Protein AF-A0A1F9R7R6-F1 (afdb_monomer_lite)

Foldseek 3Di:
DDDDDDDDDDDDDDDPPDPPPDQLLQLAEAEDAQADPLLSLVLCVQLPRQEYEDAQVCLVVLAPDLSNANHEYAHEPLLQHLLLVVVAPPSVPVPRLQKDFQVDDDDPSNQVVLVQFFFALDPDGPPVRGFFAADDFQGMTGTHTQLLAVVSLVSSLVSSLVSLVSSDHNNHYYAAYEYEQDFLQDRTWDADVVVSGIDTDGSCVRRVDQGGDWDQYPVRHTRGPDPHSSVSSLVSVLVSVVVNCVVVVNHFYEYEFLACDDDPDRRHDQVSLVPPPCLVSVDGQAYEHQHLALCQQVVCSSFFDADPVRHTPGTSPDALLRYAYQHLEAAAPLSLLVRLLSNQLRNHAQYHDYFLCQHNDLDRGDSHLLPRFPVSSVSRSASVLCSLLVFDNHCQAWDWDPDSVWIKIWGAHPVRHTAWIDTQAKTWHQRNPPRKIKMWGQHQVDKDKDGQQKDFPFKAWAHSSRDGDPDGCPVQWDWDDDPRIIIIGGDNPDDFDADPSRRHGSTTMMITDMDGNQQDAKAWDFDQEDEAEAQDKDKDATDIPRDFQFKAKPFDAPQWHADGRGRIIIGGHHDFDWTFIWIWTGDPRGIHIDTHTYGYAYLLCQVPPNALAVVSLVVLVCQQVVVDPHRHPFQPPPGSHVVQSVLSVCVNVVHDNHHYD

Sequence (661 aa):
MILTAFPILSPTSGIAFAQTAQDENWKNYYSLVHDTKENNVRYAKQMGYDYINVYSWYSSYYKSTPTTAGMKFYMLGPHLYYQVFETLENYKNLNGAFMIDKSRIYTSTQAAWYSAYMVNISANKFPDNLATGWWNGSNKFEVLWDFQQQAVIDYVVEKIIKTAGTFAGNNFNFAGYQFDVPDLAGCFYKWDSTKGGQTKTTLKAMTGSDSGIDHIGLNGTKTKDFAAYPDGLAAFFKQLMRETKKIYPNAKWIIDPARIYSTTGYDEWVNGISQRQDKADLIPDLVMEEGASTNFVDEPKNFDYYDSSGVKIGPTGITKNMVGSNQRSKIDENINRLIAAKAGVNGAWYNWFLNLALGNMSSTFTDSVANVYPRLKLIKCIPNWDNLNAIAVDSSHRAWNKSTTDPVYDSYDANGYQQSHIDKDVMYSRHWKTGKLFAVFTSTSGVIQLKPGEALASIRSANEYFEENLIDASGDVSTAAAGDHLEIKLKSTFDIAIDTANSQIKGVGYILTISKTGNLAPVITSALSSTGTAATALSYQITAANSPTSFSAAGLPAGLSVSTTTGLISGTPTAAATSNVALSASNTSGTGVSTLTLSVYSACDLNRDASTNVVDVQLQVNAALGAAACASDLNRDGLCNVIDVQRDVNASLGGQCLLGP

pLDDT: mean 87.84, std 13.89, range [24.97, 98.75]

Secondary structure (DSSP, 8-state):
------PPPPP------------GGGGSEEPPPSS-HHHHHHHHHHTT--EEEE-GGGHHHHHH-GGGTT-EEEEESGGG-GGGGTTSTTGGGSSSTTEEETTS---HHHHHHHHHHB-B-SSSPTTTTB-EEEESSTTEEEE-B-TTSHHHHHHHHHHHHHHHHHH-BTTBEEEEEEEES--TT---EEEETTTTEEEE--HHHHHSSSSPPP-B-TTSSBS-SSSSHHHHHHHHHHHHHHHHHHH-TT-EEEEE-SBSS-SS-S-BSHHHHTT-TTGGGG--SEEEE-SSSSHHHH-GGGTEEE-TTS-EEEE-S--GGGEEE---S---HHHHHHHHHHHHHHT-EE-B-SS---TT-S-SS-S-GGGS-HHHHHHHHHHHHHHHTT--SSTTTEEE---SSS--EEEE-TTS-EEEEE-SSEEEEE-TTT-PEEEEESSTT--EEPPTTEEEEEEEEE-TTS-EEEEE-TTTEEEEEETTEEEEEE-TT----EETTTTEE--EEEEEEEEEPPPPPPEE-S-SEEEEETTS-EEEE--EES--SEEEEESPPTTEEE-TTT-EEEE---S-EEEEEEEEEEETTEEEEEEEEEEEEPTT-SS-SS--SHHHHHHHHHHHTTSS-----SS-SSS--HHHHHHHHHHHTT-------

Structure (mmCIF, N/CA/C/O backbone):
data_AF-A0A1F9R7R6-F1
#
_entry.id   AF-A0A1F9R7R6-F1
#
loop_
_atom_site.group_PDB
_atom_site.id
_atom_site.type_symbol
_atom_site.label_atom_id
_atom_site.label_alt_id
_atom_site.label_comp_id
_atom_site.label_asym_id
_atom_site.label_entity_id
_atom_site.label_seq_id
_atom_site.pdbx_PDB_ins_code
_atom_site.Cartn_x
_atom_site.Cartn_y
_atom_site.Cartn_z
_atom_site.occupancy
_atom_site.B_iso_or_equiv
_atom_site.auth_seq_id
_atom_site.auth_comp_id
_atom_site.auth_asym_id
_atom_site.auth_atom_id
_atom_site.pdbx_PDB_model_num
ATOM 1 N N . MET A 1 1 ? -48.560 1.966 2.778 1.00 31.81 1 MET A N 1
ATOM 2 C CA . MET A 1 1 ? -49.125 2.489 1.519 1.00 31.81 1 MET A CA 1
ATOM 3 C C . MET A 1 1 ? -48.233 1.983 0.392 1.00 31.81 1 MET A C 1
ATOM 5 O O . MET A 1 1 ? -47.089 2.390 0.322 1.00 31.81 1 MET A O 1
ATOM 9 N N . ILE A 1 2 ? -48.731 0.963 -0.314 1.00 28.52 2 ILE A N 1
ATOM 10 C CA . ILE A 1 2 ? -48.331 0.381 -1.613 1.00 28.52 2 ILE A CA 1
ATOM 11 C C . ILE A 1 2 ? -46.844 0.498 -2.027 1.00 28.52 2 ILE A C 1
ATOM 13 O O . ILE A 1 2 ? -46.404 1.525 -2.536 1.00 28.52 2 ILE A O 1
ATOM 17 N N . LEU A 1 3 ? -46.118 -0.626 -1.899 1.00 30.33 3 LEU A N 1
ATOM 18 C CA . LEU A 1 3 ? -44.928 -0.937 -2.702 1.00 30.33 3 LEU A CA 1
ATOM 19 C C . LEU A 1 3 ? -45.316 -0.978 -4.189 1.00 30.33 3 LEU A C 1
ATOM 21 O O . LEU A 1 3 ? -46.263 -1.674 -4.551 1.00 30.33 3 LEU A O 1
ATOM 25 N N . THR A 1 4 ? -44.549 -0.311 -5.051 1.00 28.17 4 THR A N 1
ATOM 26 C CA . THR A 1 4 ? -44.576 -0.552 -6.501 1.00 28.17 4 THR A CA 1
ATOM 27 C C . THR A 1 4 ? -43.223 -1.094 -6.951 1.00 28.17 4 THR A C 1
ATOM 29 O O . THR A 1 4 ? -42.169 -0.556 -6.621 1.00 28.17 4 THR A O 1
ATOM 32 N N . ALA A 1 5 ? -43.286 -2.231 -7.641 1.00 27.94 5 ALA A N 1
ATOM 33 C CA . ALA A 1 5 ? -42.168 -2.974 -8.196 1.00 27.94 5 ALA A CA 1
ATOM 34 C C . ALA A 1 5 ? -41.670 -2.330 -9.501 1.00 27.94 5 ALA A C 1
ATOM 36 O O . ALA A 1 5 ? -42.477 -1.906 -10.327 1.00 27.94 5 ALA A O 1
ATOM 37 N N . PHE A 1 6 ? -40.351 -2.324 -9.708 1.00 26.84 6 PHE A N 1
ATOM 38 C CA . PHE A 1 6 ? -39.712 -2.084 -11.007 1.00 26.84 6 PHE A CA 1
ATOM 39 C C . PHE A 1 6 ? -39.140 -3.408 -11.556 1.00 26.84 6 PHE A C 1
ATOM 41 O O . PHE A 1 6 ? -38.856 -4.312 -10.765 1.00 26.84 6 PHE A O 1
ATOM 48 N N . PRO A 1 7 ? -39.021 -3.579 -12.887 1.00 27.08 7 PRO A N 1
ATOM 49 C CA . PRO A 1 7 ? -38.912 -4.893 -13.505 1.00 27.08 7 PRO A CA 1
ATOM 50 C C . PRO A 1 7 ? -37.508 -5.494 -13.406 1.00 27.08 7 PRO A C 1
ATOM 52 O O . PRO A 1 7 ? -36.495 -4.816 -13.562 1.00 27.08 7 PRO A O 1
ATOM 55 N N . ILE A 1 8 ? -37.491 -6.808 -13.196 1.00 27.70 8 ILE A N 1
ATOM 56 C CA . ILE A 1 8 ? -36.324 -7.689 -13.223 1.00 27.70 8 ILE A CA 1
ATOM 57 C C . ILE A 1 8 ? -35.907 -7.891 -14.686 1.00 27.70 8 ILE A C 1
ATOM 59 O O . ILE A 1 8 ? -36.697 -8.390 -15.485 1.00 27.70 8 ILE A O 1
ATOM 63 N N . LEU A 1 9 ? -34.664 -7.549 -15.029 1.00 25.27 9 LEU A N 1
ATOM 64 C CA . LEU A 1 9 ? -34.008 -8.027 -16.248 1.00 25.27 9 LEU A CA 1
ATOM 65 C C . LEU A 1 9 ? -33.125 -9.229 -15.887 1.00 25.27 9 LEU A C 1
ATOM 67 O O . LEU A 1 9 ? -32.282 -9.147 -14.996 1.00 25.27 9 LEU A O 1
ATOM 71 N N . SER A 1 10 ? -33.354 -10.357 -16.560 1.00 26.52 10 SER A N 1
ATOM 72 C CA . SER A 1 10 ? -32.591 -11.600 -16.406 1.00 26.52 10 SER A CA 1
ATOM 73 C C . SER A 1 10 ? -31.180 -11.491 -17.005 1.00 26.52 10 SER A C 1
ATOM 75 O O . SER A 1 10 ? -31.037 -10.877 -18.064 1.00 26.52 10 SER A O 1
ATOM 77 N N . PRO A 1 11 ? -30.156 -12.149 -16.431 1.00 28.75 11 PRO A N 1
ATOM 78 C CA . PRO A 1 11 ? -28.814 -12.168 -16.999 1.00 28.75 11 PRO A CA 1
ATOM 79 C C . PRO A 1 11 ? -28.712 -13.219 -18.116 1.00 28.75 11 PRO A C 1
ATOM 81 O O . PRO A 1 11 ? -28.852 -14.417 -17.873 1.00 28.75 11 PRO A O 1
ATOM 84 N N . THR A 1 12 ? -28.444 -12.788 -19.347 1.00 26.95 12 THR A N 1
ATOM 85 C CA . THR A 1 12 ? -28.019 -13.682 -20.433 1.00 26.95 12 THR A CA 1
ATOM 86 C C . THR A 1 12 ? -26.510 -13.915 -20.374 1.00 26.95 12 THR A C 1
ATOM 88 O O . THR A 1 12 ? -25.723 -12.991 -20.550 1.00 26.95 12 THR A O 1
ATOM 91 N N . SER A 1 13 ? -26.153 -15.171 -20.113 1.00 28.47 13 SER A N 1
ATOM 92 C CA . SER A 1 13 ? -25.043 -15.959 -20.665 1.00 28.47 13 SER A CA 1
ATOM 93 C C . SER A 1 13 ? -23.735 -15.258 -21.071 1.00 28.47 13 SER A C 1
ATOM 95 O O . SER A 1 13 ? -23.635 -14.664 -22.138 1.00 28.47 13 SER A O 1
ATOM 97 N N . GLY A 1 14 ? -22.687 -15.529 -20.287 1.00 36.56 14 GLY A N 1
ATOM 98 C CA . GLY A 1 14 ? -21.423 -16.072 -20.799 1.00 36.56 14 GLY A CA 1
ATOM 99 C C . GLY A 1 14 ? -20.613 -15.211 -21.766 1.00 36.56 14 GLY A C 1
ATOM 100 O O . GLY A 1 14 ? -20.506 -15.542 -22.942 1.00 36.56 14 GLY A O 1
ATOM 101 N N . ILE A 1 15 ? -19.923 -14.206 -21.232 1.00 27.17 15 ILE A N 1
ATOM 102 C CA . ILE A 1 15 ? -18.663 -13.722 -21.802 1.00 27.17 15 ILE A CA 1
ATOM 103 C C . ILE A 1 15 ? -17.654 -13.753 -20.658 1.00 27.17 15 ILE A C 1
ATOM 105 O O . ILE A 1 15 ? -17.882 -13.150 -19.610 1.00 27.17 15 ILE A O 1
ATOM 109 N N . ALA A 1 16 ? -16.575 -14.517 -20.826 1.00 26.48 16 ALA A N 1
ATOM 110 C CA . ALA A 1 16 ? -15.457 -14.516 -19.899 1.00 26.48 16 ALA A CA 1
ATOM 111 C C . ALA A 1 16 ? -14.844 -13.110 -19.901 1.00 26.48 16 ALA A C 1
ATOM 113 O O . ALA A 1 16 ? -14.095 -12.746 -20.807 1.00 26.48 16 ALA A O 1
ATOM 114 N N . PHE A 1 17 ? -15.202 -12.302 -18.906 1.00 24.97 17 PHE A N 1
ATOM 115 C CA . PHE A 1 17 ? -14.473 -11.083 -18.612 1.00 24.97 17 PHE A CA 1
ATOM 116 C C . PHE A 1 17 ? -13.084 -11.508 -18.145 1.00 24.97 17 PHE A C 1
ATOM 118 O O . PHE A 1 17 ? -12.933 -12.099 -17.075 1.00 24.97 17 PHE A O 1
ATOM 125 N N . ALA A 1 18 ? -12.070 -11.219 -18.961 1.00 26.91 18 ALA A N 1
ATOM 126 C CA . ALA A 1 18 ? -10.722 -11.055 -18.448 1.00 26.91 18 ALA A CA 1
ATOM 127 C C . ALA A 1 18 ? -10.829 -10.140 -17.224 1.00 26.91 18 ALA A C 1
ATOM 129 O O . ALA A 1 18 ? -11.469 -9.090 -17.302 1.00 26.91 18 ALA A O 1
ATOM 130 N N . GLN A 1 19 ? -10.285 -10.586 -16.095 1.00 28.94 19 GLN A N 1
ATOM 131 C CA . GLN A 1 19 ? -10.233 -9.842 -14.846 1.00 28.94 19 GLN A CA 1
ATOM 132 C C . GLN A 1 19 ? -9.504 -8.521 -15.121 1.00 28.94 19 GLN A C 1
ATOM 134 O O . GLN A 1 19 ? -8.282 -8.445 -15.052 1.00 28.94 19 GLN A O 1
ATOM 139 N N . THR A 1 20 ? -10.244 -7.483 -15.514 1.00 30.19 20 THR A N 1
ATOM 140 C CA . THR A 1 20 ? -9.748 -6.111 -15.520 1.00 30.19 20 THR A CA 1
ATOM 141 C C . THR A 1 20 ? -9.272 -5.871 -14.103 1.00 30.19 20 THR A C 1
ATOM 143 O O . THR A 1 20 ? -10.081 -6.036 -13.187 1.00 30.19 20 THR A O 1
ATOM 146 N N . ALA A 1 21 ? -7.976 -5.595 -13.927 1.00 37.41 21 ALA A N 1
ATOM 147 C CA . ALA A 1 21 ? -7.375 -5.318 -12.631 1.00 37.41 21 ALA A CA 1
ATOM 148 C C . ALA A 1 21 ? -8.348 -4.458 -11.817 1.00 37.41 21 ALA A C 1
ATOM 150 O O . ALA A 1 21 ? -8.702 -3.351 -12.228 1.00 37.41 21 ALA A O 1
ATOM 151 N N . GLN A 1 22 ? -8.885 -5.031 -10.739 1.00 48.16 22 GLN A N 1
ATOM 152 C CA . GLN A 1 22 ? -9.738 -4.298 -9.819 1.00 48.16 22 GLN A CA 1
ATOM 153 C C . GLN A 1 22 ? -8.916 -3.082 -9.373 1.00 48.16 22 GLN A C 1
ATOM 155 O O . GLN A 1 22 ? -7.719 -3.219 -9.143 1.00 48.16 22 GLN A O 1
ATOM 160 N N . ASP A 1 23 ? -9.500 -1.886 -9.359 1.00 68.75 23 ASP A N 1
ATOM 161 C CA . ASP A 1 23 ? -8.778 -0.668 -8.983 1.00 68.75 23 ASP A CA 1
ATOM 162 C C . ASP A 1 23 ? -8.309 -0.787 -7.521 1.00 68.75 23 ASP A C 1
ATOM 164 O O . ASP A 1 23 ? -9.074 -0.509 -6.606 1.00 68.75 23 ASP A O 1
ATOM 168 N N . GLU A 1 24 ? -7.087 -1.279 -7.285 1.00 88.31 24 GLU A N 1
ATOM 169 C CA . GLU A 1 24 ? -6.516 -1.547 -5.954 1.00 88.31 24 GLU A CA 1
ATOM 170 C C . GLU A 1 24 ? -6.077 -0.258 -5.229 1.00 88.31 24 GLU A C 1
ATOM 172 O O . GLU A 1 24 ? -5.613 -0.310 -4.089 1.00 88.31 24 GLU A O 1
ATOM 177 N N . ASN A 1 25 ? -6.249 0.920 -5.848 1.00 92.12 25 ASN A N 1
ATOM 178 C CA . ASN A 1 25 ? -5.853 2.215 -5.280 1.00 92.12 25 ASN A CA 1
ATOM 179 C C . ASN A 1 25 ? -6.497 2.540 -3.928 1.00 92.12 25 ASN A C 1
ATOM 181 O O . ASN A 1 25 ? -5.947 3.342 -3.178 1.00 92.12 25 ASN A O 1
ATOM 185 N N . TRP A 1 26 ? -7.614 1.895 -3.583 1.00 95.56 26 TRP A N 1
ATOM 186 C CA . TRP A 1 26 ? -8.304 2.070 -2.307 1.00 95.56 26 TRP A CA 1
ATOM 187 C C . TRP A 1 26 ? -7.469 1.598 -1.112 1.00 95.56 26 TRP A C 1
ATOM 189 O O . TRP A 1 26 ? -7.682 2.078 0.002 1.00 95.56 26 TRP A O 1
ATOM 199 N N . LYS A 1 27 ? -6.490 0.714 -1.343 1.00 96.25 27 LYS A N 1
ATOM 200 C CA . LYS A 1 27 ? -5.525 0.258 -0.335 1.00 96.25 27 LYS A CA 1
ATOM 201 C C . LYS A 1 27 ? -4.361 1.232 -0.132 1.00 96.25 27 LYS A C 1
ATOM 203 O O . LYS A 1 27 ? -3.685 1.150 0.888 1.00 96.25 27 LYS A O 1
ATOM 208 N N . ASN A 1 28 ? -4.146 2.164 -1.066 1.00 95.50 28 ASN A N 1
ATOM 209 C CA . ASN A 1 28 ? -3.198 3.270 -0.938 1.00 95.50 28 ASN A CA 1
ATOM 210 C C . ASN A 1 28 ? -3.925 4.501 -0.393 1.00 95.50 28 ASN A C 1
ATOM 212 O O . ASN A 1 28 ? -4.461 5.320 -1.149 1.00 95.50 28 ASN A O 1
ATOM 216 N N . TYR A 1 29 ? -3.947 4.630 0.929 1.00 94.06 29 TYR A N 1
ATOM 217 C CA . TYR A 1 29 ? -4.653 5.705 1.612 1.00 94.06 29 TYR A CA 1
ATOM 218 C C . TYR A 1 29 ? -3.727 6.494 2.533 1.00 94.06 29 TYR A C 1
ATOM 220 O O . TYR A 1 29 ? -2.705 6.014 3.021 1.00 94.06 29 TYR A O 1
ATOM 228 N N . TYR A 1 30 ? -4.125 7.732 2.793 1.00 91.94 30 TYR A N 1
ATOM 229 C CA . TYR A 1 30 ? -3.426 8.622 3.700 1.00 91.94 30 TYR A CA 1
ATOM 230 C C . TYR A 1 30 ? -4.336 8.995 4.869 1.00 91.94 30 TYR A C 1
ATOM 232 O O . TYR A 1 30 ? -5.321 9.721 4.711 1.00 91.94 30 TYR A O 1
ATOM 240 N N . SER A 1 31 ? -4.031 8.504 6.068 1.00 84.06 31 SER A N 1
ATOM 241 C CA . SER A 1 31 ? -4.728 8.991 7.253 1.00 84.06 31 SER A CA 1
ATOM 242 C C . SER A 1 31 ? -4.230 10.379 7.624 1.00 84.06 31 SER A C 1
ATOM 244 O O . SER A 1 31 ? -3.029 10.633 7.636 1.00 84.06 31 SER A O 1
ATOM 246 N N . LEU A 1 32 ? -5.163 11.258 7.987 1.00 68.50 32 LEU A N 1
ATOM 247 C CA . LEU A 1 32 ? -4.852 12.600 8.461 1.00 68.50 32 LEU A CA 1
ATOM 248 C C . LEU A 1 32 ? -3.959 12.521 9.687 1.00 68.50 32 LEU A C 1
ATOM 250 O O . LEU A 1 32 ? -4.326 11.920 10.703 1.00 68.50 32 LEU A O 1
ATOM 254 N N . VAL A 1 33 ? -2.824 13.182 9.570 1.00 65.50 33 VAL A N 1
ATOM 255 C CA . VAL A 1 33 ? -1.870 13.325 10.651 1.00 65.50 33 VAL A CA 1
ATOM 256 C C . VAL A 1 33 ? -2.083 14.655 11.347 1.00 65.50 33 VAL A C 1
ATOM 258 O O . VAL A 1 33 ? -2.792 15.513 10.810 1.00 65.50 33 VAL A O 1
ATOM 261 N N . HIS A 1 34 ? -1.517 14.827 12.543 1.00 67.81 34 HIS A N 1
ATOM 262 C CA . HIS A 1 34 ? -1.477 16.136 13.189 1.00 67.81 34 HIS A CA 1
ATOM 263 C C . HIS A 1 34 ? -0.851 17.123 12.198 1.00 67.81 34 HIS A C 1
ATOM 265 O O . HIS A 1 34 ? 0.329 17.025 11.907 1.00 67.81 34 HIS A O 1
ATOM 271 N N . ASP A 1 35 ? -1.701 17.930 11.569 1.00 75.88 35 ASP A N 1
ATOM 272 C CA . ASP A 1 35 ? -1.454 19.022 10.630 1.00 75.88 35 ASP A CA 1
ATOM 273 C C . ASP A 1 35 ? -2.830 19.649 10.341 1.00 75.88 35 ASP A C 1
ATOM 275 O O . ASP A 1 35 ? -3.884 19.114 10.714 1.00 75.88 35 ASP A O 1
ATOM 279 N N . THR A 1 36 ? -2.864 20.765 9.627 1.00 83.25 36 THR A N 1
ATOM 280 C CA . THR A 1 36 ? -4.118 21.292 9.100 1.00 83.25 36 THR A CA 1
ATOM 281 C C . THR A 1 36 ? -4.736 20.304 8.104 1.00 83.25 36 THR A C 1
ATOM 283 O O . THR A 1 36 ? -4.057 19.584 7.364 1.00 83.25 36 THR A O 1
ATOM 286 N N . LYS A 1 37 ? -6.067 20.255 8.074 1.00 83.19 37 LYS A N 1
ATOM 287 C CA . LYS A 1 37 ? -6.846 19.470 7.103 1.00 83.19 37 LYS A CA 1
ATOM 288 C C . LYS A 1 37 ? -6.491 19.832 5.650 1.00 83.19 37 LYS A C 1
ATOM 290 O O . LYS A 1 37 ? -6.457 18.947 4.802 1.00 83.19 37 LYS A O 1
ATOM 295 N N . GLU A 1 38 ? -6.150 21.094 5.385 1.00 86.56 38 GLU A N 1
ATOM 296 C CA . GLU A 1 38 ? -5.670 21.580 4.089 1.00 86.56 38 GLU A CA 1
ATOM 297 C C . GLU A 1 38 ? -4.314 20.976 3.700 1.00 86.56 38 GLU A C 1
ATOM 299 O O . GLU A 1 38 ? -4.182 20.425 2.606 1.00 86.56 38 GLU A O 1
ATOM 304 N N . ASN A 1 39 ? -3.326 21.031 4.595 1.00 87.69 39 ASN A N 1
ATOM 305 C CA . ASN A 1 39 ? -1.982 20.505 4.344 1.00 87.69 39 ASN A CA 1
ATOM 306 C C . ASN A 1 39 ? -1.973 18.986 4.174 1.00 87.69 39 ASN A C 1
ATOM 308 O O . ASN A 1 39 ? -1.274 18.457 3.312 1.00 87.69 39 ASN A O 1
ATOM 312 N N . ASN A 1 40 ? -2.796 18.285 4.951 1.00 86.75 40 ASN A N 1
ATOM 313 C CA . ASN A 1 40 ? -2.983 16.849 4.803 1.00 86.75 40 ASN A CA 1
ATOM 314 C C . ASN A 1 40 ? -3.485 16.477 3.397 1.00 86.75 40 ASN A C 1
ATOM 316 O O . ASN A 1 40 ? -2.912 15.609 2.745 1.00 86.75 40 ASN A O 1
ATOM 320 N N . VAL A 1 41 ? -4.533 17.153 2.910 1.00 89.00 41 VAL A N 1
ATOM 321 C CA . VAL A 1 41 ? -5.084 16.924 1.561 1.00 89.00 41 VAL A CA 1
ATOM 322 C C . VAL A 1 41 ? -4.066 17.287 0.478 1.00 89.00 41 VAL A C 1
ATOM 324 O O . VAL A 1 41 ? -3.931 16.564 -0.509 1.00 89.00 41 VAL A O 1
ATOM 327 N N . ARG A 1 42 ? -3.326 18.383 0.677 1.00 90.06 42 ARG A N 1
ATOM 328 C CA . ARG A 1 42 ? -2.246 18.833 -0.209 1.00 90.06 42 ARG A CA 1
ATOM 329 C C . ARG A 1 42 ? -1.168 17.757 -0.370 1.00 90.06 42 ARG A C 1
ATOM 331 O O . ARG A 1 42 ? -0.915 17.321 -1.490 1.00 90.06 42 ARG A O 1
ATOM 338 N N . TYR A 1 43 ? -0.603 17.275 0.738 1.00 92.00 43 TYR A N 1
ATOM 339 C CA . TYR A 1 43 ? 0.405 16.212 0.731 1.00 92.00 43 TYR A CA 1
ATOM 340 C C . TYR A 1 43 ? -0.134 14.902 0.143 1.00 92.00 43 TYR A C 1
ATOM 342 O O . TYR A 1 43 ? 0.517 14.290 -0.704 1.00 92.00 43 TYR A O 1
ATOM 350 N N . ALA A 1 44 ? -1.346 14.495 0.539 1.00 92.88 44 ALA A N 1
ATOM 351 C CA . ALA A 1 44 ? -1.980 13.279 0.039 1.00 92.88 44 ALA A CA 1
ATOM 352 C C . ALA A 1 44 ? -2.068 13.283 -1.496 1.00 92.88 44 ALA A C 1
ATOM 354 O O . ALA A 1 44 ? -1.628 12.337 -2.149 1.00 92.88 44 ALA A O 1
ATOM 355 N N . LYS A 1 45 ? -2.556 14.378 -2.091 1.00 91.44 45 LYS A N 1
ATOM 356 C CA . LYS A 1 45 ? -2.637 14.514 -3.551 1.00 91.44 45 LYS A CA 1
ATOM 357 C C . LYS A 1 45 ? -1.268 14.478 -4.217 1.00 91.44 45 LYS A C 1
ATOM 359 O O . LYS A 1 45 ? -1.116 13.788 -5.224 1.00 91.44 45 LYS A O 1
ATOM 364 N N . GLN A 1 46 ? -0.292 15.184 -3.648 1.00 93.31 46 GLN A N 1
ATOM 365 C CA . GLN A 1 46 ? 1.064 15.246 -4.189 1.00 93.31 46 GLN A CA 1
ATOM 366 C C . GLN A 1 46 ? 1.723 13.864 -4.266 1.00 93.31 46 GLN A C 1
ATOM 368 O O . GLN A 1 46 ? 2.376 13.547 -5.256 1.00 93.31 46 GLN A O 1
ATOM 373 N N . MET A 1 47 ? 1.519 13.033 -3.245 1.00 94.88 47 MET A N 1
ATOM 374 C CA . MET A 1 47 ? 2.087 11.683 -3.174 1.00 94.88 47 MET A CA 1
ATOM 375 C C . MET A 1 47 ? 1.199 10.608 -3.827 1.00 94.88 47 MET A C 1
ATOM 377 O O . MET A 1 47 ? 1.476 9.411 -3.718 1.00 94.88 47 MET A O 1
ATOM 381 N N . GLY A 1 48 ? 0.123 11.023 -4.503 1.00 93.88 48 GLY A N 1
ATOM 382 C CA . GLY A 1 48 ? -0.717 10.140 -5.303 1.00 93.88 48 GLY A CA 1
ATOM 383 C C . GLY A 1 48 ? -1.767 9.359 -4.517 1.00 93.88 48 GLY A C 1
ATOM 384 O O . GLY A 1 48 ? -2.245 8.349 -5.022 1.00 93.88 48 GLY A O 1
ATOM 385 N N . TYR A 1 49 ? -2.150 9.795 -3.320 1.00 94.56 49 TYR A N 1
ATOM 386 C CA . TYR A 1 49 ? -3.255 9.201 -2.567 1.00 94.56 49 TYR A CA 1
ATOM 387 C C . TYR A 1 49 ? -4.602 9.739 -3.064 1.00 94.56 49 TYR A C 1
ATOM 389 O O . TYR A 1 49 ? -4.837 10.948 -3.073 1.00 94.56 49 TYR A O 1
ATOM 397 N N . ASP A 1 50 ? -5.505 8.835 -3.449 1.00 92.88 50 ASP A N 1
ATOM 398 C CA . ASP A 1 50 ? -6.906 9.169 -3.758 1.00 92.88 50 ASP A CA 1
ATOM 399 C C . ASP A 1 50 ? -7.834 9.005 -2.558 1.00 92.88 50 ASP A C 1
ATOM 401 O O . ASP A 1 50 ? -8.941 9.541 -2.560 1.00 92.88 50 ASP A O 1
ATOM 405 N N . TYR A 1 51 ? -7.388 8.276 -1.536 1.00 94.31 51 TYR A N 1
ATOM 406 C CA . TYR A 1 51 ? -8.178 7.917 -0.367 1.00 94.31 51 TYR A CA 1
ATOM 407 C C . TYR A 1 51 ? -7.555 8.537 0.872 1.00 94.31 51 TYR A C 1
ATOM 409 O O . TYR A 1 51 ? -6.341 8.455 1.072 1.00 94.31 51 TYR A O 1
ATOM 417 N N . ILE A 1 52 ? -8.389 9.145 1.710 1.00 92.69 52 ILE A N 1
ATOM 418 C CA . ILE A 1 52 ? -7.967 9.696 2.997 1.00 92.69 52 ILE A CA 1
ATOM 419 C C . ILE A 1 52 ? -8.881 9.249 4.125 1.00 92.69 52 ILE A C 1
ATOM 421 O O . ILE A 1 52 ? -10.065 8.994 3.912 1.00 92.69 52 ILE A O 1
ATOM 425 N N . ASN A 1 53 ? -8.365 9.240 5.347 1.00 90.56 53 ASN A N 1
ATOM 426 C CA . ASN A 1 53 ? -9.248 9.158 6.507 1.00 90.56 53 ASN A CA 1
ATOM 427 C C . ASN A 1 53 ? -9.851 10.528 6.799 1.00 90.56 53 ASN A C 1
ATOM 429 O O . ASN A 1 53 ? -9.258 11.557 6.490 1.00 90.56 53 ASN A O 1
ATOM 433 N N . VAL A 1 54 ? -11.028 10.554 7.412 1.00 87.38 54 VAL A N 1
ATOM 434 C CA . VAL A 1 54 ? -11.646 11.783 7.925 1.00 87.38 54 VAL A CA 1
ATOM 435 C C . VAL A 1 54 ? -11.975 11.646 9.403 1.00 87.38 54 VAL A C 1
ATOM 437 O O . VAL A 1 54 ? -12.029 10.541 9.940 1.00 87.38 54 VAL A O 1
ATOM 440 N N . TYR A 1 55 ? -12.229 12.789 10.041 1.00 78.69 55 TYR A N 1
ATOM 441 C CA . TYR A 1 55 ? -12.777 12.867 11.392 1.00 78.69 55 TYR A CA 1
ATOM 442 C C . TYR A 1 55 ? -14.064 13.689 11.433 1.00 78.69 55 TYR A C 1
ATOM 444 O O . TYR A 1 55 ? -14.259 14.617 10.642 1.00 78.69 55 TYR A O 1
ATOM 452 N N . SER A 1 56 ? -14.898 13.402 12.434 1.00 76.44 56 SER A N 1
ATOM 453 C CA . SER A 1 56 ? -16.184 14.062 12.697 1.00 76.44 56 SER A CA 1
ATOM 454 C C . SER A 1 56 ? -16.126 15.597 12.689 1.00 76.44 56 SER A C 1
ATOM 456 O O . SER A 1 56 ? -16.995 16.251 12.100 1.00 76.44 56 SER A O 1
ATOM 458 N N . TRP A 1 57 ? -15.098 16.171 13.319 1.00 73.12 57 TRP A N 1
ATOM 459 C CA . TRP A 1 57 ? -14.945 17.607 13.595 1.00 73.12 57 TRP A CA 1
ATOM 460 C C . TRP A 1 57 ? -14.767 18.471 12.340 1.00 73.12 57 TRP A C 1
ATOM 462 O O . TRP A 1 57 ? -15.051 19.665 12.374 1.00 73.12 57 TRP A O 1
ATOM 472 N N . TYR A 1 58 ? -14.326 17.879 11.226 1.00 73.06 58 TYR A N 1
ATOM 473 C CA . TYR A 1 58 ? -13.990 18.598 9.990 1.00 73.06 58 TYR A CA 1
ATOM 474 C C . TYR A 1 58 ? -14.967 18.326 8.836 1.00 73.06 58 TYR A C 1
ATOM 476 O O . TYR A 1 58 ? -14.694 18.689 7.694 1.00 73.06 58 TYR A O 1
ATOM 484 N N . SER A 1 59 ? -16.126 17.724 9.119 1.00 75.06 59 SER A N 1
ATOM 485 C CA . SER A 1 59 ? -17.158 17.402 8.116 1.00 75.06 59 SER A CA 1
ATOM 486 C C . SER A 1 59 ? -17.544 18.581 7.210 1.00 75.06 59 SER A C 1
ATOM 488 O O . SER A 1 59 ? -17.636 18.416 5.994 1.00 75.06 59 SER A O 1
ATOM 490 N N . SER A 1 60 ? -17.703 19.788 7.764 1.00 78.25 60 SER A N 1
ATOM 491 C CA . SER A 1 60 ? -18.032 20.995 6.989 1.00 78.25 60 SER A CA 1
ATOM 492 C C . SER A 1 60 ? -16.935 21.397 6.001 1.00 78.25 60 SER A C 1
ATOM 494 O O . SER A 1 60 ? -17.240 21.823 4.886 1.00 78.25 60 SER A O 1
ATOM 496 N N . TYR A 1 61 ? -15.667 21.233 6.382 1.00 81.69 61 TYR A N 1
ATOM 497 C CA . TYR A 1 61 ? -14.529 21.525 5.518 1.00 81.69 61 TYR A CA 1
ATOM 498 C C . TYR A 1 61 ? -14.502 20.590 4.309 1.00 81.69 61 TYR A C 1
ATOM 500 O O . TYR A 1 61 ? -14.516 21.066 3.176 1.00 81.69 61 TYR A O 1
ATOM 508 N N . TYR A 1 62 ? -14.532 19.273 4.538 1.00 80.31 62 TYR A N 1
ATOM 509 C CA . TYR A 1 62 ? -14.412 18.293 3.453 1.00 80.31 62 TYR A CA 1
ATOM 510 C C . TYR A 1 62 ? -15.533 18.401 2.422 1.00 80.31 62 TYR A C 1
ATOM 512 O O . TYR A 1 62 ? -15.295 18.209 1.232 1.00 80.31 62 TYR A O 1
ATOM 520 N N . LYS A 1 63 ? -16.739 18.752 2.882 1.00 76.62 63 LYS A N 1
ATOM 521 C CA . LYS A 1 63 ? -17.909 18.934 2.025 1.00 76.62 63 LYS A CA 1
ATOM 522 C C . LYS A 1 63 ? -17.805 20.162 1.117 1.00 76.62 63 LYS A C 1
ATOM 524 O O . LYS A 1 63 ? -18.373 20.160 0.030 1.00 76.62 63 LYS A O 1
ATOM 529 N N . SER A 1 64 ? -17.157 21.228 1.588 1.00 74.38 64 SER A N 1
ATOM 530 C CA . SER A 1 64 ? -17.200 22.551 0.950 1.00 74.38 64 SER A CA 1
ATOM 531 C C . SER A 1 64 ? -15.920 22.930 0.208 1.00 74.38 64 SER A C 1
ATOM 533 O O . SER A 1 64 ? -15.966 23.795 -0.665 1.00 74.38 64 SER A O 1
ATOM 535 N N . THR A 1 65 ? -14.792 22.274 0.491 1.00 77.38 65 THR A N 1
ATOM 536 C CA . THR A 1 65 ? -13.507 22.613 -0.129 1.00 77.38 65 THR A CA 1
ATOM 537 C C . THR A 1 65 ? -13.338 21.997 -1.528 1.00 77.38 65 THR A C 1
ATOM 539 O O . THR A 1 65 ? -13.591 20.806 -1.709 1.00 77.38 65 THR A O 1
ATOM 542 N N . PRO A 1 66 ? -12.862 22.750 -2.538 1.00 82.31 66 PRO A N 1
ATOM 543 C CA . PRO A 1 66 ? -12.457 22.182 -3.827 1.00 82.31 66 PRO A CA 1
ATOM 544 C C . PRO A 1 66 ? -11.208 21.293 -3.734 1.00 82.31 66 PRO A C 1
ATOM 546 O O . PRO A 1 66 ? -10.967 20.462 -4.607 1.00 82.31 66 PRO A O 1
ATOM 549 N N . THR A 1 67 ? -10.393 21.444 -2.683 1.00 83.25 67 THR A N 1
ATOM 550 C CA . THR A 1 67 ? -9.137 20.690 -2.541 1.00 83.25 67 THR A CA 1
ATOM 551 C C . THR A 1 67 ? -9.355 19.191 -2.370 1.00 83.25 67 THR A C 1
ATOM 553 O O . THR A 1 67 ? -8.467 18.433 -2.739 1.00 83.25 67 THR A O 1
ATOM 556 N N . THR A 1 68 ? -10.520 18.735 -1.907 1.00 86.62 68 THR A N 1
ATOM 557 C CA . THR A 1 68 ? -10.879 17.308 -1.790 1.00 86.62 68 THR A CA 1
ATOM 558 C C . THR A 1 68 ? -11.551 16.754 -3.041 1.00 86.62 68 THR A C 1
ATOM 560 O O . THR A 1 68 ? -11.874 15.568 -3.087 1.00 86.62 68 THR A O 1
ATOM 563 N N . ALA A 1 69 ? -11.746 17.577 -4.076 1.00 86.50 69 ALA A N 1
ATOM 564 C CA . ALA A 1 69 ? -12.429 17.139 -5.281 1.00 86.50 69 ALA A CA 1
ATOM 565 C C . ALA A 1 69 ? -11.719 15.941 -5.922 1.00 86.50 69 ALA A C 1
ATOM 567 O O . ALA A 1 69 ? -10.489 15.947 -6.074 1.00 86.50 69 ALA A O 1
ATOM 568 N N . GLY A 1 70 ? -12.516 14.927 -6.271 1.00 86.00 70 GLY A N 1
ATOM 569 C CA . GLY A 1 70 ? -12.071 13.664 -6.859 1.00 86.00 70 GLY A CA 1
ATOM 570 C C . GLY A 1 70 ? -11.525 12.643 -5.859 1.00 86.00 70 GLY A C 1
ATOM 571 O O . GLY A 1 70 ? -11.288 11.504 -6.249 1.00 86.00 70 GLY A O 1
ATOM 572 N N . MET A 1 71 ? -11.341 13.019 -4.590 1.00 91.00 71 MET A N 1
ATOM 573 C CA . MET A 1 71 ? -10.867 12.101 -3.557 1.00 91.00 71 MET A CA 1
ATOM 574 C C . MET A 1 71 ? -12.010 11.257 -2.991 1.00 91.00 71 MET A C 1
ATOM 576 O O . MET A 1 71 ? -13.199 11.547 -3.152 1.00 91.00 71 MET A O 1
ATOM 580 N N . LYS A 1 72 ? -11.636 10.207 -2.276 1.00 93.62 72 LYS A N 1
ATOM 581 C CA . LYS A 1 72 ? -12.540 9.332 -1.545 1.00 93.62 72 LYS A CA 1
ATOM 582 C C . LYS A 1 72 ? -12.119 9.259 -0.080 1.00 93.62 72 LYS A C 1
ATOM 584 O O . LYS A 1 72 ? -10.989 9.619 0.255 1.00 93.62 72 LYS A O 1
ATOM 589 N N . PHE A 1 73 ? -13.015 8.819 0.802 1.00 93.50 73 PHE A N 1
ATOM 590 C CA . PHE A 1 73 ? -12.698 8.793 2.228 1.00 93.50 73 PHE A CA 1
ATOM 591 C C . PHE A 1 73 ? -13.202 7.606 3.022 1.00 93.50 73 PHE A C 1
ATOM 593 O O . PHE A 1 73 ? -14.313 7.118 2.812 1.00 93.50 73 PHE A O 1
ATOM 600 N N . TYR A 1 74 ? -12.404 7.237 4.018 1.00 94.88 74 TYR A N 1
ATOM 601 C CA . TYR A 1 74 ? -12.805 6.354 5.099 1.00 94.88 74 TYR A CA 1
ATOM 602 C C . TYR A 1 74 ? -13.139 7.169 6.341 1.00 94.88 74 TYR A C 1
ATOM 604 O O . TYR A 1 74 ? -12.404 8.080 6.729 1.00 94.88 74 TYR A O 1
ATOM 612 N N . MET A 1 75 ? -14.252 6.849 6.994 1.00 93.38 75 MET A N 1
ATOM 613 C CA . MET A 1 75 ? -14.503 7.379 8.332 1.00 93.38 75 MET A CA 1
ATOM 614 C C . MET A 1 75 ? -13.711 6.540 9.331 1.00 93.38 75 MET A C 1
ATOM 616 O O . MET A 1 75 ? -13.961 5.340 9.460 1.00 93.38 75 MET A O 1
ATOM 620 N N . LEU A 1 76 ? -12.765 7.170 10.023 1.00 90.44 76 LEU A N 1
ATOM 621 C CA . LEU A 1 76 ? -11.961 6.518 11.049 1.00 90.44 76 LEU A CA 1
ATOM 622 C C . LEU A 1 76 ? -12.716 6.488 12.380 1.00 90.44 76 LEU A C 1
ATOM 624 O O . LEU A 1 76 ? -13.081 7.548 12.878 1.00 90.44 76 LEU A O 1
ATOM 628 N N . GLY A 1 77 ? -12.955 5.305 12.949 1.00 90.00 77 GLY A N 1
ATOM 629 C CA . GLY A 1 77 ? -13.640 5.134 14.236 1.00 90.00 77 GLY A CA 1
ATOM 630 C C . GLY A 1 77 ? -15.022 5.805 14.293 1.00 90.00 77 GLY A C 1
ATOM 631 O O . GLY A 1 77 ? -15.295 6.567 15.222 1.00 90.00 77 GLY A O 1
ATOM 632 N N . PRO A 1 78 ? -15.921 5.569 13.315 1.00 92.00 78 PRO A N 1
ATOM 633 C CA . PRO A 1 78 ? -17.145 6.357 13.153 1.00 92.00 78 PRO A CA 1
ATOM 634 C C . PRO A 1 78 ? -18.124 6.223 14.327 1.00 92.00 78 PRO A C 1
ATOM 636 O O . PRO A 1 78 ? -18.925 7.122 14.558 1.00 92.00 78 PRO A O 1
ATOM 639 N N . HIS A 1 79 ? -18.049 5.131 15.091 1.00 91.12 79 HIS A N 1
ATOM 640 C CA . HIS A 1 79 ? -18.867 4.895 16.284 1.00 91.12 79 HIS A CA 1
ATOM 641 C C . HIS A 1 79 ? -18.594 5.899 17.420 1.00 91.12 79 HIS A C 1
ATOM 643 O O . HIS A 1 79 ? -19.435 6.064 18.299 1.00 91.12 79 HIS A O 1
ATOM 649 N N . LEU A 1 80 ? -17.462 6.609 17.382 1.00 87.75 80 LEU A N 1
ATOM 650 C CA . LEU A 1 80 ? -17.094 7.651 18.349 1.00 87.75 80 LEU A CA 1
ATOM 651 C C . LEU A 1 80 ? -17.437 9.065 17.859 1.00 87.75 80 LEU A C 1
ATOM 653 O O . LEU A 1 80 ? -17.168 10.059 18.536 1.00 87.75 80 LEU A O 1
ATOM 657 N N . TYR A 1 81 ? -18.020 9.198 16.667 1.00 87.56 81 TYR A N 1
ATOM 658 C CA . TYR A 1 81 ? -18.344 10.505 16.106 1.00 87.56 81 TYR A CA 1
ATOM 659 C C . TYR A 1 81 ? -19.471 11.153 16.892 1.00 87.56 81 TYR A C 1
ATOM 661 O O . TYR A 1 81 ? -20.482 10.517 17.169 1.00 87.56 81 TYR A O 1
ATOM 669 N N . TYR A 1 82 ? -19.355 12.449 17.184 1.00 83.38 82 TYR A N 1
ATOM 670 C CA . TYR A 1 82 ? -20.377 13.165 17.951 1.00 83.38 82 TYR A CA 1
ATOM 671 C C . TYR A 1 82 ? -21.770 13.103 17.295 1.00 83.38 82 TYR A C 1
ATOM 673 O O . TYR A 1 82 ? -22.772 13.159 18.000 1.00 83.38 82 TYR A O 1
ATOM 681 N N . GLN A 1 83 ? -21.850 12.956 15.966 1.00 85.31 83 GLN A N 1
ATOM 682 C CA . GLN A 1 83 ? -23.104 12.772 15.226 1.00 85.31 83 GLN A CA 1
ATOM 683 C C . GLN A 1 83 ? -23.837 11.475 15.613 1.00 85.31 83 GLN A C 1
ATOM 685 O O . GLN A 1 83 ? -25.060 11.410 15.529 1.00 85.31 83 GLN A O 1
ATOM 690 N N . VAL A 1 84 ? -23.115 10.456 16.088 1.00 89.81 84 VAL A N 1
ATOM 691 C CA . VAL A 1 84 ? -23.703 9.213 16.610 1.00 89.81 84 VAL A CA 1
ATOM 692 C C . VAL A 1 84 ? -24.364 9.440 17.978 1.00 89.81 84 VAL A C 1
ATOM 694 O O . VAL A 1 84 ? -25.321 8.756 18.331 1.00 89.81 84 VAL A O 1
ATOM 697 N N . PHE A 1 85 ? -23.962 10.486 18.703 1.00 87.44 85 PHE A N 1
ATOM 698 C CA . PHE A 1 85 ? -24.532 10.892 19.993 1.00 87.44 85 PHE A CA 1
ATOM 699 C C . PHE A 1 85 ? -25.614 11.988 19.857 1.00 87.44 85 PHE A C 1
ATOM 701 O O . PHE A 1 85 ? -25.993 12.595 20.855 1.00 87.44 85 PHE A O 1
ATOM 708 N N . GLU A 1 86 ? -26.121 12.277 18.645 1.00 76.06 86 GLU A N 1
ATOM 709 C CA . GLU A 1 86 ? -26.937 13.478 18.357 1.00 76.06 86 GLU A CA 1
ATOM 710 C C . GLU A 1 86 ? -28.241 13.609 19.167 1.00 76.06 86 GLU A C 1
ATOM 712 O O . GLU A 1 86 ? -28.758 14.716 19.309 1.00 76.06 86 GLU A O 1
ATOM 717 N N . THR A 1 87 ? -28.774 12.513 19.721 1.00 72.44 87 THR A N 1
ATOM 718 C CA . THR A 1 87 ? -29.983 12.538 20.565 1.00 72.44 87 THR A CA 1
ATOM 719 C C . THR A 1 87 ? -29.727 13.038 21.989 1.00 72.44 87 THR A C 1
ATOM 721 O O . THR A 1 87 ? -30.676 13.224 22.749 1.00 72.44 87 THR A O 1
ATOM 724 N N . LEU A 1 88 ? -28.465 13.232 22.377 1.00 72.00 88 LEU A N 1
ATOM 725 C CA . LEU A 1 88 ? -28.089 13.723 23.696 1.00 72.00 88 LEU A CA 1
ATOM 726 C C . LEU A 1 88 ? -28.252 15.251 23.763 1.00 72.00 88 LEU A C 1
ATOM 728 O O . LEU A 1 88 ? -27.674 16.003 22.974 1.00 72.00 88 LEU A O 1
ATOM 732 N N . GLU A 1 89 ? -29.047 15.724 24.722 1.00 63.22 89 GLU A N 1
ATOM 733 C CA . GLU A 1 89 ? -29.337 17.148 24.905 1.00 63.22 89 GLU A CA 1
ATOM 734 C C . GLU A 1 89 ? -28.046 17.982 25.075 1.00 63.22 89 GLU A C 1
ATOM 736 O O . GLU A 1 89 ? -27.161 17.640 25.867 1.00 63.22 89 GLU A O 1
ATOM 741 N N . ASN A 1 90 ? -27.951 19.102 24.340 1.00 58.34 90 ASN A N 1
ATOM 742 C CA . ASN A 1 90 ? -26.819 20.044 24.338 1.00 58.34 90 ASN A CA 1
ATOM 743 C C . ASN A 1 90 ? -25.451 19.450 23.929 1.00 58.34 90 ASN A C 1
ATOM 745 O O . ASN A 1 90 ? -24.406 19.893 24.417 1.00 58.34 90 ASN A O 1
ATOM 749 N N . TYR A 1 91 ? -25.434 18.509 22.972 1.00 61.53 91 TYR A N 1
ATOM 750 C CA . TYR A 1 91 ? -24.209 17.843 22.495 1.00 61.53 91 TYR A CA 1
ATOM 751 C C . TYR A 1 91 ? -23.095 18.794 22.005 1.00 61.53 91 TYR A C 1
ATOM 753 O O . TYR A 1 91 ? -21.915 18.485 22.162 1.00 61.53 91 TYR A O 1
ATOM 761 N N . LYS A 1 92 ? -23.436 19.974 21.455 1.00 53.25 92 LYS A N 1
ATOM 762 C CA . LYS A 1 92 ? -22.450 20.971 20.979 1.00 53.25 92 LYS A CA 1
ATOM 763 C C . LYS A 1 92 ? -21.521 21.483 22.091 1.00 53.25 92 LYS A C 1
ATOM 765 O O . LYS A 1 92 ? -20.428 21.947 21.792 1.00 53.25 92 LYS A O 1
ATOM 770 N N . ASN A 1 93 ? -21.925 21.338 23.355 1.00 51.12 93 ASN A N 1
ATOM 771 C CA . ASN A 1 93 ? -21.158 21.736 24.538 1.00 51.12 93 ASN A CA 1
ATOM 772 C C . ASN A 1 93 ? -20.478 20.534 25.235 1.00 51.12 93 ASN A C 1
ATOM 774 O O . ASN A 1 93 ? -20.020 20.654 26.375 1.00 51.12 93 ASN A O 1
ATOM 778 N N . LEU A 1 94 ? -20.462 19.349 24.608 1.00 54.41 94 LEU A N 1
ATOM 779 C CA . LEU A 1 94 ? -19.917 18.119 25.195 1.00 54.41 94 LEU A CA 1
ATOM 780 C C . LEU A 1 94 ? -18.471 17.798 24.802 1.00 54.41 94 LEU A C 1
ATOM 782 O O . LEU A 1 94 ? -18.034 16.738 25.214 1.00 54.41 94 LEU A O 1
ATOM 786 N N . ASN A 1 95 ? -17.749 18.653 24.053 1.00 51.81 95 ASN A N 1
ATOM 787 C CA . ASN A 1 95 ? -16.321 18.496 23.681 1.00 51.81 95 ASN A CA 1
ATOM 788 C C . ASN A 1 95 ? -15.782 17.053 23.841 1.00 51.81 95 ASN A C 1
ATOM 790 O O . ASN A 1 95 ? -15.003 16.770 24.749 1.00 51.81 95 ASN A O 1
ATOM 794 N N . GLY A 1 96 ? -16.261 16.147 22.977 1.00 63.84 96 GLY A N 1
ATOM 795 C CA . GLY A 1 96 ? -16.035 14.703 23.095 1.00 63.84 96 GLY A CA 1
ATOM 796 C C . GLY A 1 96 ? -17.133 13.982 23.880 1.00 63.84 96 GLY A C 1
ATOM 797 O O . GLY A 1 96 ? -16.876 13.488 24.962 1.00 63.84 96 GLY A O 1
ATOM 798 N N . ALA A 1 97 ? -18.344 13.858 23.321 1.00 66.19 97 ALA A N 1
ATOM 799 C CA . ALA A 1 97 ? -19.456 13.116 23.946 1.00 66.19 97 ALA A CA 1
ATOM 800 C C . ALA A 1 97 ? -19.165 11.616 24.174 1.00 66.19 97 ALA A C 1
ATOM 802 O O . ALA A 1 97 ? -19.831 10.972 24.983 1.00 66.19 97 ALA A O 1
ATOM 803 N N . PHE A 1 98 ? -18.161 11.074 23.484 1.00 83.31 98 PHE A N 1
ATOM 804 C CA . PHE A 1 98 ? -17.612 9.745 23.741 1.00 83.31 98 PHE A CA 1
ATOM 805 C C . PHE A 1 98 ? -16.680 9.709 24.966 1.00 83.31 98 PHE A C 1
ATOM 807 O O . PHE A 1 98 ? -16.285 8.629 25.374 1.00 83.31 98 PHE A O 1
ATOM 814 N N . MET A 1 99 ? -16.336 10.854 25.567 1.00 88.38 99 MET A N 1
ATOM 815 C CA . MET A 1 99 ? -15.548 10.978 26.794 1.00 88.38 99 MET A CA 1
ATOM 816 C C . MET A 1 99 ? -16.424 11.478 27.945 1.00 88.38 99 MET A C 1
ATOM 818 O O . MET A 1 99 ? -16.991 12.570 27.899 1.00 88.38 99 MET A O 1
ATOM 822 N N . ILE A 1 100 ? -16.466 10.720 29.032 1.00 91.56 100 ILE A N 1
ATOM 823 C CA . ILE A 1 100 ? -17.071 11.138 30.292 1.00 91.56 100 ILE A CA 1
ATOM 824 C C . ILE A 1 100 ? -16.025 11.836 31.143 1.00 91.56 100 ILE A C 1
ATOM 826 O O . ILE A 1 100 ? -15.026 11.235 31.516 1.00 91.56 100 ILE A O 1
ATOM 830 N N . ASP A 1 101 ? -16.282 13.094 31.493 1.00 91.00 101 ASP A N 1
ATOM 831 C CA . ASP A 1 101 ? -15.553 13.842 32.518 1.00 91.00 101 ASP A CA 1
ATOM 832 C C . ASP A 1 101 ? -16.260 13.720 33.872 1.00 91.00 101 ASP A C 1
ATOM 834 O O . ASP A 1 101 ? -17.369 14.227 34.035 1.00 91.00 101 ASP A O 1
ATOM 838 N N . LYS A 1 102 ? -15.622 13.077 34.852 1.00 90.38 102 LYS A N 1
ATOM 839 C CA . LYS A 1 102 ? -16.154 12.879 36.209 1.00 90.38 102 LYS A CA 1
ATOM 840 C C . LYS A 1 102 ? -16.291 14.177 37.009 1.00 90.38 102 LYS A C 1
ATOM 842 O O . LYS A 1 102 ? -17.014 14.196 37.999 1.00 90.38 102 LYS A O 1
ATOM 847 N N . SER A 1 103 ? -15.603 15.249 36.613 1.00 89.38 103 SER A N 1
ATOM 848 C CA . SER A 1 103 ? -15.719 16.562 37.264 1.00 89.38 103 SER A CA 1
ATOM 849 C C . SER A 1 103 ? -16.936 17.362 36.788 1.00 89.38 103 SER A C 1
ATOM 851 O O . SER A 1 103 ? -17.312 18.361 37.401 1.00 89.38 103 SER A O 1
ATOM 853 N N . ARG A 1 104 ? -17.571 16.920 35.699 1.00 87.56 104 ARG A N 1
ATOM 854 C CA . ARG A 1 104 ? -18.734 17.569 35.108 1.00 87.56 104 ARG A CA 1
ATOM 855 C C . ARG A 1 104 ? -20.028 17.103 35.774 1.00 87.56 104 ARG A C 1
ATOM 857 O O . ARG A 1 104 ? -20.225 15.921 36.036 1.00 87.56 104 ARG A O 1
ATOM 864 N N . ILE A 1 105 ? -20.962 18.036 35.950 1.00 87.69 105 ILE A N 1
ATOM 865 C CA . ILE A 1 105 ? -22.342 17.732 36.344 1.00 87.69 105 ILE A CA 1
ATOM 866 C C . ILE A 1 105 ? -23.154 17.387 35.088 1.00 87.69 105 ILE A C 1
ATOM 868 O O . ILE A 1 105 ? -23.211 18.176 34.141 1.00 87.69 105 ILE A O 1
ATOM 872 N N . TYR A 1 106 ? -23.793 16.218 35.092 1.00 87.81 106 TYR A N 1
ATOM 873 C CA . TYR A 1 106 ? -24.686 15.757 34.027 1.00 87.81 106 TYR A CA 1
ATOM 874 C C . TYR A 1 106 ? -26.139 15.857 34.482 1.00 87.81 106 TYR A C 1
ATOM 876 O O . TYR A 1 106 ? -26.444 15.654 35.659 1.00 87.81 106 TYR A O 1
ATOM 884 N N . THR A 1 107 ? -27.048 16.153 33.553 1.00 90.25 107 THR A N 1
ATOM 885 C CA . THR A 1 107 ? -28.485 16.112 33.849 1.00 90.25 107 THR A CA 1
ATOM 886 C C . THR A 1 107 ? -28.943 14.671 34.075 1.00 90.25 107 THR A C 1
ATOM 888 O O . THR A 1 107 ? -28.301 13.720 33.624 1.00 90.25 107 THR A O 1
ATOM 891 N N . SER A 1 108 ? -30.084 14.490 34.743 1.00 90.06 108 SER A N 1
ATOM 892 C CA . SER A 1 108 ? -30.705 13.167 34.892 1.00 90.06 108 SER A CA 1
ATOM 893 C C . SER A 1 108 ? -30.969 12.505 33.536 1.00 90.06 108 SER A C 1
ATOM 895 O O . SER A 1 108 ? -30.717 11.314 33.386 1.00 90.06 108 SER A O 1
ATOM 897 N N . THR A 1 109 ? -31.388 13.283 32.533 1.00 88.69 109 THR A N 1
ATOM 898 C CA . THR A 1 109 ? -31.565 12.827 31.148 1.00 88.69 109 THR A CA 1
ATOM 899 C C . THR A 1 109 ? -30.257 12.316 30.545 1.00 88.69 109 THR A C 1
ATOM 901 O O . THR A 1 109 ? -30.241 11.247 29.944 1.00 88.69 109 THR A O 1
ATOM 904 N N . GLN A 1 110 ? -29.147 13.037 30.733 1.00 88.31 110 GLN A N 1
ATOM 905 C CA . GLN A 1 110 ? -27.837 12.617 30.228 1.00 88.31 110 GLN A CA 1
ATOM 906 C C . GLN A 1 110 ? -27.352 11.334 30.910 1.00 88.31 110 GLN A C 1
ATOM 908 O O . GLN A 1 110 ? -26.952 10.393 30.229 1.00 88.31 110 GLN A O 1
ATOM 913 N N . ALA A 1 111 ? -27.429 11.272 32.241 1.00 90.81 111 ALA A N 1
ATOM 914 C CA . ALA A 1 111 ? -27.031 10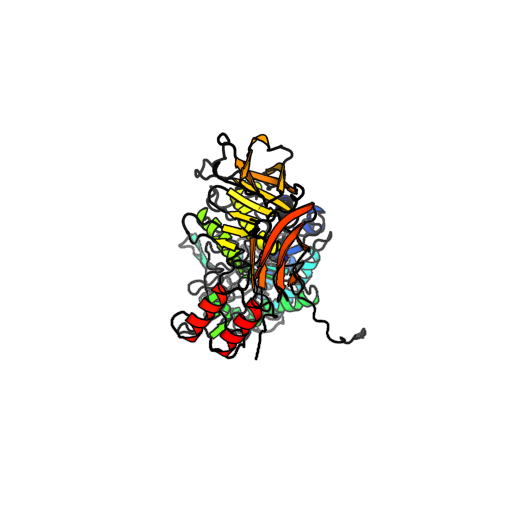.094 33.009 1.00 90.81 111 ALA A CA 1
ATOM 915 C C . ALA A 1 111 ? -27.862 8.852 32.638 1.00 90.81 111 ALA A C 1
ATOM 917 O O . ALA A 1 111 ? -27.309 7.762 32.469 1.00 90.81 111 ALA A O 1
ATOM 918 N N . ALA A 1 112 ? -29.179 9.020 32.469 1.00 90.25 112 ALA A N 1
ATOM 919 C CA . ALA A 1 112 ? -30.079 7.955 32.037 1.00 90.25 112 ALA A CA 1
ATOM 920 C C . ALA A 1 112 ? -29.769 7.491 30.609 1.00 90.25 112 ALA A C 1
ATOM 922 O O . ALA A 1 112 ? -29.749 6.291 30.354 1.00 90.25 112 ALA A O 1
ATOM 923 N N . TRP A 1 113 ? -29.472 8.424 29.699 1.00 90.94 113 TRP A N 1
ATOM 924 C CA . TRP A 1 113 ? -29.083 8.094 28.332 1.00 90.94 113 TRP A CA 1
ATOM 925 C C . TRP A 1 113 ? -27.792 7.267 28.315 1.00 90.94 113 TRP A C 1
ATOM 927 O O . TRP A 1 113 ? -27.801 6.148 27.816 1.00 90.94 113 TRP A O 1
ATOM 937 N N . TYR A 1 114 ? -26.705 7.722 28.944 1.00 91.62 114 TYR A N 1
ATOM 938 C CA . TYR A 1 114 ? -25.465 6.933 28.963 1.00 91.62 114 TYR A CA 1
ATOM 939 C C . TYR A 1 114 ? -25.665 5.552 29.591 1.00 91.62 114 TYR A C 1
ATOM 941 O O . TYR A 1 114 ? -25.191 4.563 29.045 1.00 91.62 114 TYR A O 1
ATOM 949 N N . SER A 1 115 ? -26.423 5.470 30.685 1.00 91.50 115 SER A N 1
ATOM 950 C CA . SER A 1 115 ? -26.707 4.190 31.344 1.00 91.50 115 SER A CA 1
ATOM 951 C C . SER A 1 115 ? -27.559 3.242 30.492 1.00 91.50 115 SER A C 1
ATOM 953 O O . SER A 1 115 ? -27.559 2.048 30.758 1.00 91.50 115 SER A O 1
ATOM 955 N N . ALA A 1 116 ? -28.299 3.734 29.496 1.00 91.31 116 ALA A N 1
ATOM 956 C CA . ALA A 1 116 ? -29.108 2.894 28.615 1.00 91.31 116 ALA A CA 1
ATOM 957 C C . ALA A 1 116 ? -28.344 2.418 27.365 1.00 91.31 116 ALA A C 1
ATOM 959 O O . ALA A 1 116 ? -28.620 1.329 26.864 1.00 91.31 116 ALA A O 1
ATOM 960 N N . TYR A 1 117 ? -27.396 3.222 26.868 1.00 93.62 117 TYR A N 1
ATOM 961 C CA . TYR A 1 117 ? -26.679 2.969 25.611 1.00 93.62 117 TYR A CA 1
ATOM 962 C C . TYR A 1 117 ? -25.250 2.420 25.792 1.00 93.62 117 TYR A C 1
ATOM 964 O O . TYR A 1 117 ? -24.690 1.881 24.837 1.00 93.62 117 TYR A O 1
ATOM 972 N N . MET A 1 118 ? -24.642 2.578 26.972 1.00 94.31 118 MET A N 1
ATOM 973 C CA . MET A 1 118 ? -23.260 2.164 27.258 1.00 94.31 118 MET A CA 1
ATOM 974 C C . MET A 1 118 ? -23.210 0.946 28.175 1.00 94.31 118 MET A C 1
ATOM 976 O O . MET A 1 118 ? -24.135 0.701 28.949 1.00 94.31 118 MET A O 1
ATOM 980 N N . VAL A 1 119 ? -22.104 0.201 28.111 1.00 95.31 119 VAL A N 1
ATOM 981 C CA . VAL A 1 119 ? -21.912 -1.016 28.909 1.00 95.31 119 VAL A CA 1
ATOM 982 C C . VAL A 1 119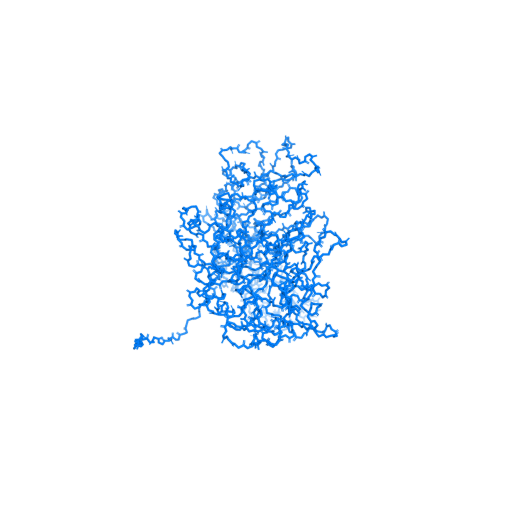 ? -21.931 -0.675 30.398 1.00 95.31 119 VAL A C 1
ATOM 984 O O . VAL A 1 119 ? -21.067 0.053 30.890 1.00 95.31 119 VAL A O 1
ATOM 987 N N . ASN A 1 120 ? -22.877 -1.257 31.134 1.00 94.94 120 ASN A N 1
ATOM 988 C CA . ASN A 1 120 ? -22.919 -1.176 32.591 1.00 94.94 120 ASN A CA 1
ATOM 989 C C . ASN A 1 120 ? -22.111 -2.308 33.237 1.00 94.94 120 ASN A C 1
ATOM 991 O O . ASN A 1 120 ? -22.213 -3.468 32.843 1.00 94.94 120 ASN A O 1
ATOM 995 N N . ILE A 1 121 ? -21.362 -1.989 34.291 1.00 95.62 121 ILE A N 1
ATOM 996 C CA . ILE A 1 121 ? -20.530 -2.934 35.052 1.00 95.62 121 ILE A CA 1
ATOM 997 C C . ILE A 1 121 ? -20.934 -3.066 36.521 1.00 95.62 121 ILE A C 1
ATOM 999 O O . ILE A 1 121 ? -20.505 -4.002 37.189 1.00 95.62 121 ILE A O 1
ATOM 1003 N N . SER A 1 122 ? -21.744 -2.148 37.051 1.00 94.00 122 SER A N 1
ATOM 1004 C CA . SER A 1 122 ? -22.185 -2.195 38.448 1.00 94.00 122 SER A CA 1
ATOM 1005 C C . SER A 1 122 ? -23.495 -1.439 38.669 1.00 94.00 122 SER A C 1
ATOM 1007 O O . SER A 1 122 ? -23.912 -0.639 37.838 1.00 94.00 122 SER A O 1
ATOM 1009 N N . ALA A 1 123 ? -24.130 -1.665 39.822 1.00 91.00 123 ALA A N 1
ATOM 1010 C CA . ALA A 1 123 ? -25.321 -0.929 40.257 1.00 91.00 123 ALA A CA 1
ATOM 1011 C C . ALA A 1 123 ? -24.999 0.451 40.875 1.00 91.00 123 ALA A C 1
ATOM 1013 O O . ALA A 1 123 ? -25.858 1.057 41.519 1.00 91.00 123 ALA A O 1
ATOM 1014 N N . ASN A 1 124 ? -23.759 0.936 40.733 1.00 93.75 124 ASN A N 1
ATOM 1015 C CA . ASN A 1 124 ? -23.357 2.249 41.231 1.00 93.75 124 ASN A CA 1
ATOM 1016 C C . ASN A 1 124 ? -24.097 3.376 40.492 1.00 93.75 124 ASN A C 1
ATOM 1018 O O . ASN A 1 124 ? -24.825 3.161 39.526 1.00 93.75 124 ASN A O 1
ATOM 1022 N N . LYS A 1 125 ? -23.933 4.615 40.956 1.00 91.62 125 LYS A N 1
ATOM 1023 C CA . LYS A 1 125 ? -24.485 5.774 40.246 1.00 91.62 125 LYS A CA 1
ATOM 1024 C C . LYS A 1 125 ? -23.593 6.145 39.069 1.00 91.62 125 LYS A C 1
ATOM 1026 O O . LYS A 1 125 ? -22.374 6.033 39.155 1.00 91.62 125 LYS A O 1
ATOM 1031 N N . PHE A 1 126 ? -24.206 6.673 38.016 1.00 93.31 126 PHE A N 1
ATOM 1032 C CA . PHE A 1 126 ? -23.477 7.306 36.926 1.00 93.31 126 PHE A CA 1
ATOM 1033 C C . PHE A 1 126 ? -22.540 8.416 37.431 1.00 93.31 126 PHE A C 1
ATOM 1035 O O . PHE A 1 126 ? -22.961 9.213 38.277 1.00 93.31 126 PHE A O 1
ATOM 1042 N N . PRO A 1 127 ? -21.295 8.494 36.913 1.00 93.81 127 PRO A N 1
ATOM 1043 C CA . PRO A 1 127 ? -20.722 7.672 35.831 1.00 93.81 127 PRO A CA 1
ATOM 1044 C C . PRO A 1 127 ? -20.020 6.368 36.266 1.00 93.81 127 PRO A C 1
ATOM 1046 O O . PRO A 1 127 ? -19.509 5.646 35.416 1.00 93.81 127 PRO A O 1
ATOM 1049 N N . ASP A 1 128 ? -19.983 6.044 37.561 1.00 93.50 128 ASP A N 1
ATOM 1050 C CA . ASP A 1 128 ? -19.225 4.904 38.110 1.00 93.50 128 ASP A CA 1
ATOM 1051 C C . ASP A 1 128 ? -19.871 3.526 37.843 1.00 93.50 128 ASP A C 1
ATOM 1053 O O . ASP A 1 128 ? -19.297 2.488 38.183 1.00 93.50 128 ASP A O 1
ATOM 1057 N N . ASN A 1 129 ? -21.068 3.490 37.251 1.00 94.62 129 ASN A N 1
ATOM 1058 C CA . ASN A 1 129 ? -21.686 2.261 36.748 1.00 94.62 129 ASN A CA 1
ATOM 1059 C C . ASN A 1 129 ? -21.154 1.816 35.390 1.00 94.62 129 ASN A C 1
ATOM 1061 O O . ASN A 1 129 ? -21.399 0.669 35.028 1.00 94.62 129 ASN A O 1
ATOM 1065 N N . LEU A 1 130 ? -20.485 2.687 34.635 1.00 95.75 130 LEU A N 1
ATOM 1066 C CA . LEU A 1 130 ? -20.104 2.404 33.255 1.00 95.75 130 LEU A CA 1
ATOM 1067 C C . LEU A 1 130 ? -18.767 1.671 33.166 1.00 95.75 130 LEU A C 1
ATOM 1069 O O . LEU A 1 130 ? -17.841 1.934 33.934 1.00 95.75 130 LEU A O 1
ATOM 1073 N N . ALA A 1 131 ? -18.652 0.787 32.178 1.00 95.88 131 ALA A N 1
ATOM 1074 C CA . ALA A 1 131 ? -17.353 0.332 31.714 1.00 95.88 131 ALA A CA 1
ATOM 1075 C C . ALA A 1 131 ? -16.565 1.517 31.148 1.00 95.88 131 ALA A C 1
ATOM 1077 O O . ALA A 1 131 ? -17.132 2.423 30.531 1.00 95.88 131 ALA A O 1
ATOM 1078 N N . THR A 1 132 ? -15.248 1.486 31.323 1.00 95.06 132 THR A N 1
ATOM 1079 C CA . THR A 1 132 ? -14.370 2.564 30.868 1.00 95.06 132 THR A CA 1
ATOM 1080 C C . THR A 1 132 ? -13.429 2.075 29.773 1.00 95.06 132 THR A C 1
ATOM 1082 O O . THR A 1 132 ? -12.818 1.013 29.900 1.00 95.06 132 THR A O 1
ATOM 1085 N N . GLY A 1 133 ? -13.321 2.852 28.699 1.00 92.56 133 GLY A N 1
ATOM 1086 C CA . GLY A 1 133 ? -12.287 2.767 27.673 1.00 92.56 133 GLY A CA 1
ATOM 1087 C C . GLY A 1 133 ? -11.088 3.650 28.026 1.00 92.56 133 GLY A C 1
ATOM 1088 O O . GLY A 1 133 ? -10.807 3.871 29.206 1.00 92.56 133 GLY A O 1
ATOM 1089 N N . TRP A 1 134 ? -10.376 4.148 27.014 1.00 89.50 134 TRP A N 1
ATOM 1090 C CA . TRP A 1 134 ? -9.147 4.929 27.184 1.00 89.50 134 TRP A CA 1
ATOM 1091 C C . TRP A 1 134 ? -9.342 6.172 28.070 1.00 89.50 134 TRP A C 1
ATOM 1093 O O . TRP A 1 134 ? -10.348 6.876 27.982 1.00 89.50 134 TRP A O 1
ATOM 1103 N N . TRP A 1 135 ? -8.364 6.462 28.930 1.00 91.75 135 TRP A N 1
ATOM 1104 C CA . TRP A 1 135 ? -8.411 7.568 29.889 1.00 91.75 135 TRP A CA 1
ATOM 1105 C C . TRP A 1 135 ? -7.550 8.760 29.460 1.00 91.75 135 TRP A C 1
ATOM 1107 O O . TRP A 1 135 ? -6.373 8.606 29.132 1.00 91.75 135 TRP A O 1
ATOM 1117 N N . ASN A 1 136 ? -8.105 9.967 29.592 1.00 88.12 136 ASN A N 1
ATOM 1118 C CA . ASN A 1 136 ? -7.385 11.235 29.486 1.00 88.12 136 ASN A CA 1
ATOM 1119 C C . ASN A 1 136 ? -7.204 11.854 30.881 1.00 88.12 136 ASN A C 1
ATOM 1121 O O . ASN A 1 136 ? -8.027 12.644 31.356 1.00 88.12 136 ASN A O 1
ATOM 1125 N N . GLY A 1 137 ? -6.128 11.455 31.558 1.00 88.88 137 GLY A N 1
ATOM 1126 C CA . GLY A 1 137 ? -5.942 11.739 32.980 1.00 88.88 137 GLY A CA 1
ATOM 1127 C C . GLY A 1 137 ? -6.923 10.958 33.862 1.00 88.88 137 GLY A C 1
ATOM 1128 O O . GLY A 1 137 ? -7.706 10.144 33.385 1.00 88.88 137 GLY A O 1
ATOM 1129 N N . SER A 1 138 ? -6.901 11.208 35.171 1.00 91.25 138 SER A N 1
ATOM 1130 C CA . SER A 1 138 ? -7.643 10.396 36.152 1.00 91.25 138 SER A CA 1
ATOM 1131 C C . SER A 1 138 ? -9.154 10.623 36.187 1.00 91.25 138 SER A C 1
ATOM 1133 O O . SER A 1 138 ? -9.853 9.928 36.917 1.00 91.25 138 SER A O 1
ATOM 1135 N N . ASN A 1 139 ? -9.656 11.624 35.461 1.00 90.50 139 ASN A N 1
ATOM 1136 C CA . ASN A 1 139 ? -11.043 12.081 35.566 1.00 90.50 139 ASN A CA 1
ATOM 1137 C C . ASN A 1 139 ? -11.824 11.967 34.258 1.00 90.50 139 ASN A C 1
ATOM 1139 O O . ASN A 1 139 ? -13.024 12.222 34.280 1.00 90.50 139 ASN A O 1
ATOM 1143 N N . LYS A 1 140 ? -11.182 11.620 33.137 1.00 92.19 140 LYS A N 1
ATOM 1144 C CA . LYS A 1 140 ? -11.857 11.514 31.841 1.00 92.19 140 LYS A CA 1
ATOM 1145 C C . LYS A 1 140 ? -11.623 10.148 31.230 1.00 92.19 140 LYS A C 1
ATOM 1147 O O . LYS A 1 140 ? -10.469 9.748 31.117 1.00 92.19 140 LYS A O 1
ATOM 1152 N N . PHE A 1 141 ? -12.680 9.477 30.797 1.00 93.38 141 PHE A N 1
ATOM 1153 C CA . PHE A 1 141 ? -12.582 8.172 30.147 1.00 93.38 141 PHE A CA 1
ATOM 1154 C C . PHE A 1 141 ? -13.539 8.050 28.968 1.00 93.38 141 PHE A C 1
ATOM 1156 O O . PHE A 1 141 ? -14.603 8.664 28.964 1.00 93.38 141 PHE A O 1
ATOM 1163 N N . GLU A 1 142 ? -13.162 7.244 27.987 1.00 91.94 142 GLU A N 1
ATOM 1164 C CA . GLU A 1 142 ? -13.992 6.906 26.838 1.00 91.94 142 GLU A CA 1
ATOM 1165 C C . GLU A 1 142 ? -15.122 5.942 27.228 1.00 91.94 142 GLU A C 1
ATOM 1167 O O . GLU A 1 142 ? -14.899 4.999 27.988 1.00 91.94 142 GLU A O 1
ATOM 1172 N N . VAL A 1 143 ? -16.338 6.156 26.725 1.00 92.25 143 VAL A N 1
ATOM 1173 C CA . VAL A 1 143 ? -17.462 5.225 26.914 1.00 92.25 143 VAL A CA 1
ATOM 1174 C C . VAL A 1 143 ? -17.472 4.141 25.851 1.00 92.25 143 VAL A C 1
ATOM 1176 O O . VAL A 1 143 ? -17.073 4.359 24.713 1.00 92.25 143 VAL A O 1
ATOM 1179 N N . LEU A 1 144 ? -17.998 2.976 26.219 1.00 94.00 144 LEU A N 1
ATOM 1180 C CA . LEU A 1 144 ? -18.112 1.829 25.328 1.00 94.00 144 LEU A CA 1
ATOM 1181 C C . LEU A 1 144 ? -19.588 1.514 25.101 1.00 94.00 144 LEU A C 1
ATOM 1183 O O . LEU A 1 144 ? -20.325 1.274 26.061 1.00 94.00 144 LEU A O 1
ATOM 1187 N N . TRP A 1 145 ? -20.008 1.523 23.834 1.00 95.00 145 TRP A N 1
ATOM 1188 C CA . TRP A 1 145 ? -21.369 1.167 23.431 1.00 95.00 145 TRP A CA 1
ATOM 1189 C C . TRP A 1 145 ? -21.724 -0.234 23.906 1.00 95.00 145 TRP A C 1
ATOM 1191 O O . TRP A 1 145 ? -20.926 -1.165 23.759 1.00 95.00 145 TRP A O 1
ATOM 1201 N N . ASP A 1 146 ? -22.939 -0.394 24.422 1.00 95.19 146 ASP A N 1
ATOM 1202 C CA . ASP A 1 146 ? -23.461 -1.697 24.805 1.00 95.19 146 ASP A CA 1
ATOM 1203 C C . ASP A 1 146 ? -23.983 -2.467 23.591 1.00 95.19 146 ASP A C 1
ATOM 1205 O O . ASP A 1 146 ? -25.185 -2.646 23.395 1.00 95.19 146 ASP A O 1
ATOM 1209 N N . PHE A 1 147 ? -23.063 -2.943 22.753 1.00 95.69 147 PHE A N 1
ATOM 1210 C CA . PHE A 1 147 ? -23.407 -3.778 21.601 1.00 95.69 147 PHE A CA 1
ATOM 1211 C C . PHE A 1 147 ? -23.976 -5.149 21.985 1.00 95.69 147 PHE A C 1
ATOM 1213 O O . PHE A 1 147 ? -24.326 -5.926 21.104 1.00 95.69 147 PHE A O 1
ATOM 1220 N N . GLN A 1 148 ? -24.135 -5.456 23.276 1.00 94.94 148 GLN A N 1
ATOM 1221 C CA . GLN A 1 148 ? -24.902 -6.623 23.708 1.00 94.94 148 GLN A CA 1
ATOM 1222 C C . GLN A 1 148 ? -26.417 -6.441 23.529 1.00 94.94 148 GLN A C 1
ATOM 1224 O O . GLN A 1 148 ? -27.154 -7.428 23.594 1.00 94.94 148 GLN A O 1
ATOM 1229 N N . GLN A 1 149 ? -26.859 -5.209 23.254 1.00 95.31 149 GLN A N 1
ATOM 1230 C CA . GLN A 1 149 ? -28.218 -4.855 22.859 1.00 95.31 149 GLN A CA 1
ATOM 1231 C C . GLN A 1 149 ? -28.312 -4.688 21.337 1.00 95.31 149 GLN A C 1
ATOM 1233 O O . GLN A 1 149 ? -27.681 -3.798 20.758 1.00 95.31 149 GLN A O 1
ATOM 1238 N N . GLN A 1 150 ? -29.193 -5.444 20.681 1.00 94.88 150 GLN A N 1
ATOM 1239 C CA . GLN A 1 150 ? -29.458 -5.289 19.247 1.00 94.88 150 GLN A CA 1
ATOM 1240 C C . GLN A 1 150 ? -30.001 -3.887 18.928 1.00 94.88 150 GLN A C 1
ATOM 1242 O O . GLN A 1 150 ? -29.610 -3.282 17.936 1.00 94.88 150 GLN A O 1
ATOM 1247 N N . ALA A 1 151 ? -30.821 -3.314 19.815 1.00 94.69 151 ALA A N 1
ATOM 1248 C CA . ALA A 1 151 ? -31.336 -1.954 19.652 1.00 94.69 151 ALA A CA 1
ATOM 1249 C C . ALA A 1 151 ? -30.228 -0.877 19.665 1.00 94.69 151 ALA A C 1
ATOM 1251 O O . ALA A 1 151 ? -30.350 0.136 18.975 1.00 94.69 151 ALA A O 1
ATOM 1252 N N . VAL A 1 152 ? -29.137 -1.088 20.418 1.00 95.88 152 VAL A N 1
ATOM 1253 C CA . VAL A 1 152 ? -27.965 -0.193 20.395 1.00 95.88 152 VAL A CA 1
ATOM 1254 C C . VAL A 1 152 ? -27.202 -0.365 19.083 1.00 95.88 152 VAL A C 1
ATOM 1256 O O . VAL A 1 152 ? -26.822 0.635 18.476 1.00 95.88 152 VAL A O 1
ATOM 1259 N N . ILE A 1 153 ? -27.024 -1.603 18.602 1.00 97.62 153 ILE A N 1
ATOM 1260 C CA . ILE A 1 153 ? -26.418 -1.868 17.286 1.00 97.62 153 ILE A CA 1
ATOM 1261 C C . ILE A 1 153 ? -27.207 -1.153 16.182 1.00 97.62 153 ILE A C 1
ATOM 1263 O O . ILE A 1 153 ? -26.612 -0.418 15.393 1.00 97.62 153 ILE A O 1
ATOM 1267 N N . ASP A 1 154 ? -28.530 -1.325 16.148 1.00 97.12 154 ASP A N 1
ATOM 1268 C CA . ASP A 1 154 ? -29.414 -0.708 15.155 1.00 97.12 154 ASP A CA 1
ATOM 1269 C C . ASP A 1 154 ? -29.269 0.819 15.162 1.00 97.12 154 ASP A C 1
ATOM 1271 O O . ASP A 1 154 ? -29.033 1.429 14.116 1.00 97.12 154 ASP A O 1
ATOM 1275 N N . TYR A 1 155 ? -29.320 1.421 16.356 1.00 95.62 155 TYR A N 1
ATOM 1276 C CA . TYR A 1 155 ? -29.143 2.857 16.549 1.00 95.62 155 TYR A CA 1
ATOM 1277 C C . TYR A 1 155 ? -27.784 3.344 16.023 1.00 95.62 155 TYR A C 1
ATOM 1279 O O . TYR A 1 155 ? -27.721 4.282 15.225 1.00 95.62 155 TYR A O 1
ATOM 1287 N N . VAL A 1 156 ? -26.683 2.714 16.443 1.00 97.06 156 VAL A N 1
ATOM 1288 C CA . VAL A 1 156 ? -25.329 3.156 16.076 1.00 97.06 156 VAL A CA 1
ATOM 1289 C C . VAL A 1 156 ? -25.089 2.986 14.574 1.00 97.06 156 VAL A C 1
ATOM 1291 O O . VAL A 1 156 ? -24.561 3.899 13.936 1.00 97.06 156 VAL A O 1
ATOM 1294 N N . VAL A 1 157 ? -25.516 1.867 13.980 1.00 98.31 157 VAL A N 1
ATOM 1295 C CA . VAL A 1 157 ? -25.376 1.607 12.537 1.00 98.31 157 VAL A CA 1
ATOM 1296 C C . VAL A 1 157 ? -26.140 2.640 11.712 1.00 98.31 157 VAL A C 1
ATOM 1298 O O . VAL A 1 157 ? -25.565 3.224 10.789 1.00 98.31 157 VAL A O 1
ATOM 1301 N N . GLU A 1 158 ? -27.395 2.930 12.066 1.00 96.31 158 GLU A N 1
ATOM 1302 C CA . GLU A 1 158 ? -28.195 3.953 11.384 1.00 96.31 158 GLU A CA 1
ATOM 1303 C C . GLU A 1 158 ? -27.485 5.315 11.412 1.00 96.31 158 GLU A C 1
ATOM 1305 O O . GLU A 1 158 ? -27.327 5.971 10.374 1.00 96.31 158 GLU A O 1
ATOM 1310 N N . LYS A 1 159 ? -26.998 5.735 12.588 1.00 94.44 159 LYS A N 1
ATOM 1311 C CA . LYS A 1 159 ? -26.313 7.024 12.740 1.00 94.44 159 LYS A CA 1
ATOM 1312 C C . LYS A 1 159 ? -25.002 7.090 11.972 1.00 94.44 159 LYS A C 1
ATOM 1314 O O . LYS A 1 159 ? -24.727 8.126 11.363 1.00 94.44 159 LYS A O 1
ATOM 1319 N N . ILE A 1 160 ? -24.201 6.025 11.966 1.00 95.69 160 ILE A N 1
ATOM 1320 C CA . ILE A 1 160 ? -22.948 5.980 11.201 1.00 95.69 160 ILE A CA 1
ATOM 1321 C C . ILE A 1 160 ? -23.235 6.148 9.704 1.00 95.69 160 ILE A C 1
ATOM 1323 O O . ILE A 1 160 ? -22.628 7.004 9.056 1.00 95.69 160 ILE A O 1
ATOM 1327 N N . ILE A 1 161 ? -24.193 5.391 9.159 1.00 95.62 161 ILE A N 1
ATOM 1328 C CA . ILE A 1 161 ? -24.563 5.445 7.736 1.00 95.62 161 ILE A CA 1
ATOM 1329 C C . ILE A 1 161 ? -25.099 6.830 7.359 1.00 95.62 161 ILE A C 1
ATOM 1331 O O . ILE A 1 161 ? -24.670 7.415 6.360 1.00 95.62 161 ILE A O 1
ATOM 1335 N N . LYS A 1 162 ? -25.989 7.398 8.182 1.00 92.19 162 LYS A N 1
ATOM 1336 C CA . LYS A 1 162 ? -26.504 8.760 7.991 1.00 92.19 162 LYS A CA 1
ATOM 1337 C C . LYS A 1 162 ? -25.372 9.789 8.013 1.00 92.19 162 LYS A C 1
ATOM 1339 O O . LYS A 1 162 ? -25.347 10.697 7.184 1.00 92.19 162 LYS A O 1
ATOM 1344 N N . THR A 1 163 ? -24.417 9.629 8.929 1.00 90.12 163 THR A N 1
ATOM 1345 C CA . THR A 1 163 ? -23.268 10.529 9.072 1.00 90.12 163 THR A CA 1
ATOM 1346 C C . THR A 1 163 ? -22.355 10.475 7.850 1.00 90.12 163 THR A C 1
ATOM 1348 O O . THR A 1 163 ? -21.928 11.534 7.397 1.00 90.12 163 THR A O 1
ATOM 1351 N N . ALA A 1 164 ? -22.116 9.303 7.255 1.00 90.44 164 ALA A N 1
ATOM 1352 C CA . ALA A 1 164 ? -21.324 9.170 6.026 1.00 90.44 164 ALA A CA 1
ATOM 1353 C C . ALA A 1 164 ? -21.840 10.082 4.897 1.00 90.44 164 ALA A C 1
ATOM 1355 O O . ALA A 1 164 ? -21.061 10.794 4.260 1.00 90.44 164 ALA A O 1
ATOM 1356 N N . GLY A 1 165 ? -23.165 10.162 4.726 1.00 85.50 165 GLY A N 1
ATOM 1357 C CA . GLY A 1 165 ? -23.800 11.036 3.733 1.00 85.50 165 GLY A CA 1
ATOM 1358 C C . GLY A 1 165 ? -23.596 12.538 3.981 1.00 85.50 165 GLY A C 1
ATOM 1359 O O . GLY A 1 165 ? -23.752 13.340 3.064 1.00 85.50 165 GLY A O 1
ATOM 1360 N N . THR A 1 166 ? -23.213 12.949 5.195 1.00 85.38 166 THR A N 1
ATOM 1361 C CA . THR A 1 166 ? -22.996 14.370 5.527 1.00 85.38 166 THR A CA 1
ATOM 1362 C C . THR A 1 166 ? -21.665 14.920 5.025 1.00 85.38 166 THR A C 1
ATOM 1364 O O . THR A 1 166 ? -21.558 16.130 4.824 1.00 85.38 166 THR A O 1
ATOM 1367 N N . PHE A 1 167 ? -20.679 14.050 4.799 1.00 82.75 167 PHE A N 1
ATOM 1368 C CA . PHE A 1 167 ? -19.362 14.415 4.272 1.00 82.75 167 PHE A CA 1
ATOM 1369 C C . PHE A 1 167 ? -19.355 14.508 2.743 1.00 82.75 167 PHE A C 1
ATOM 1371 O O . PHE A 1 167 ? -18.512 15.204 2.180 1.00 82.75 167 PHE A O 1
ATOM 1378 N N . ALA A 1 168 ? -20.292 13.828 2.077 1.00 75.69 168 ALA A N 1
ATOM 1379 C CA . ALA A 1 168 ? -20.365 13.790 0.625 1.00 75.69 168 ALA A CA 1
ATOM 1380 C C . ALA A 1 168 ? -20.689 15.181 0.037 1.00 75.69 168 ALA A C 1
ATOM 1382 O O . ALA A 1 168 ? -21.678 15.827 0.401 1.00 75.69 168 ALA A O 1
ATOM 1383 N N . GLY A 1 169 ? -19.838 15.645 -0.879 1.00 72.69 169 GLY A N 1
ATOM 1384 C CA . GLY A 1 169 ? -19.918 16.940 -1.569 1.00 72.69 169 GLY A CA 1
ATOM 1385 C C . GLY A 1 169 ? -18.698 17.148 -2.473 1.00 72.69 169 GLY A C 1
ATOM 1386 O O . GLY A 1 169 ? -17.693 16.483 -2.275 1.00 72.69 169 GLY A O 1
ATOM 1387 N N . ASN A 1 170 ? -18.757 18.011 -3.495 1.00 68.50 170 ASN A N 1
ATOM 1388 C CA . ASN A 1 170 ? -17.614 18.310 -4.388 1.00 68.50 170 ASN A CA 1
ATOM 1389 C C . ASN A 1 170 ? -16.924 17.085 -5.039 1.00 68.50 170 ASN A C 1
ATOM 1391 O O . ASN A 1 170 ? -15.717 17.107 -5.263 1.00 68.50 170 ASN A O 1
ATOM 1395 N N . ASN A 1 171 ? -17.659 16.009 -5.353 1.00 81.62 171 ASN A N 1
ATOM 1396 C CA . ASN A 1 171 ? -17.081 14.734 -5.820 1.00 81.62 171 ASN A CA 1
ATOM 1397 C C . ASN A 1 171 ? -16.102 14.087 -4.806 1.00 81.62 171 ASN A C 1
ATOM 1399 O O . ASN A 1 171 ? -15.189 13.362 -5.197 1.00 81.62 171 ASN A O 1
ATOM 1403 N N . PHE A 1 172 ? -16.278 14.377 -3.513 1.00 88.38 172 PHE A N 1
ATOM 1404 C CA . PHE A 1 172 ? -15.633 13.699 -2.393 1.00 88.38 172 PHE A CA 1
ATOM 1405 C C . PHE A 1 172 ? -16.535 12.562 -1.913 1.00 88.38 172 PHE A C 1
ATOM 1407 O O . PHE A 1 172 ? -17.597 12.801 -1.329 1.00 88.38 172 PHE A O 1
ATOM 1414 N N . ASN A 1 173 ? -16.149 11.324 -2.218 1.00 90.12 173 ASN A N 1
ATOM 1415 C CA . ASN A 1 173 ? -17.052 10.177 -2.123 1.00 90.12 173 ASN A CA 1
ATOM 1416 C C . ASN A 1 173 ? -16.696 9.241 -0.966 1.00 90.12 173 ASN A C 1
ATOM 1418 O O . ASN A 1 173 ? -15.530 8.954 -0.702 1.00 90.12 173 ASN A O 1
ATOM 1422 N N . PHE A 1 174 ? -17.721 8.722 -0.298 1.00 94.38 174 PHE A N 1
ATOM 1423 C CA . PHE A 1 174 ? -17.551 7.753 0.777 1.00 94.38 174 PHE A CA 1
ATOM 1424 C C . PHE A 1 174 ? -16.977 6.431 0.238 1.00 94.38 174 PHE A C 1
ATOM 1426 O O . PHE A 1 174 ? -17.501 5.873 -0.728 1.00 94.38 174 PHE A O 1
ATOM 1433 N N . ALA A 1 175 ? -15.908 5.936 0.865 1.00 95.75 175 ALA A N 1
ATOM 1434 C CA . ALA A 1 175 ? -15.223 4.695 0.504 1.00 95.75 175 ALA A CA 1
ATOM 1435 C C . ALA A 1 175 ? -15.373 3.582 1.539 1.00 95.75 175 ALA A C 1
ATOM 1437 O O . ALA A 1 175 ? -15.092 2.435 1.208 1.00 95.75 175 ALA A O 1
ATOM 1438 N N . GLY A 1 176 ? -15.807 3.877 2.766 1.00 97.00 176 GLY A N 1
ATOM 1439 C CA . GLY A 1 176 ? -15.948 2.862 3.805 1.00 97.00 176 GLY A CA 1
ATOM 1440 C C . GLY A 1 176 ? -15.515 3.326 5.189 1.00 97.00 176 GLY A C 1
ATOM 1441 O O . GLY A 1 176 ? -15.543 4.516 5.514 1.00 97.00 176 GLY A O 1
ATOM 1442 N N . TYR A 1 177 ? -15.097 2.368 6.004 1.00 96.56 177 TYR A N 1
ATOM 1443 C CA . TYR A 1 177 ? -14.735 2.591 7.396 1.00 96.56 177 TYR A CA 1
ATOM 1444 C C . TYR A 1 177 ? -13.353 2.044 7.695 1.00 96.56 177 TYR A C 1
ATOM 1446 O O . TYR A 1 177 ? -12.953 1.012 7.156 1.00 96.56 177 TYR A O 1
ATOM 1454 N N . GLN A 1 178 ? -12.680 2.718 8.618 1.00 94.38 178 GLN A N 1
ATOM 1455 C CA . GLN A 1 178 ? -11.441 2.253 9.209 1.00 94.38 178 GLN A CA 1
ATOM 1456 C C . GLN A 1 178 ? -11.582 2.240 10.732 1.00 94.38 178 GLN A C 1
ATOM 1458 O O . GLN A 1 178 ? -12.178 3.161 11.297 1.00 94.38 178 GLN A O 1
ATOM 1463 N N . PHE A 1 179 ? -11.088 1.201 11.400 1.00 91.69 179 PHE A N 1
ATOM 1464 C CA . PHE A 1 179 ? -11.168 1.063 12.855 1.00 91.69 179 PHE A CA 1
ATOM 1465 C C . PHE A 1 179 ? -9.772 0.907 13.454 1.00 91.69 179 PHE A C 1
ATOM 1467 O O . PHE A 1 179 ? -9.089 -0.075 13.178 1.00 91.69 179 PHE A O 1
ATOM 1474 N N . ASP A 1 180 ? -9.405 1.881 14.289 1.00 86.44 180 ASP A N 1
ATOM 1475 C CA . ASP A 1 180 ? -8.216 1.862 15.140 1.00 86.44 180 ASP A CA 1
ATOM 1476 C C . ASP A 1 180 ? -8.399 0.810 16.247 1.00 86.44 180 ASP A C 1
ATOM 1478 O O . ASP A 1 180 ? -9.376 0.896 16.996 1.00 86.44 180 ASP A O 1
ATOM 1482 N N . VAL A 1 181 ? -7.498 -0.173 16.323 1.00 79.75 181 VAL A N 1
ATOM 1483 C CA . VAL A 1 181 ? -7.424 -1.198 17.377 1.00 79.75 181 VAL A CA 1
ATOM 1484 C C . VAL A 1 181 ? -8.778 -1.884 17.633 1.00 79.75 181 VAL A C 1
ATOM 1486 O O . VAL A 1 181 ? -9.356 -1.779 18.720 1.00 79.75 181 VAL A O 1
ATOM 1489 N N . PRO A 1 182 ? -9.359 -2.591 16.643 1.00 83.06 182 PRO A N 1
ATOM 1490 C CA . PRO A 1 182 ? -10.596 -3.312 16.882 1.00 83.06 182 PRO A CA 1
ATOM 1491 C C . PRO A 1 182 ? -10.292 -4.596 17.656 1.00 83.06 182 PRO A C 1
ATOM 1493 O O . PRO A 1 182 ? -9.808 -5.579 17.106 1.00 83.06 182 PRO A O 1
ATOM 1496 N N . ASP A 1 183 ? -10.610 -4.579 18.945 1.00 86.75 183 ASP A N 1
ATOM 1497 C CA . ASP A 1 183 ? -10.527 -5.726 19.847 1.00 86.75 183 ASP A CA 1
ATOM 1498 C C . ASP A 1 183 ? -11.936 -6.292 20.058 1.00 86.75 183 ASP A C 1
ATOM 1500 O O . ASP A 1 183 ? -12.798 -5.619 20.630 1.00 86.75 183 ASP A O 1
ATOM 1504 N N . LEU A 1 184 ? -12.193 -7.529 19.616 1.00 89.31 184 LEU A N 1
ATOM 1505 C CA . LEU A 1 184 ? -13.499 -8.163 19.838 1.00 89.31 184 LEU A CA 1
ATOM 1506 C C . LEU A 1 184 ? -13.797 -8.385 21.325 1.00 89.31 184 LEU A C 1
ATOM 1508 O O . LEU A 1 184 ? -14.961 -8.372 21.712 1.00 89.31 184 LEU A O 1
ATOM 1512 N N . ALA A 1 185 ? -12.779 -8.538 22.175 1.00 88.31 185 ALA A N 1
ATOM 1513 C CA . ALA A 1 185 ? -12.959 -8.578 23.625 1.00 88.31 185 ALA A CA 1
ATOM 1514 C C . ALA A 1 185 ? -13.263 -7.198 24.231 1.00 88.31 185 ALA A C 1
ATOM 1516 O O . ALA A 1 185 ? -13.610 -7.126 25.410 1.00 88.31 185 ALA A O 1
ATOM 1517 N N . GLY A 1 186 ? -13.182 -6.135 23.426 1.00 88.25 186 GLY A N 1
ATOM 1518 C CA . GLY A 1 186 ? -13.426 -4.745 23.776 1.00 88.25 186 GLY A CA 1
ATOM 1519 C C . GLY A 1 186 ? -12.198 -4.032 24.343 1.00 88.25 186 GLY A C 1
ATOM 1520 O O . GLY A 1 186 ? -11.435 -4.565 25.150 1.00 88.25 186 GLY A O 1
ATOM 1521 N N . CYS A 1 187 ? -12.038 -2.763 23.967 1.00 87.50 187 CYS A N 1
ATOM 1522 C CA . CYS A 1 187 ? -10.941 -1.900 24.410 1.00 87.50 187 CYS A CA 1
ATOM 1523 C C . CYS A 1 187 ? -11.186 -1.322 25.814 1.00 87.50 187 CYS A C 1
ATOM 1525 O O . CYS A 1 187 ? -11.304 -0.111 25.998 1.00 87.50 187 CYS A O 1
ATOM 1527 N N . PHE A 1 188 ? -11.268 -2.192 26.822 1.00 92.56 188 PHE A N 1
ATOM 1528 C CA . PHE A 1 188 ? -11.510 -1.804 28.212 1.00 92.56 188 PHE A CA 1
ATOM 1529 C C . PHE A 1 188 ? -10.219 -1.379 28.926 1.00 92.56 188 PHE A C 1
ATOM 1531 O O . PHE A 1 188 ? -9.206 -2.081 28.911 1.00 92.56 188 PHE A O 1
ATOM 1538 N N . TYR A 1 189 ? -10.271 -0.264 29.650 1.00 93.38 189 TYR A N 1
ATOM 1539 C CA . TYR A 1 189 ? -9.187 0.218 30.509 1.00 93.38 189 TYR A CA 1
ATOM 1540 C C . TYR A 1 189 ? -9.724 0.561 31.890 1.00 93.38 189 TYR A C 1
ATOM 1542 O O . TYR A 1 189 ? -10.910 0.790 32.074 1.00 93.38 189 TYR A O 1
ATOM 1550 N N . LYS A 1 190 ? -8.840 0.621 32.879 1.00 93.31 190 LYS A N 1
ATOM 1551 C CA . LYS A 1 190 ? -9.125 1.190 34.198 1.00 93.31 190 LYS A CA 1
ATOM 1552 C C . LYS A 1 190 ? -8.036 2.178 34.579 1.00 93.31 190 LYS A C 1
ATOM 1554 O O . LYS A 1 190 ? -6.877 1.991 34.201 1.00 93.31 190 LYS A O 1
ATOM 1559 N N . TRP A 1 191 ? -8.384 3.186 35.371 1.00 93.88 191 TRP A N 1
ATOM 1560 C CA . TRP A 1 191 ? -7.378 4.031 36.002 1.00 93.88 191 TRP A CA 1
ATOM 1561 C C . TRP A 1 191 ? -6.642 3.249 37.097 1.00 93.88 191 TRP A C 1
ATOM 1563 O O . TRP A 1 191 ? -7.264 2.661 37.981 1.00 93.88 191 TRP A O 1
ATOM 1573 N N . ASP A 1 192 ? -5.314 3.241 37.034 1.00 92.25 192 ASP A N 1
ATOM 1574 C CA . ASP A 1 192 ? -4.426 2.647 38.026 1.00 92.25 192 ASP A CA 1
ATOM 1575 C C . ASP A 1 192 ? -3.657 3.767 38.738 1.00 92.25 192 ASP A C 1
ATOM 1577 O O . ASP A 1 192 ? -2.644 4.287 38.260 1.00 92.25 192 ASP A O 1
ATOM 1581 N N . SER A 1 193 ? -4.151 4.143 39.919 1.00 90.06 193 SER A N 1
ATOM 1582 C CA . SER A 1 193 ? -3.545 5.197 40.734 1.00 90.06 193 SER A CA 1
ATOM 1583 C C . SER A 1 193 ? -2.130 4.856 41.198 1.00 90.06 193 SER A C 1
ATOM 1585 O O . SER A 1 193 ? -1.355 5.771 41.457 1.00 90.06 193 SER A O 1
ATOM 1587 N N . THR A 1 194 ? -1.768 3.571 41.280 1.00 92.94 194 THR A N 1
ATOM 1588 C CA . THR A 1 194 ? -0.420 3.149 41.696 1.00 92.94 194 THR A CA 1
ATOM 1589 C C . THR A 1 194 ? 0.622 3.429 40.619 1.00 92.94 194 THR A C 1
ATOM 1591 O O . THR A 1 194 ? 1.777 3.704 40.932 1.00 92.94 194 THR A O 1
ATOM 1594 N N . LYS A 1 195 ? 0.199 3.425 39.350 1.00 90.06 195 LYS A N 1
ATOM 1595 C CA . LYS A 1 195 ? 1.036 3.756 38.190 1.00 90.06 195 LYS A CA 1
ATOM 1596 C C . LYS A 1 195 ? 0.890 5.206 37.734 1.00 90.06 195 LYS A C 1
ATOM 1598 O O . LYS A 1 195 ? 1.592 5.621 36.819 1.00 90.06 195 LYS A O 1
ATOM 1603 N N . GLY A 1 196 ? -0.043 5.959 38.322 1.00 90.44 196 GLY A N 1
ATOM 1604 C CA . GLY A 1 196 ? -0.390 7.304 37.863 1.00 90.44 196 GLY A CA 1
ATOM 1605 C C . GLY A 1 196 ? -0.931 7.332 36.428 1.00 90.44 196 GLY A C 1
ATOM 1606 O O . GLY A 1 196 ? -0.746 8.325 35.730 1.00 90.44 196 GLY A O 1
ATOM 1607 N N . GLY A 1 197 ? -1.565 6.249 35.969 1.00 91.69 197 GLY A N 1
ATOM 1608 C CA . GLY A 1 197 ? -1.986 6.097 34.577 1.00 91.69 197 GLY A CA 1
ATOM 1609 C C . GLY A 1 197 ? -3.006 4.982 34.384 1.00 91.69 197 GLY A C 1
ATOM 1610 O O . GLY A 1 197 ? -3.393 4.296 35.322 1.00 91.69 197 GLY A O 1
ATOM 1611 N N . GLN A 1 198 ? -3.459 4.782 33.153 1.00 92.75 198 GLN A N 1
ATOM 1612 C CA . GLN A 1 198 ? -4.404 3.712 32.828 1.00 92.75 198 GLN A CA 1
ATOM 1613 C C . GLN A 1 198 ? -3.725 2.350 32.633 1.00 92.75 198 GLN A C 1
ATOM 1615 O O . GLN A 1 198 ? -2.561 2.266 32.247 1.00 92.75 198 GLN A O 1
ATOM 1620 N N . THR A 1 199 ? -4.472 1.270 32.852 1.00 91.75 199 THR A N 1
ATOM 1621 C CA . THR A 1 199 ? -4.073 -0.113 32.544 1.00 91.75 199 THR A CA 1
ATOM 1622 C C . THR A 1 199 ? -5.204 -0.805 31.779 1.00 91.75 199 THR A C 1
ATOM 1624 O O . THR A 1 199 ? -6.364 -0.695 32.181 1.00 91.75 199 THR A O 1
ATOM 1627 N N . LYS A 1 200 ? -4.880 -1.521 30.691 1.00 88.50 200 LYS A N 1
ATOM 1628 C CA . LYS A 1 200 ? -5.861 -2.329 29.940 1.00 88.50 200 LYS A CA 1
ATOM 1629 C C . LYS A 1 200 ? -6.438 -3.421 30.854 1.00 88.50 200 LYS A C 1
ATOM 1631 O O . LYS A 1 200 ? -5.726 -3.979 31.689 1.00 88.50 200 LYS A O 1
ATOM 1636 N N . THR A 1 201 ? -7.728 -3.700 30.738 1.00 91.69 201 THR A N 1
ATOM 1637 C CA . THR A 1 201 ? -8.465 -4.679 31.553 1.00 91.69 201 THR A CA 1
ATOM 1638 C C . THR A 1 201 ? -9.495 -5.391 30.675 1.00 91.69 201 THR A C 1
ATOM 1640 O O . THR A 1 201 ? -9.527 -5.177 29.470 1.00 91.69 201 THR A O 1
ATOM 1643 N N . THR A 1 202 ? -10.325 -6.252 31.255 1.00 92.44 202 THR A N 1
ATOM 1644 C CA . THR A 1 202 ? -11.422 -6.920 30.546 1.00 92.44 202 THR A CA 1
ATOM 1645 C C . THR A 1 202 ? -12.741 -6.707 31.269 1.00 92.44 202 THR A C 1
ATOM 1647 O O . THR A 1 202 ? -12.765 -6.436 32.475 1.00 92.44 202 THR A O 1
ATOM 1650 N N . LEU A 1 203 ? -13.844 -6.890 30.547 1.00 93.31 203 LEU A N 1
ATOM 1651 C CA . LEU A 1 203 ? -15.178 -6.869 31.137 1.00 93.31 203 LEU A CA 1
ATOM 1652 C C . LEU A 1 203 ? -15.335 -7.962 32.203 1.00 93.31 203 LEU A C 1
ATOM 1654 O O . LEU A 1 203 ? -15.842 -7.693 33.287 1.00 93.31 203 LEU A O 1
ATOM 1658 N N . LYS A 1 204 ? -14.746 -9.141 31.976 1.00 94.25 204 LYS A N 1
ATOM 1659 C CA . LYS A 1 204 ? -14.673 -10.231 32.960 1.00 94.25 204 LYS A CA 1
ATOM 1660 C C . LYS A 1 204 ? -13.983 -9.848 34.256 1.00 94.25 204 LYS A C 1
ATOM 1662 O O . LYS A 1 204 ? -14.437 -10.253 35.321 1.00 94.25 204 LYS A O 1
ATOM 1667 N N . ALA A 1 205 ? -12.923 -9.050 34.191 1.00 93.69 205 ALA A N 1
ATOM 1668 C CA . ALA A 1 205 ? -12.280 -8.534 35.393 1.00 93.69 205 ALA A CA 1
ATOM 1669 C C . ALA A 1 205 ? -13.157 -7.508 36.137 1.00 93.69 205 ALA A C 1
ATOM 1671 O O . ALA A 1 205 ? -12.998 -7.350 37.345 1.00 93.69 205 ALA A O 1
ATOM 1672 N N . MET A 1 206 ? -14.067 -6.818 35.438 1.00 93.69 206 MET A N 1
ATOM 1673 C CA . MET A 1 206 ? -14.977 -5.826 36.023 1.00 93.69 206 MET A CA 1
ATOM 1674 C C . MET A 1 206 ? -16.267 -6.445 36.587 1.00 93.69 206 MET A C 1
ATOM 1676 O O . MET A 1 206 ? -16.723 -6.021 37.644 1.00 93.69 206 MET A O 1
ATOM 1680 N N . THR A 1 207 ? -16.857 -7.432 35.905 1.00 94.50 207 THR A N 1
ATOM 1681 C CA . THR A 1 207 ? -18.199 -7.969 36.216 1.00 94.50 207 THR A CA 1
ATOM 1682 C C . THR A 1 207 ? -18.203 -9.443 36.623 1.00 94.50 207 THR A C 1
ATOM 1684 O O . THR A 1 207 ? -19.235 -9.965 37.037 1.00 94.50 207 THR A O 1
ATOM 1687 N N . GLY A 1 208 ? -17.074 -10.145 36.483 1.00 94.31 208 GLY A N 1
ATOM 1688 C CA . GLY A 1 208 ? -16.985 -11.599 36.643 1.00 94.31 208 GLY A CA 1
ATOM 1689 C C . GLY A 1 208 ? -17.401 -12.401 35.402 1.00 94.31 208 GLY A C 1
ATOM 1690 O O . GLY A 1 208 ? -17.285 -13.625 35.409 1.00 94.31 208 GLY A O 1
ATOM 1691 N N . SER A 1 209 ? -17.846 -11.744 34.325 1.00 93.31 209 SER A N 1
ATOM 1692 C CA . SER A 1 209 ? -18.257 -12.385 33.066 1.00 93.31 209 SER A CA 1
ATOM 1693 C C . SER A 1 209 ? -17.827 -11.565 31.847 1.00 93.31 209 SER A C 1
ATOM 1695 O O . SER A 1 209 ? -17.608 -10.365 31.962 1.00 93.31 209 SER A O 1
ATOM 1697 N N . ASP A 1 210 ? -17.759 -12.160 30.656 1.00 93.12 210 ASP A N 1
ATOM 1698 C CA . ASP A 1 210 ? -17.468 -11.432 29.404 1.00 93.12 210 ASP A CA 1
ATOM 1699 C C . ASP A 1 210 ? -18.665 -10.579 28.919 1.00 93.12 210 ASP A C 1
ATOM 1701 O O . ASP A 1 210 ? -18.887 -10.397 27.727 1.00 93.12 210 ASP A O 1
ATOM 1705 N N . SER A 1 211 ? -19.468 -10.074 29.858 1.00 94.62 211 SER A N 1
ATOM 1706 C CA . SER A 1 211 ? -20.716 -9.348 29.658 1.00 94.62 211 SER A CA 1
ATOM 1707 C C . SER A 1 211 ? -20.849 -8.223 30.684 1.00 94.62 211 SER A C 1
ATOM 1709 O O . SER A 1 211 ? -20.425 -8.354 31.837 1.00 94.62 211 SER A O 1
ATOM 1711 N N . GLY A 1 212 ? -21.533 -7.150 30.292 1.00 93.81 212 GLY A N 1
ATOM 1712 C CA . GLY A 1 212 ? -22.062 -6.153 31.209 1.00 93.81 212 GLY A CA 1
ATOM 1713 C C . GLY A 1 212 ? -23.081 -6.760 32.177 1.00 93.81 212 GLY A C 1
ATOM 1714 O O . GLY A 1 212 ? -23.581 -7.883 31.988 1.00 93.81 212 GLY A O 1
ATOM 1715 N N . ILE A 1 213 ? -23.392 -6.020 33.235 1.00 91.56 213 ILE A N 1
ATOM 1716 C CA . ILE A 1 213 ? -24.475 -6.383 34.147 1.00 91.56 213 ILE A CA 1
ATOM 1717 C C . ILE A 1 213 ? -25.834 -6.161 33.479 1.00 91.56 213 ILE A C 1
ATOM 1719 O O . ILE A 1 213 ? -25.969 -5.401 32.526 1.00 91.56 213 ILE A O 1
ATOM 1723 N N . ASP A 1 214 ? -26.856 -6.834 33.991 1.00 88.12 214 ASP A N 1
ATOM 1724 C CA . ASP A 1 214 ? -28.215 -6.659 33.494 1.00 88.12 214 ASP A CA 1
ATOM 1725 C C . ASP A 1 214 ? -28.753 -5.262 33.828 1.00 88.12 214 ASP A C 1
ATOM 1727 O O . ASP A 1 214 ? -28.662 -4.817 34.973 1.00 88.12 214 ASP A O 1
ATOM 1731 N N . HIS A 1 215 ? -29.383 -4.604 32.856 1.00 84.94 215 HIS A N 1
ATOM 1732 C CA . HIS A 1 215 ? -30.177 -3.398 33.084 1.00 84.94 215 HIS A CA 1
ATOM 1733 C C . HIS A 1 215 ? -31.384 -3.348 32.137 1.00 84.94 215 HIS A C 1
ATOM 1735 O O . HIS A 1 215 ? -31.615 -4.271 31.351 1.00 84.94 215 HIS A O 1
ATOM 1741 N N . ILE A 1 216 ? -32.191 -2.291 32.254 1.00 82.81 216 ILE A N 1
ATOM 1742 C CA . ILE A 1 216 ? -33.258 -2.005 31.292 1.00 82.81 216 ILE A CA 1
ATOM 1743 C C . ILE A 1 216 ? -32.622 -1.390 30.046 1.00 82.81 216 ILE A C 1
ATOM 1745 O O . ILE A 1 216 ? -31.877 -0.412 30.143 1.00 82.81 216 ILE A O 1
ATOM 1749 N N . GLY A 1 217 ? -32.897 -2.000 28.901 1.00 77.88 217 GLY A N 1
ATOM 1750 C CA . GLY A 1 217 ? -32.363 -1.635 27.598 1.00 77.88 217 GLY A CA 1
ATOM 1751 C C . GLY A 1 217 ? -33.305 -0.728 26.835 1.00 77.88 217 GLY A C 1
ATOM 1752 O O . GLY A 1 217 ? -34.412 -0.421 27.284 1.00 77.88 217 GLY A O 1
ATOM 1753 N N . LEU A 1 218 ? -32.881 -0.308 25.646 1.00 85.06 218 LEU A N 1
ATOM 1754 C CA . LEU A 1 218 ? -33.616 0.678 24.843 1.00 85.06 218 LEU A CA 1
ATOM 1755 C C . LEU A 1 218 ? -35.003 0.218 24.392 1.00 85.06 218 LEU A C 1
ATOM 1757 O O . LEU A 1 218 ? -35.887 1.043 24.176 1.00 85.06 218 LEU A O 1
ATOM 1761 N N . ASN A 1 219 ? -35.213 -1.091 24.282 1.00 81.44 219 ASN A N 1
ATOM 1762 C CA . ASN A 1 219 ? -36.511 -1.681 23.959 1.00 81.44 219 ASN A CA 1
ATOM 1763 C C . ASN A 1 219 ? -37.442 -1.813 25.186 1.00 81.44 219 ASN A C 1
ATOM 1765 O O . ASN A 1 219 ? -38.522 -2.390 25.074 1.00 81.44 219 ASN A O 1
ATOM 1769 N N . GLY A 1 220 ? -37.030 -1.317 26.360 1.00 79.62 220 GLY A N 1
ATOM 1770 C CA . GLY A 1 220 ? -37.785 -1.416 27.611 1.00 79.62 220 GLY A CA 1
ATOM 1771 C C . GLY A 1 220 ? -37.721 -2.790 28.286 1.00 79.62 220 GLY A C 1
ATOM 1772 O O . GLY A 1 220 ? -38.423 -3.015 29.270 1.00 79.62 220 GLY A O 1
ATOM 1773 N N . THR A 1 221 ? -36.891 -3.709 27.785 1.00 76.38 221 THR A N 1
ATOM 1774 C CA . THR A 1 221 ? -36.685 -5.053 28.346 1.00 76.38 221 THR A CA 1
ATOM 1775 C C . THR A 1 221 ? -35.240 -5.235 28.820 1.00 76.38 221 THR A C 1
ATOM 1777 O O . THR A 1 221 ? -34.486 -4.272 28.917 1.00 76.38 221 THR A O 1
ATOM 1780 N N . LYS A 1 222 ? -34.849 -6.457 29.185 1.00 75.94 222 LYS A N 1
ATOM 1781 C CA . LYS A 1 222 ? -33.489 -6.768 29.638 1.00 75.94 222 LYS A CA 1
ATOM 1782 C C . LYS A 1 222 ? -32.486 -6.645 28.478 1.00 75.94 222 LYS A C 1
ATOM 1784 O O . LYS A 1 222 ? -32.776 -7.093 27.380 1.00 75.94 222 LYS A O 1
ATOM 1789 N N . THR A 1 223 ? -31.297 -6.106 28.737 1.00 73.00 223 THR A N 1
ATOM 1790 C CA . THR A 1 223 ? -30.309 -5.661 27.723 1.00 73.00 223 THR A CA 1
ATOM 1791 C C . THR A 1 223 ? -29.537 -6.736 26.963 1.00 73.00 223 THR A C 1
ATOM 1793 O O . THR A 1 223 ? -28.675 -6.412 26.156 1.00 73.00 223 THR A O 1
ATOM 1796 N N . LYS A 1 224 ? -29.786 -8.020 27.219 1.00 79.94 224 LYS A N 1
ATOM 1797 C CA . LYS A 1 224 ? -28.907 -9.094 26.739 1.00 79.94 224 LYS A CA 1
ATOM 1798 C C . LYS A 1 224 ? -29.511 -9.845 25.564 1.00 79.94 224 LYS A C 1
ATOM 1800 O O . LYS A 1 224 ? -30.026 -10.945 25.745 1.00 79.94 224 LYS A O 1
ATOM 1805 N N . ASP A 1 225 ? -29.393 -9.261 24.375 1.00 91.38 225 ASP A N 1
ATOM 1806 C CA . ASP A 1 225 ? -29.621 -9.978 23.114 1.00 91.38 225 ASP A CA 1
ATOM 1807 C C . ASP A 1 225 ? -28.414 -10.873 22.775 1.00 91.38 225 ASP A C 1
ATOM 1809 O O . ASP A 1 225 ? -28.568 -11.954 22.207 1.00 91.38 225 ASP A O 1
ATOM 1813 N N . PHE A 1 226 ? -27.213 -10.462 23.205 1.00 93.62 226 PHE A N 1
ATOM 1814 C CA . PHE A 1 226 ? -25.978 -11.239 23.102 1.00 93.62 226 PHE A CA 1
ATOM 1815 C C . PHE A 1 226 ? -25.435 -11.612 24.487 1.00 93.62 226 PHE A C 1
ATOM 1817 O O . PHE A 1 226 ? -25.307 -10.772 25.383 1.00 93.62 226 PHE A O 1
ATOM 1824 N N . ALA A 1 227 ? -25.083 -12.891 24.656 1.00 92.31 227 ALA A N 1
ATOM 1825 C CA . ALA A 1 227 ? -24.625 -13.439 25.933 1.00 92.31 227 ALA A CA 1
ATOM 1826 C C . ALA A 1 227 ? -23.265 -12.878 26.384 1.00 92.31 227 ALA A C 1
ATOM 1828 O O . ALA A 1 227 ? -23.011 -12.797 27.587 1.00 92.31 227 ALA A O 1
ATOM 1829 N N . ALA A 1 228 ? -22.413 -12.484 25.435 1.00 93.94 228 ALA A N 1
ATOM 1830 C CA . ALA A 1 228 ? -21.104 -11.901 25.683 1.00 93.94 228 ALA A CA 1
ATOM 1831 C C . ALA A 1 228 ? -20.867 -10.679 24.780 1.00 93.94 228 ALA A C 1
ATOM 1833 O O . ALA A 1 228 ? -21.373 -10.604 23.657 1.00 93.94 228 ALA A O 1
ATOM 1834 N N . TYR A 1 229 ? -20.064 -9.732 25.262 1.00 94.56 229 TYR A N 1
ATOM 1835 C CA . TYR A 1 229 ? -19.678 -8.523 24.533 1.00 94.56 229 TYR A CA 1
ATOM 1836 C C . TYR A 1 229 ? -19.051 -8.801 23.153 1.00 94.56 229 TYR A C 1
ATOM 1838 O O . TYR A 1 229 ? -19.466 -8.150 22.190 1.00 94.56 229 TYR A O 1
ATOM 1846 N N . PRO A 1 230 ? -18.147 -9.795 22.991 1.00 94.06 230 PRO A N 1
ATOM 1847 C CA . PRO A 1 230 ? -17.563 -10.100 21.684 1.00 94.06 230 PRO A CA 1
ATOM 1848 C C . PRO A 1 230 ? -18.578 -10.513 20.622 1.00 94.06 230 PRO A C 1
ATOM 1850 O O . PRO A 1 230 ? -18.395 -10.204 19.446 1.00 94.06 230 PRO A O 1
ATOM 1853 N N . ASP A 1 231 ? -19.662 -11.183 21.019 1.00 95.69 231 ASP A N 1
ATOM 1854 C CA . ASP A 1 231 ? -20.719 -11.583 20.090 1.00 95.69 231 ASP A CA 1
ATOM 1855 C C . ASP A 1 231 ? -21.518 -10.376 19.598 1.00 95.69 231 ASP A C 1
ATOM 1857 O O . ASP A 1 231 ? -21.805 -10.274 18.404 1.00 95.69 231 ASP A O 1
ATOM 1861 N N . GLY A 1 232 ? -21.808 -9.436 20.500 1.00 96.12 232 GLY A N 1
ATOM 1862 C CA . GLY A 1 232 ? -22.454 -8.171 20.165 1.00 96.12 232 GLY A CA 1
ATOM 1863 C C . GLY A 1 232 ? -21.594 -7.292 19.255 1.00 96.12 232 GLY A C 1
ATOM 1864 O O . GLY A 1 232 ? -22.064 -6.792 18.233 1.00 96.12 232 GLY A O 1
ATOM 1865 N N . LEU A 1 233 ? -20.301 -7.154 19.560 1.00 95.44 233 LEU A N 1
ATOM 1866 C CA . LEU A 1 233 ? -19.377 -6.367 18.739 1.00 95.44 233 LEU A CA 1
ATOM 1867 C C . LEU A 1 233 ? -19.149 -7.000 17.350 1.00 95.44 233 LEU A C 1
ATOM 1869 O O . LEU A 1 233 ? -19.121 -6.291 16.341 1.00 95.44 233 LEU A O 1
ATOM 1873 N N . ALA A 1 234 ? -19.081 -8.332 17.258 1.00 96.94 234 ALA A N 1
ATOM 1874 C CA . ALA A 1 234 ? -19.073 -9.037 15.975 1.00 96.94 234 ALA A CA 1
ATOM 1875 C C . ALA A 1 234 ? -20.371 -8.802 15.178 1.00 96.94 234 ALA A C 1
ATOM 1877 O O . ALA A 1 234 ? -20.327 -8.571 13.966 1.00 96.94 234 ALA A O 1
ATOM 1878 N N . ALA A 1 235 ? -21.533 -8.827 15.840 1.00 98.00 235 ALA A N 1
ATOM 1879 C CA . ALA A 1 235 ? -22.810 -8.508 15.208 1.00 98.00 235 ALA A CA 1
ATOM 1880 C C . ALA A 1 235 ? -22.851 -7.060 14.692 1.00 98.00 235 ALA A C 1
ATOM 1882 O O . ALA A 1 235 ? -23.303 -6.840 13.565 1.00 98.00 235 ALA A O 1
ATOM 1883 N N . PHE A 1 236 ? -22.301 -6.104 15.448 1.00 98.12 236 PHE A N 1
ATOM 1884 C CA . PHE A 1 236 ? -22.156 -4.711 15.029 1.00 98.12 236 PHE A CA 1
ATOM 1885 C C . PHE A 1 236 ? -21.355 -4.576 13.729 1.00 98.12 236 PHE A C 1
ATOM 1887 O O . PHE A 1 236 ? -21.865 -3.986 12.776 1.00 98.12 236 PHE A O 1
ATOM 1894 N N . PHE A 1 237 ? -20.151 -5.154 13.638 1.00 97.69 237 PHE A N 1
ATOM 1895 C CA . PHE A 1 237 ? -19.332 -5.057 12.421 1.00 97.69 237 PHE A CA 1
ATOM 1896 C C . PHE A 1 237 ? -20.036 -5.657 11.199 1.00 97.69 237 PHE A C 1
ATOM 1898 O O . PHE A 1 237 ? -20.117 -5.016 10.145 1.00 97.69 237 PHE A O 1
ATOM 1905 N N . LYS A 1 238 ? -20.617 -6.855 11.350 1.00 98.12 238 LYS A N 1
ATOM 1906 C CA . LYS A 1 238 ? -21.355 -7.524 10.268 1.00 98.12 238 LYS A CA 1
ATOM 1907 C C . LYS A 1 238 ? -22.561 -6.707 9.815 1.00 98.12 238 LYS A C 1
ATOM 1909 O O . LYS A 1 238 ? -22.803 -6.574 8.616 1.00 98.12 238 LYS A O 1
ATOM 1914 N N . GLN A 1 239 ? -23.329 -6.161 10.757 1.00 98.75 239 GLN A N 1
ATOM 1915 C CA . GLN A 1 239 ? -24.496 -5.348 10.441 1.00 98.75 239 GLN A CA 1
ATOM 1916 C C . GLN A 1 239 ? -24.109 -4.024 9.794 1.00 98.75 239 GLN A C 1
ATOM 1918 O O . GLN A 1 239 ? -24.695 -3.679 8.771 1.00 98.75 239 GLN A O 1
ATOM 1923 N N . LEU A 1 240 ? -23.104 -3.327 10.328 1.00 98.50 240 LEU A N 1
ATOM 1924 C CA . LEU A 1 240 ? -22.600 -2.090 9.748 1.00 98.50 240 LEU A CA 1
ATOM 1925 C C . LEU A 1 240 ? -22.234 -2.304 8.279 1.00 98.50 240 LEU A C 1
ATOM 1927 O O . LEU A 1 240 ? -22.777 -1.633 7.408 1.00 98.50 240 LEU A O 1
ATOM 1931 N N . MET A 1 241 ? -21.387 -3.291 7.979 1.00 98.06 241 MET A N 1
ATOM 1932 C CA . MET A 1 241 ? -20.952 -3.524 6.602 1.00 98.06 241 MET A CA 1
ATOM 1933 C C . MET A 1 241 ? -22.083 -3.996 5.687 1.00 98.06 241 MET A C 1
ATOM 1935 O O . MET A 1 241 ? -22.162 -3.545 4.542 1.00 98.06 241 MET A O 1
ATOM 1939 N N . ARG A 1 242 ? -22.984 -4.859 6.173 1.00 98.19 242 ARG A N 1
ATOM 1940 C CA . ARG A 1 242 ? -24.148 -5.321 5.402 1.00 98.19 242 ARG A CA 1
ATOM 1941 C C . ARG A 1 242 ? -25.073 -4.167 5.026 1.00 98.19 242 ARG A C 1
ATOM 1943 O O . ARG A 1 242 ? -25.459 -4.060 3.865 1.00 98.19 242 ARG A O 1
ATOM 1950 N N . GLU A 1 243 ? -25.441 -3.322 5.984 1.00 98.38 243 GLU A N 1
ATOM 1951 C CA . GLU A 1 243 ? -26.365 -2.209 5.749 1.00 98.38 243 GLU A CA 1
ATOM 1952 C C . GLU A 1 243 ? -25.705 -1.097 4.925 1.00 98.38 243 GLU A C 1
ATOM 1954 O O . GLU A 1 243 ? -26.317 -0.581 3.990 1.00 98.38 243 GLU A O 1
ATOM 1959 N N . THR A 1 244 ? -24.426 -0.799 5.168 1.00 97.94 244 THR A N 1
ATOM 1960 C CA . THR A 1 244 ? -23.669 0.164 4.359 1.00 97.94 244 THR A CA 1
ATOM 1961 C C . THR A 1 244 ? -23.589 -0.266 2.901 1.00 97.94 244 THR A C 1
ATOM 1963 O O . THR A 1 244 ? -23.834 0.559 2.024 1.00 97.94 244 THR A O 1
ATOM 1966 N N . LYS A 1 245 ? -23.318 -1.547 2.610 1.00 97.25 245 LYS A N 1
ATOM 1967 C CA . LYS A 1 245 ? -23.208 -2.050 1.229 1.00 97.25 245 LYS A CA 1
ATOM 1968 C C . LYS A 1 245 ? -24.526 -2.005 0.444 1.00 97.25 245 LYS A C 1
ATOM 1970 O O . LYS A 1 245 ? -24.480 -1.994 -0.783 1.00 97.25 245 LYS A O 1
ATOM 1975 N N . LYS A 1 246 ? -25.688 -1.892 1.104 1.00 97.56 246 LYS A N 1
ATOM 1976 C CA . LYS A 1 246 ? -26.973 -1.640 0.416 1.00 97.56 246 LYS A CA 1
ATOM 1977 C C . LYS A 1 246 ? -27.037 -0.247 -0.222 1.00 97.56 246 LYS A C 1
ATOM 1979 O O . LYS A 1 246 ? -27.751 -0.068 -1.201 1.00 97.56 246 LYS A O 1
ATOM 1984 N N . ILE A 1 247 ? -26.310 0.725 0.334 1.00 95.62 247 ILE A N 1
ATOM 1985 C CA . ILE A 1 247 ? -26.304 2.130 -0.113 1.00 95.62 247 ILE A CA 1
ATOM 1986 C C . ILE A 1 247 ? -25.011 2.454 -0.872 1.00 95.62 247 ILE A C 1
ATOM 1988 O O . ILE A 1 247 ? -25.035 3.153 -1.882 1.00 95.62 247 ILE A O 1
ATOM 1992 N N . TYR A 1 248 ? -23.886 1.909 -0.410 1.00 94.88 248 TYR A N 1
ATOM 1993 C CA . TYR A 1 248 ? -22.547 2.102 -0.954 1.00 94.88 248 TYR A CA 1
ATOM 1994 C C . TYR A 1 248 ? -21.925 0.734 -1.286 1.00 94.88 248 TYR A C 1
ATOM 1996 O O . TYR A 1 248 ? -21.139 0.210 -0.493 1.00 94.88 248 TYR A O 1
ATOM 2004 N N . PRO A 1 249 ? -22.244 0.130 -2.448 1.00 94.81 249 PRO A N 1
ATOM 2005 C CA . PRO A 1 249 ? -21.839 -1.244 -2.775 1.00 94.81 249 PRO A CA 1
ATOM 2006 C C . PRO A 1 249 ? -20.326 -1.498 -2.740 1.00 94.81 249 PRO A C 1
ATOM 2008 O O . PRO A 1 249 ? -19.889 -2.613 -2.472 1.00 94.81 249 PRO A O 1
ATOM 2011 N N . ASN A 1 250 ? -19.529 -0.450 -2.968 1.00 93.88 250 ASN A N 1
ATOM 2012 C CA . ASN A 1 250 ? -18.067 -0.514 -2.997 1.00 93.88 250 ASN A CA 1
ATOM 2013 C C . ASN A 1 250 ? -17.404 -0.174 -1.650 1.00 93.88 250 ASN A C 1
ATOM 2015 O O . ASN A 1 250 ? -16.179 -0.073 -1.602 1.00 93.88 250 ASN A O 1
ATOM 2019 N N . ALA A 1 251 ? -18.182 0.034 -0.581 1.00 96.62 251 ALA A N 1
ATOM 2020 C CA . ALA A 1 251 ? -17.644 0.394 0.725 1.00 96.62 251 ALA A CA 1
ATOM 2021 C C . ALA A 1 251 ? -16.717 -0.698 1.282 1.00 96.62 251 ALA A C 1
ATOM 2023 O O . ALA A 1 251 ? -17.071 -1.883 1.287 1.00 96.62 251 ALA A O 1
ATOM 2024 N N . LYS A 1 252 ? -15.552 -0.272 1.772 1.00 97.44 252 LYS A N 1
ATOM 2025 C CA . LYS A 1 252 ? -14.492 -1.116 2.326 1.00 97.44 252 LYS A CA 1
ATOM 2026 C C . LYS A 1 252 ? -14.476 -1.091 3.845 1.00 97.44 252 LYS A C 1
ATOM 2028 O O . LYS A 1 252 ? -14.820 -0.088 4.471 1.00 97.44 252 LYS A O 1
ATOM 2033 N N . TRP A 1 253 ? -14.053 -2.204 4.421 1.00 97.25 253 TRP A N 1
ATOM 2034 C CA . TRP A 1 253 ? -13.780 -2.350 5.839 1.00 97.25 253 TRP A CA 1
ATOM 2035 C C . TRP A 1 253 ? -12.283 -2.523 6.061 1.00 97.25 253 TRP A C 1
ATOM 2037 O O . TRP A 1 253 ? -11.701 -3.531 5.662 1.00 97.25 253 TRP A O 1
ATOM 2047 N N . ILE A 1 254 ? -11.673 -1.529 6.698 1.00 96.94 254 ILE A N 1
ATOM 2048 C CA . ILE A 1 254 ? -10.262 -1.534 7.072 1.00 96.94 254 ILE A CA 1
ATOM 2049 C C . ILE A 1 254 ? -10.166 -1.628 8.593 1.00 96.94 254 ILE A C 1
ATOM 2051 O O . ILE A 1 254 ? -10.958 -1.009 9.313 1.00 96.94 254 ILE A O 1
ATOM 2055 N N . ILE A 1 255 ? -9.204 -2.401 9.080 1.00 94.06 255 ILE A N 1
ATOM 2056 C CA . ILE A 1 255 ? -8.865 -2.448 10.500 1.00 94.06 255 ILE A CA 1
ATOM 2057 C C . ILE A 1 255 ? -7.371 -2.276 10.719 1.00 94.06 255 ILE A C 1
ATOM 2059 O O . ILE A 1 255 ? -6.558 -2.688 9.888 1.00 94.06 255 ILE A O 1
ATOM 2063 N N . ASP A 1 256 ? -7.028 -1.739 11.882 1.00 90.75 256 ASP A N 1
ATOM 2064 C CA . ASP A 1 256 ? -5.657 -1.443 12.263 1.00 90.75 256 ASP A CA 1
ATOM 2065 C C . ASP A 1 256 ? -5.397 -2.015 13.658 1.00 90.75 256 ASP A C 1
ATOM 2067 O O . ASP A 1 256 ? -5.555 -1.302 14.639 1.00 90.75 256 ASP A O 1
ATOM 2071 N N . PRO A 1 257 ? -5.113 -3.320 13.799 1.00 90.19 257 PRO A N 1
ATOM 2072 C CA . PRO A 1 257 ? -4.720 -3.875 15.087 1.00 90.19 257 PRO A CA 1
ATOM 2073 C C . PRO A 1 257 ? -3.235 -3.592 15.372 1.00 90.19 257 PRO A C 1
ATOM 2075 O O . PRO A 1 257 ? -2.411 -3.464 14.453 1.00 90.19 257 PRO A O 1
ATOM 2078 N N . ALA A 1 258 ? -2.834 -3.614 16.647 1.00 86.38 258 ALA A N 1
ATOM 2079 C CA . ALA A 1 258 ? -1.411 -3.539 16.992 1.00 86.38 258 ALA A CA 1
ATOM 2080 C C . ALA A 1 258 ? -0.611 -4.701 16.390 1.00 86.38 258 ALA A C 1
ATOM 2082 O O . ALA A 1 258 ? 0.548 -4.515 16.001 1.00 86.38 258 ALA A O 1
ATOM 2083 N N . ARG A 1 259 ? -1.223 -5.891 16.315 1.00 88.69 259 ARG A N 1
ATOM 2084 C CA . ARG A 1 259 ? -0.706 -7.094 15.648 1.00 88.69 259 ARG A CA 1
ATOM 2085 C C . ARG A 1 259 ? -1.818 -7.783 14.876 1.00 88.69 259 ARG A C 1
ATOM 2087 O O . ARG A 1 259 ? -2.908 -7.936 15.400 1.00 88.69 259 ARG A O 1
ATOM 2094 N N . ILE A 1 260 ? -1.553 -8.283 13.672 1.00 93.56 260 ILE A N 1
ATOM 2095 C CA . ILE A 1 260 ? -2.582 -9.049 12.937 1.00 93.56 260 ILE A CA 1
ATOM 2096 C C . ILE A 1 260 ? -2.940 -10.342 13.691 1.00 93.56 260 ILE A C 1
ATOM 2098 O O . ILE A 1 260 ? -4.118 -10.671 13.851 1.00 93.56 260 ILE A O 1
ATOM 2102 N N . TYR A 1 261 ? -1.917 -11.021 14.211 1.00 92.94 261 TYR A N 1
ATOM 2103 C CA . TYR A 1 261 ? -2.024 -12.191 15.075 1.00 92.94 261 TYR A CA 1
ATOM 2104 C C . TYR A 1 261 ? -1.160 -12.007 16.331 1.00 92.94 261 TYR A C 1
ATOM 2106 O O . TYR A 1 261 ? -0.005 -11.580 16.253 1.00 92.94 261 TYR A O 1
ATOM 2114 N N . SER A 1 262 ? -1.689 -12.385 17.497 1.00 89.25 262 SER A N 1
ATOM 2115 C CA . SER A 1 262 ? -0.930 -12.482 18.749 1.00 89.25 262 SER A CA 1
ATOM 2116 C C . SER A 1 262 ? -1.609 -13.439 19.731 1.00 89.25 262 SER A C 1
ATOM 2118 O O . SER A 1 262 ? -2.818 -13.631 19.683 1.00 89.25 262 SER A O 1
ATOM 2120 N N . THR A 1 263 ? -0.835 -14.028 20.649 1.00 85.25 263 THR A N 1
ATOM 2121 C CA . THR A 1 263 ? -1.359 -14.806 21.793 1.00 85.25 263 THR A CA 1
ATOM 2122 C C . THR A 1 263 ? -1.068 -14.154 23.143 1.00 85.25 263 THR A C 1
ATOM 2124 O O . THR A 1 263 ? -1.536 -14.629 24.174 1.00 85.25 263 THR A O 1
ATOM 2127 N N . THR A 1 264 ? -0.238 -13.109 23.169 1.00 71.75 264 THR A N 1
ATOM 2128 C CA . THR A 1 264 ? 0.291 -12.497 24.401 1.00 71.75 264 THR A CA 1
ATOM 2129 C C . THR A 1 264 ? -0.285 -11.106 24.667 1.00 71.75 264 THR A C 1
ATOM 2131 O O . THR A 1 264 ? 0.176 -10.411 25.570 1.00 71.75 264 THR A O 1
ATOM 2134 N N . GLY A 1 265 ? -1.275 -10.678 23.884 1.00 63.66 265 GLY A N 1
ATOM 2135 C CA . GLY A 1 265 ? -1.932 -9.382 24.007 1.00 63.66 265 GLY A CA 1
ATOM 2136 C C . GLY A 1 265 ? -3.336 -9.413 23.413 1.00 63.66 265 GLY A C 1
ATOM 2137 O O . GLY A 1 265 ? -3.662 -10.311 22.648 1.00 63.66 265 GLY A O 1
ATOM 2138 N N . TYR A 1 266 ? -4.152 -8.433 23.795 1.00 64.50 266 TYR A N 1
ATOM 2139 C CA . TYR A 1 266 ? -5.571 -8.342 23.423 1.00 64.50 266 TYR A CA 1
ATOM 2140 C C . TYR A 1 266 ? -5.812 -7.508 22.152 1.00 64.50 266 TYR A C 1
ATOM 2142 O O . TYR A 1 266 ? -6.935 -7.348 21.720 1.00 64.50 266 TYR A O 1
ATOM 2150 N N . ASP A 1 267 ? -4.770 -6.906 21.585 1.00 77.81 267 ASP A N 1
ATOM 2151 C CA . ASP A 1 267 ? -4.871 -6.011 20.427 1.00 77.81 267 ASP A CA 1
ATOM 2152 C C . ASP A 1 267 ? -4.436 -6.744 19.151 1.00 77.81 267 ASP A C 1
ATOM 2154 O O . ASP A 1 267 ? -3.329 -6.567 18.631 1.00 77.81 267 ASP A O 1
ATOM 2158 N N . GLU A 1 268 ? -5.283 -7.694 18.760 1.00 89.12 268 GLU A N 1
ATOM 2159 C CA . GLU A 1 268 ? -5.112 -8.557 17.597 1.00 89.12 268 GLU A CA 1
ATOM 2160 C C . GLU A 1 268 ? -6.463 -8.972 17.005 1.00 89.12 268 GLU A C 1
ATOM 2162 O O . GLU A 1 268 ? -7.493 -8.841 17.666 1.00 89.12 268 GLU A O 1
ATOM 2167 N N . TRP A 1 269 ? -6.468 -9.463 15.761 1.00 91.94 269 TRP A N 1
ATOM 2168 C CA . TRP A 1 269 ? -7.711 -9.820 15.070 1.00 91.94 269 TRP A CA 1
ATOM 2169 C C . TRP A 1 269 ? -7.874 -11.322 14.812 1.00 91.94 269 TRP A C 1
ATOM 2171 O O . TRP A 1 269 ? -8.928 -11.899 15.090 1.00 91.94 269 TRP A O 1
ATOM 2181 N N . VAL A 1 270 ? -6.853 -11.971 14.243 1.00 93.06 270 VAL A N 1
ATOM 2182 C CA . VAL A 1 270 ? -6.988 -13.322 13.673 1.00 93.06 270 VAL A CA 1
ATOM 2183 C C . VAL A 1 270 ? -7.233 -14.392 14.733 1.00 93.06 270 VAL A C 1
ATOM 2185 O O . VAL A 1 270 ? -8.074 -15.276 14.539 1.00 93.06 270 VAL A O 1
ATOM 2188 N N . ASN A 1 271 ? -6.513 -14.337 15.850 1.00 90.81 271 ASN A N 1
ATOM 2189 C CA . ASN A 1 271 ? -6.697 -15.281 16.942 1.00 90.81 271 ASN A CA 1
ATOM 2190 C C . ASN A 1 271 ? -8.044 -15.031 17.648 1.00 90.81 271 ASN A C 1
ATOM 2192 O O . ASN A 1 271 ? -8.760 -16.002 17.918 1.00 90.81 271 ASN A O 1
ATOM 2196 N N . GLY A 1 272 ? -8.459 -13.770 17.793 1.00 88.44 272 GLY A N 1
ATOM 2197 C CA . GLY A 1 272 ? -9.727 -13.351 18.393 1.00 88.44 272 GLY A CA 1
ATOM 2198 C C . GLY A 1 272 ? -10.967 -13.888 17.673 1.00 88.44 272 GLY A C 1
ATOM 2199 O O . GLY A 1 272 ? -11.959 -14.227 18.321 1.00 88.44 272 GLY A O 1
ATOM 2200 N N . ILE A 1 273 ? -10.911 -14.054 16.346 1.00 91.88 273 ILE A N 1
ATOM 2201 C CA . ILE A 1 273 ? -12.004 -14.666 15.566 1.00 91.88 273 ILE A CA 1
ATOM 2202 C C . ILE A 1 273 ? -11.842 -16.173 15.335 1.00 91.88 273 ILE A C 1
ATOM 2204 O O . ILE A 1 273 ? -12.785 -16.819 14.883 1.00 91.88 273 ILE A O 1
ATOM 2208 N N . SER A 1 274 ? -10.680 -16.765 15.628 1.00 90.38 274 SER A N 1
ATOM 2209 C CA . SER A 1 274 ? -10.314 -18.116 15.162 1.00 90.38 274 SER A CA 1
ATOM 2210 C C . SER A 1 274 ? -11.301 -19.225 15.557 1.00 90.38 274 SER A C 1
ATOM 2212 O O . SER A 1 274 ? -11.551 -20.143 14.765 1.00 90.38 274 SER A O 1
ATOM 2214 N N . GLN A 1 275 ? -11.888 -19.118 16.754 1.00 88.88 275 GLN A N 1
ATOM 2215 C CA . GLN A 1 275 ? -12.827 -20.093 17.322 1.00 88.88 275 GLN A CA 1
ATOM 2216 C C . GLN A 1 275 ? -14.295 -19.794 16.994 1.00 88.88 275 GLN A C 1
ATOM 2218 O O . GLN A 1 275 ? -15.178 -20.577 17.342 1.00 88.88 275 GLN A O 1
ATOM 2223 N N . ARG A 1 276 ? -14.583 -18.668 16.332 1.00 92.00 276 ARG A N 1
ATOM 2224 C CA . ARG A 1 276 ? -15.955 -18.285 16.010 1.00 92.00 276 ARG A CA 1
ATOM 2225 C C . ARG A 1 276 ? -16.487 -19.079 14.818 1.00 92.00 276 ARG A C 1
ATOM 2227 O O . ARG A 1 276 ? -15.770 -19.331 13.849 1.00 92.00 276 ARG A O 1
ATOM 2234 N N . GLN A 1 277 ? -17.772 -19.428 14.861 1.00 93.19 277 GLN A N 1
ATOM 2235 C CA . GLN A 1 277 ? -18.451 -20.089 13.738 1.00 93.19 277 GLN A CA 1
ATOM 2236 C C . GLN A 1 277 ? -18.638 -19.150 12.536 1.00 93.19 277 GLN A C 1
ATOM 2238 O O . GLN A 1 277 ? -18.612 -19.599 11.396 1.00 93.19 277 GLN A O 1
ATOM 2243 N N . ASP A 1 278 ? -18.773 -17.847 12.786 1.00 95.00 278 ASP A N 1
ATOM 2244 C CA . ASP A 1 278 ? -19.013 -16.789 11.798 1.00 95.00 278 ASP A CA 1
ATOM 2245 C C . ASP A 1 278 ? -17.732 -16.048 11.370 1.00 95.00 278 ASP A C 1
ATOM 2247 O O . ASP A 1 278 ? -17.803 -14.965 10.795 1.00 95.00 278 ASP A O 1
ATOM 2251 N N . LYS A 1 279 ? -16.545 -16.608 11.636 1.00 93.94 279 LYS A N 1
ATOM 2252 C CA . LYS A 1 279 ? -15.253 -15.943 11.375 1.00 93.94 279 LYS A CA 1
ATOM 2253 C C . LYS A 1 279 ? -15.032 -15.530 9.918 1.00 93.94 279 LYS A C 1
ATOM 2255 O O . LYS A 1 279 ? -14.362 -14.535 9.672 1.00 93.94 279 LYS A O 1
ATOM 2260 N N . ALA A 1 280 ? -15.623 -16.252 8.964 1.00 93.56 280 ALA A N 1
ATOM 2261 C CA . ALA A 1 280 ? -15.556 -15.904 7.545 1.00 93.56 280 ALA A CA 1
ATOM 2262 C C . ALA A 1 280 ? -16.251 -14.563 7.229 1.00 93.56 280 ALA A C 1
ATOM 2264 O O . ALA A 1 280 ? -15.813 -13.849 6.332 1.00 93.56 280 ALA A O 1
ATOM 2265 N N . ASP A 1 281 ? -17.278 -14.188 8.000 1.00 95.31 281 ASP A N 1
ATOM 2266 C CA . ASP A 1 281 ? -17.987 -12.908 7.863 1.00 95.31 281 ASP A CA 1
ATOM 2267 C C . ASP A 1 281 ? -17.240 -11.744 8.541 1.00 95.31 281 ASP A C 1
ATOM 2269 O O . ASP A 1 281 ? -17.651 -10.588 8.434 1.00 95.31 281 ASP A O 1
ATOM 2273 N N . LEU A 1 282 ? -16.161 -12.047 9.269 1.00 95.56 282 LEU A N 1
ATOM 2274 C CA . LEU A 1 282 ? -15.349 -11.101 10.036 1.00 95.56 282 LEU A CA 1
ATOM 2275 C C . LEU A 1 282 ? -13.960 -10.894 9.417 1.00 95.56 282 LEU A C 1
ATOM 2277 O O . LEU A 1 282 ? -13.051 -10.422 10.097 1.00 95.56 282 LEU A O 1
ATOM 2281 N N . ILE A 1 283 ? -13.787 -11.243 8.141 1.00 95.50 283 ILE A N 1
ATOM 2282 C CA . ILE A 1 283 ? -12.570 -10.946 7.383 1.00 95.50 283 ILE A CA 1
ATOM 2283 C C . ILE A 1 283 ? -12.704 -9.546 6.757 1.00 95.50 283 ILE A C 1
ATOM 2285 O O . ILE A 1 283 ? -13.560 -9.352 5.889 1.00 95.50 283 ILE A O 1
ATOM 2289 N N . PRO A 1 284 ? -11.891 -8.561 7.181 1.00 96.19 284 PRO A N 1
ATOM 2290 C CA . PRO A 1 284 ? -11.901 -7.212 6.617 1.00 96.19 284 PRO A CA 1
ATOM 2291 C C . PRO A 1 284 ? -11.362 -7.193 5.185 1.00 96.19 284 PRO A C 1
ATOM 2293 O O . PRO A 1 284 ? -10.662 -8.110 4.753 1.00 96.19 284 PRO A O 1
ATOM 2296 N N . ASP A 1 285 ? -11.639 -6.113 4.454 1.00 97.50 285 ASP A N 1
ATOM 2297 C CA . ASP A 1 285 ? -11.078 -5.913 3.116 1.00 97.50 285 ASP A CA 1
ATOM 2298 C C . ASP A 1 285 ? -9.552 -5.650 3.187 1.00 97.50 285 ASP A C 1
ATOM 2300 O O . ASP A 1 285 ? -8.814 -6.073 2.293 1.00 97.50 285 ASP A O 1
ATOM 2304 N N . LEU A 1 286 ? -9.071 -4.974 4.243 1.00 97.44 286 LEU A N 1
ATOM 2305 C CA . LEU A 1 286 ? -7.650 -4.679 4.489 1.00 97.44 286 LEU A CA 1
ATOM 2306 C C . LEU A 1 286 ? -7.329 -4.672 5.997 1.00 97.44 286 LEU A C 1
ATOM 2308 O O . LEU A 1 286 ? -8.095 -4.128 6.793 1.00 97.44 286 LEU A O 1
ATOM 2312 N N . VAL A 1 287 ? -6.183 -5.242 6.379 1.00 96.25 287 VAL A N 1
ATOM 2313 C CA . VAL A 1 287 ? -5.699 -5.327 7.769 1.00 96.25 287 VAL A CA 1
ATOM 2314 C C . VAL A 1 287 ? -4.303 -4.713 7.878 1.00 96.25 287 VAL A C 1
ATOM 2316 O O . VAL A 1 287 ? -3.355 -5.193 7.261 1.00 96.25 287 VAL A O 1
ATOM 2319 N N . MET A 1 288 ? -4.145 -3.665 8.676 1.00 93.94 288 MET A N 1
ATOM 2320 C CA . MET A 1 288 ? -2.915 -2.874 8.711 1.00 93.94 288 MET A CA 1
ATOM 2321 C C . MET A 1 288 ? -2.256 -2.940 10.089 1.00 93.94 288 MET A C 1
ATOM 2323 O O . MET A 1 288 ? -2.757 -2.387 11.059 1.00 93.94 288 MET A O 1
ATOM 2327 N N . GLU A 1 289 ? -1.105 -3.604 10.189 1.00 92.06 289 GLU A N 1
ATOM 2328 C CA . GLU A 1 289 ? -0.380 -3.727 11.454 1.00 92.06 289 GLU A CA 1
ATOM 2329 C C . GLU A 1 289 ? 0.270 -2.396 11.856 1.00 92.06 289 GLU A C 1
ATOM 2331 O O . GLU A 1 289 ? 1.032 -1.784 11.098 1.00 92.06 289 GLU A O 1
ATOM 2336 N N . GLU A 1 290 ? 0.037 -1.961 13.087 1.00 86.50 290 GLU A N 1
ATOM 2337 C CA . GLU A 1 290 ? 0.712 -0.780 13.639 1.00 86.50 290 GLU A CA 1
ATOM 2338 C C . GLU A 1 290 ? 2.084 -1.077 14.223 1.00 86.50 290 GLU A C 1
ATOM 2340 O O . GLU A 1 290 ? 2.934 -0.184 14.323 1.00 86.50 290 GLU A O 1
ATOM 2345 N N . GLY A 1 291 ? 2.272 -2.324 14.655 1.00 81.81 291 GLY A N 1
ATOM 2346 C CA . GLY A 1 291 ? 3.506 -2.823 15.217 1.00 81.81 291 GLY A CA 1
ATOM 2347 C C . GLY A 1 291 ? 4.709 -2.524 14.324 1.00 81.81 291 GLY A C 1
ATOM 2348 O O . GLY A 1 291 ? 4.681 -2.634 13.101 1.00 81.81 291 GLY A O 1
ATOM 2349 N N . ALA A 1 292 ? 5.807 -2.163 14.975 1.00 80.88 292 ALA A N 1
ATOM 2350 C CA . ALA A 1 292 ? 7.107 -1.923 14.367 1.00 80.88 292 ALA A CA 1
ATOM 2351 C C . ALA A 1 292 ? 7.810 -3.231 13.955 1.00 80.88 292 ALA A C 1
ATOM 2353 O O . ALA A 1 292 ? 8.839 -3.594 14.523 1.00 80.88 292 ALA A O 1
ATOM 2354 N N . SER A 1 293 ? 7.239 -3.991 13.018 1.00 86.62 293 SER A N 1
ATOM 2355 C CA . SER A 1 293 ? 7.823 -5.263 12.587 1.00 86.62 293 SER A CA 1
ATOM 2356 C C . SER A 1 293 ? 7.418 -5.676 11.175 1.00 86.62 293 SER A C 1
ATOM 2358 O O . SER A 1 293 ? 6.596 -5.031 10.533 1.00 86.62 293 SER A O 1
ATOM 2360 N N . THR A 1 294 ? 7.962 -6.804 10.726 1.00 92.62 294 THR A N 1
ATOM 2361 C CA . THR A 1 294 ? 7.597 -7.460 9.468 1.00 92.62 294 THR A CA 1
ATOM 2362 C C . THR A 1 294 ? 6.534 -8.550 9.640 1.00 92.62 294 THR A C 1
ATOM 2364 O O . THR A 1 294 ? 6.160 -9.195 8.661 1.00 92.62 294 THR A O 1
ATOM 2367 N N . ASN A 1 295 ? 6.010 -8.751 10.858 1.00 93.81 295 ASN A N 1
ATOM 2368 C CA . ASN A 1 295 ? 5.057 -9.820 11.169 1.00 93.81 295 ASN A CA 1
ATOM 2369 C C . ASN A 1 295 ? 3.793 -9.747 10.320 1.00 93.81 295 ASN A C 1
ATOM 2371 O O . ASN A 1 295 ? 3.244 -10.796 10.013 1.00 93.81 295 ASN A O 1
ATOM 2375 N N . PHE A 1 296 ? 3.374 -8.560 9.871 1.00 95.38 296 PHE A N 1
ATOM 2376 C CA . PHE A 1 296 ? 2.236 -8.414 8.960 1.00 95.38 296 PHE A CA 1
ATOM 2377 C C . PHE A 1 296 ? 2.324 -9.341 7.731 1.00 95.38 296 PHE A C 1
ATOM 2379 O O . PHE A 1 296 ? 1.295 -9.833 7.276 1.00 95.38 296 PHE A O 1
ATOM 2386 N N . VAL A 1 297 ? 3.533 -9.662 7.247 1.00 96.56 297 VAL A N 1
ATOM 2387 C CA . VAL A 1 297 ? 3.774 -10.631 6.156 1.00 96.56 297 VAL A CA 1
ATOM 2388 C C . VAL A 1 297 ? 4.562 -11.877 6.558 1.00 96.56 297 VAL A C 1
ATOM 2390 O O . VAL A 1 297 ? 4.457 -12.891 5.866 1.00 96.56 297 VAL A O 1
ATOM 2393 N N . ASP A 1 298 ? 5.356 -11.813 7.628 1.00 95.44 298 ASP A N 1
ATOM 2394 C CA . ASP A 1 298 ? 6.229 -12.914 8.053 1.00 95.44 298 ASP A CA 1
ATOM 2395 C C . ASP A 1 298 ? 5.568 -13.867 9.064 1.00 95.44 298 ASP A C 1
ATOM 2397 O O . ASP A 1 298 ? 6.026 -15.000 9.192 1.00 95.44 298 ASP A O 1
ATOM 2401 N N . GLU A 1 299 ? 4.501 -13.455 9.762 1.00 95.62 299 GLU A N 1
ATOM 2402 C CA . GLU A 1 299 ? 3.768 -14.326 10.690 1.00 95.62 299 GLU A CA 1
ATOM 2403 C C . GLU A 1 299 ? 2.800 -15.232 9.907 1.00 95.62 299 GLU A C 1
ATOM 2405 O O . GLU A 1 299 ? 1.778 -14.754 9.401 1.00 95.62 299 GLU A O 1
ATOM 2410 N N . PRO A 1 300 ? 3.071 -16.548 9.793 1.00 95.62 300 PRO A N 1
ATOM 2411 C CA . PRO A 1 300 ? 2.229 -17.449 9.012 1.00 95.62 300 PRO A CA 1
ATOM 2412 C C . PRO A 1 300 ? 0.804 -17.567 9.565 1.00 95.62 300 PRO A C 1
ATOM 2414 O O . PRO A 1 300 ? -0.123 -17.831 8.798 1.00 95.62 300 PRO A O 1
ATOM 2417 N N . LYS A 1 301 ? 0.596 -17.337 10.869 1.00 95.00 301 LYS A N 1
ATOM 2418 C CA . LYS A 1 301 ? -0.735 -17.394 11.487 1.00 95.00 301 LYS A CA 1
ATOM 2419 C C . LYS A 1 301 ? -1.653 -16.242 11.095 1.00 95.00 301 LYS A C 1
ATOM 2421 O O . LYS A 1 301 ? -2.849 -16.329 11.343 1.00 95.00 301 LYS A O 1
ATOM 2426 N N . ASN A 1 302 ? -1.140 -15.212 10.422 1.00 96.12 302 ASN A N 1
ATOM 2427 C CA . ASN A 1 302 ? -1.994 -14.213 9.778 1.00 96.12 302 ASN A CA 1
ATOM 2428 C C . ASN A 1 302 ? -2.822 -14.834 8.640 1.00 96.12 302 ASN A C 1
ATOM 2430 O O . ASN A 1 302 ? -3.952 -14.416 8.391 1.00 96.12 302 ASN A O 1
ATOM 2434 N N . PHE A 1 303 ? -2.261 -15.829 7.946 1.00 97.19 303 PHE A N 1
ATOM 2435 C CA . PHE A 1 303 ? -2.798 -16.372 6.693 1.00 97.19 303 PHE A CA 1
ATOM 2436 C C . PHE A 1 303 ? -3.400 -17.766 6.849 1.00 97.19 303 PHE A C 1
ATOM 2438 O O . PHE A 1 303 ? -4.260 -18.158 6.063 1.00 97.19 303 PHE A O 1
ATOM 2445 N N . ASP A 1 304 ? -2.973 -18.508 7.869 1.00 96.06 304 ASP A N 1
ATOM 2446 C CA . ASP A 1 304 ? -3.390 -19.882 8.110 1.00 96.06 304 ASP A CA 1
ATOM 2447 C C . ASP A 1 304 ? -3.770 -20.122 9.575 1.00 96.06 304 ASP A C 1
ATOM 2449 O O . ASP A 1 304 ? -3.125 -19.631 10.500 1.00 96.06 304 ASP A O 1
ATOM 2453 N N . TYR A 1 305 ? -4.800 -20.935 9.790 1.00 91.88 305 TYR A N 1
ATOM 2454 C CA . TYR A 1 305 ? -5.137 -21.488 11.093 1.00 91.88 305 TYR A CA 1
ATOM 2455 C C . TYR A 1 305 ? -4.321 -22.745 11.378 1.00 91.88 305 TYR A C 1
ATOM 2457 O O . TYR A 1 305 ? -4.032 -23.545 10.482 1.00 91.88 305 TYR A O 1
ATOM 2465 N N . TYR A 1 306 ? -4.027 -22.946 12.660 1.00 91.06 306 TYR A N 1
ATOM 2466 C CA . TYR A 1 306 ? -3.285 -24.088 13.174 1.00 91.06 306 TYR A CA 1
ATOM 2467 C C . TYR A 1 306 ? -4.052 -24.720 14.336 1.00 91.06 306 TYR A C 1
ATOM 2469 O O . TYR A 1 306 ? -4.712 -24.010 15.097 1.00 91.06 306 TYR A O 1
ATOM 2477 N N . ASP A 1 307 ? -3.979 -26.041 14.473 1.00 88.19 307 ASP A N 1
ATOM 2478 C CA . ASP A 1 307 ? -4.489 -26.728 15.659 1.00 88.19 307 ASP A CA 1
ATOM 2479 C C . ASP A 1 307 ? -3.535 -26.591 16.861 1.00 88.19 307 ASP A C 1
ATOM 2481 O O . ASP A 1 307 ? -2.458 -25.991 16.779 1.00 88.19 307 ASP A O 1
ATOM 2485 N N . SER A 1 308 ? -3.924 -27.163 18.003 1.00 86.81 308 SER A N 1
ATOM 2486 C CA . SER A 1 308 ? -3.127 -27.135 19.235 1.00 86.81 308 SER A CA 1
ATOM 2487 C C . SER A 1 308 ? -1.782 -27.864 19.130 1.00 86.81 308 SER A C 1
ATOM 2489 O O . SER A 1 308 ? -0.913 -27.641 19.972 1.00 86.81 308 SER A O 1
ATOM 2491 N N . SER A 1 309 ? -1.590 -28.710 18.112 1.00 91.12 309 SER A N 1
ATOM 2492 C CA . SER A 1 309 ? -0.327 -29.396 17.823 1.00 91.12 309 SER A CA 1
ATOM 2493 C C . SER A 1 309 ? 0.571 -28.627 16.846 1.00 91.12 309 SER A C 1
ATOM 2495 O O . SER A 1 309 ? 1.709 -29.028 16.611 1.00 91.12 309 SER A O 1
ATOM 2497 N N . GLY A 1 310 ? 0.092 -27.498 16.310 1.00 88.81 310 GLY A N 1
ATOM 2498 C CA . GLY A 1 310 ? 0.815 -26.673 15.345 1.00 88.81 310 GLY A CA 1
ATOM 2499 C C . GLY A 1 310 ? 0.675 -27.147 13.899 1.00 88.81 310 GLY A C 1
ATOM 2500 O O . GLY A 1 310 ? 1.462 -26.728 13.050 1.00 88.81 310 GLY A O 1
ATOM 2501 N N . VAL A 1 311 ? -0.309 -27.995 13.590 1.00 93.69 311 VAL A N 1
ATOM 2502 C CA . VAL A 1 311 ? -0.596 -28.434 12.218 1.00 93.69 311 VAL A CA 1
ATOM 2503 C C . VAL A 1 311 ? -1.535 -27.437 11.549 1.00 93.69 311 VAL A C 1
ATOM 2505 O O . VAL A 1 311 ? -2.543 -27.038 12.129 1.00 93.69 311 VAL A O 1
ATOM 2508 N N . LYS A 1 312 ? -1.214 -27.032 10.314 1.00 94.75 312 LYS A N 1
ATOM 2509 C CA . LYS A 1 312 ? -2.066 -26.157 9.496 1.00 94.75 312 LYS A CA 1
ATOM 2510 C C . LYS A 1 312 ? -3.392 -26.857 9.186 1.00 94.75 312 LYS A C 1
ATOM 2512 O O . LYS A 1 312 ? -3.396 -27.918 8.568 1.00 94.75 312 LYS A O 1
ATOM 2517 N N . ILE A 1 313 ? -4.505 -26.227 9.553 1.00 92.94 313 ILE A N 1
ATOM 2518 C CA . ILE A 1 313 ? -5.864 -26.773 9.375 1.00 92.94 313 ILE A CA 1
ATOM 2519 C C . ILE A 1 313 ? -6.688 -26.045 8.308 1.00 92.94 313 ILE A C 1
ATOM 2521 O O . ILE A 1 313 ? -7.763 -26.508 7.938 1.00 92.94 313 ILE A O 1
ATOM 2525 N N . GLY A 1 314 ? -6.196 -24.924 7.781 1.00 92.62 314 GLY A N 1
ATOM 2526 C CA . GLY A 1 314 ? -6.838 -24.209 6.679 1.00 92.62 314 GLY A CA 1
ATOM 2527 C C . GLY A 1 314 ? -6.464 -22.729 6.635 1.00 92.62 314 GLY A C 1
ATOM 2528 O O . GLY A 1 314 ? -5.833 -22.241 7.569 1.00 92.62 314 GLY A O 1
ATOM 2529 N N . PRO A 1 315 ? -6.834 -22.010 5.566 1.00 95.38 315 PRO A N 1
ATOM 2530 C CA . PRO A 1 315 ? -6.557 -20.584 5.438 1.00 95.38 315 PRO A CA 1
ATOM 2531 C C . PRO A 1 315 ? -7.471 -19.739 6.338 1.00 95.38 315 PRO A C 1
ATOM 2533 O O . PRO A 1 315 ? -8.614 -20.113 6.608 1.00 95.38 315 PRO A O 1
ATOM 2536 N N . THR A 1 316 ? -6.994 -18.561 6.743 1.00 94.69 316 THR A N 1
ATOM 2537 C CA . THR A 1 316 ? -7.802 -17.542 7.442 1.00 94.69 316 THR A CA 1
ATOM 2538 C C . THR A 1 316 ? -8.731 -16.786 6.494 1.00 94.69 316 THR A C 1
ATOM 2540 O O . THR A 1 316 ? -9.712 -16.200 6.933 1.00 94.69 316 THR A O 1
ATOM 2543 N N . GLY A 1 317 ? -8.427 -16.793 5.192 1.00 94.69 317 GLY A N 1
ATOM 2544 C CA . GLY A 1 317 ? -9.065 -15.932 4.191 1.00 94.69 317 GLY A CA 1
ATOM 2545 C C . GLY A 1 317 ? -8.350 -14.590 3.999 1.00 94.69 317 GLY A C 1
ATOM 2546 O O . GLY A 1 317 ? -8.644 -13.884 3.040 1.00 94.69 317 GLY A O 1
ATOM 2547 N N . ILE A 1 318 ? -7.372 -14.263 4.849 1.00 96.75 318 ILE A N 1
ATOM 2548 C CA . ILE A 1 318 ? -6.474 -13.120 4.665 1.00 96.75 318 ILE A CA 1
ATOM 2549 C C . ILE A 1 318 ? -5.342 -13.536 3.722 1.00 96.75 318 ILE A C 1
ATOM 2551 O O . ILE A 1 318 ? -4.791 -14.631 3.827 1.00 96.75 318 ILE A O 1
ATOM 2555 N N . THR A 1 319 ? -4.971 -12.650 2.800 1.00 96.62 319 THR A N 1
ATOM 2556 C CA . THR A 1 319 ? -3.847 -12.845 1.871 1.00 96.62 319 THR A CA 1
ATOM 2557 C C . THR A 1 319 ? -2.805 -11.743 2.039 1.00 96.62 319 THR A C 1
ATOM 2559 O O . THR A 1 319 ? -3.073 -10.710 2.648 1.00 96.62 319 THR A O 1
ATOM 2562 N N . LYS A 1 320 ? -1.611 -11.919 1.463 1.00 96.12 320 LYS A N 1
ATOM 2563 C CA . LYS A 1 320 ? -0.532 -10.919 1.549 1.00 96.12 320 LYS A CA 1
ATOM 2564 C C . LYS A 1 320 ? -0.890 -9.561 0.923 1.00 96.12 320 LYS A C 1
ATOM 2566 O O . LYS A 1 320 ? -0.433 -8.538 1.406 1.00 96.12 320 LYS A O 1
ATOM 2571 N N . ASN A 1 321 ? -1.775 -9.531 -0.075 1.00 95.38 321 ASN A N 1
ATOM 2572 C CA . ASN A 1 321 ? -2.297 -8.281 -0.646 1.00 95.38 321 ASN A CA 1
ATOM 2573 C C . ASN A 1 321 ? -3.446 -7.669 0.195 1.00 95.38 321 ASN A C 1
ATOM 2575 O O . ASN A 1 321 ? -3.939 -6.586 -0.104 1.00 95.38 321 ASN A O 1
ATOM 2579 N N . MET A 1 322 ? -3.918 -8.349 1.241 1.00 97.00 322 MET A N 1
ATOM 2580 C CA . MET A 1 322 ? -4.925 -7.827 2.181 1.00 97.00 322 MET A CA 1
ATOM 2581 C C . MET A 1 322 ? -4.297 -7.301 3.470 1.00 97.00 322 MET A C 1
ATOM 2583 O O . MET A 1 322 ? -5.024 -6.937 4.392 1.00 97.00 322 MET A O 1
ATOM 2587 N N . VAL A 1 323 ? -2.966 -7.267 3.551 1.00 97.75 323 VAL A N 1
ATOM 2588 C CA . VAL A 1 323 ? -2.254 -6.808 4.739 1.00 97.75 323 VAL A CA 1
ATOM 2589 C C . VAL A 1 323 ? -1.300 -5.673 4.418 1.00 97.75 323 VAL A C 1
ATOM 2591 O O . VAL A 1 323 ? -0.865 -5.483 3.280 1.00 97.75 323 VAL A O 1
ATOM 2594 N N . GLY A 1 324 ? -0.930 -4.938 5.451 1.00 95.88 324 GLY A N 1
ATOM 2595 C CA . GLY A 1 324 ? 0.113 -3.943 5.355 1.00 95.88 324 GLY A CA 1
ATOM 2596 C C . GLY A 1 324 ? 0.634 -3.528 6.712 1.00 95.88 324 GLY A C 1
ATOM 2597 O O . GLY A 1 324 ? 0.244 -4.069 7.746 1.00 95.88 324 GLY A O 1
ATOM 2598 N N . SER A 1 325 ? 1.521 -2.547 6.690 1.00 93.25 325 SER A N 1
ATOM 2599 C CA . SER A 1 325 ? 1.976 -1.854 7.882 1.00 93.25 325 SER A CA 1
ATOM 2600 C C . SER A 1 325 ? 1.500 -0.412 7.830 1.00 93.25 325 SER A C 1
ATOM 2602 O O . SER A 1 325 ? 1.560 0.238 6.789 1.00 93.25 325 SER A O 1
ATOM 2604 N N . ASN A 1 326 ? 1.039 0.109 8.955 1.00 87.50 326 ASN A N 1
ATOM 2605 C CA . ASN A 1 326 ? 0.987 1.551 9.159 1.00 87.50 326 ASN A CA 1
ATOM 2606 C C . ASN A 1 326 ? 2.234 2.052 9.867 1.00 87.50 326 ASN A C 1
ATOM 2608 O O . ASN A 1 326 ? 2.664 3.173 9.600 1.00 87.50 326 ASN A O 1
ATOM 2612 N N . GLN A 1 327 ? 2.815 1.191 10.713 1.00 80.12 327 GLN A N 1
ATOM 2613 C CA . GLN A 1 327 ? 3.968 1.451 11.563 1.00 80.12 327 GLN A CA 1
ATOM 2614 C C . GLN A 1 327 ? 3.758 2.726 12.402 1.00 80.12 327 GLN A C 1
ATOM 2616 O O . GLN A 1 327 ? 3.859 3.828 11.878 1.00 80.12 327 GLN A O 1
ATOM 2621 N N . ARG A 1 328 ? 3.473 2.592 13.708 1.00 70.69 328 ARG A N 1
ATOM 2622 C CA . ARG A 1 328 ? 3.238 3.743 14.612 1.00 70.69 328 ARG A CA 1
ATOM 2623 C C . ARG A 1 328 ? 4.414 4.139 15.519 1.00 70.69 328 ARG A C 1
ATOM 2625 O O . ARG A 1 328 ? 4.396 5.207 16.126 1.00 70.69 328 ARG A O 1
ATOM 2632 N N . SER A 1 329 ? 5.435 3.296 15.656 1.00 68.50 329 SER A N 1
ATOM 2633 C CA . SER A 1 329 ? 6.495 3.469 16.666 1.00 68.50 329 SER A CA 1
ATOM 2634 C C . SER A 1 329 ? 7.737 4.218 16.156 1.00 68.50 329 SER A C 1
ATOM 2636 O O . SER A 1 329 ? 8.016 4.268 14.963 1.00 68.50 329 SER A O 1
ATOM 2638 N N . LYS A 1 330 ? 8.567 4.733 17.067 1.00 69.81 330 LYS A N 1
ATOM 2639 C CA . LYS A 1 330 ? 9.928 5.173 16.725 1.00 69.81 330 LYS A CA 1
ATOM 2640 C C . LYS A 1 330 ? 10.783 3.943 16.386 1.00 69.81 330 LYS A C 1
ATOM 2642 O O . LYS A 1 330 ? 10.923 3.065 17.233 1.00 69.81 330 LYS A O 1
ATOM 2647 N N . ILE A 1 331 ? 11.341 3.873 15.181 1.00 73.62 331 ILE A N 1
ATOM 2648 C CA . ILE A 1 331 ? 12.182 2.756 14.713 1.00 73.62 331 ILE A CA 1
ATOM 2649 C C . ILE A 1 331 ? 13.380 3.258 13.924 1.00 73.62 331 ILE A C 1
ATOM 2651 O O . ILE A 1 331 ? 13.322 4.311 13.295 1.00 73.62 331 ILE A O 1
ATOM 2655 N N . ASP A 1 332 ? 14.477 2.513 13.925 1.00 81.38 332 ASP A N 1
ATOM 2656 C CA . ASP A 1 332 ? 15.620 2.879 13.103 1.00 81.38 332 ASP A CA 1
ATOM 2657 C C . ASP A 1 332 ? 15.298 2.841 11.598 1.00 81.38 332 ASP A C 1
ATOM 2659 O O . ASP A 1 332 ? 14.269 2.349 11.120 1.00 81.38 332 ASP A O 1
ATOM 2663 N N . GLU A 1 333 ? 16.178 3.476 10.840 1.00 84.38 333 GLU A N 1
ATOM 2664 C CA . GLU A 1 333 ? 16.027 3.645 9.405 1.00 84.38 333 GLU A CA 1
ATOM 2665 C C . GLU A 1 333 ? 16.139 2.308 8.650 1.00 84.38 333 GLU A C 1
ATOM 2667 O O . GLU A 1 333 ? 15.368 2.089 7.714 1.00 84.38 333 GLU A O 1
ATOM 2672 N N . ASN A 1 334 ? 16.949 1.361 9.140 1.00 88.31 334 ASN A N 1
ATOM 2673 C CA . ASN A 1 334 ? 17.027 0.018 8.570 1.00 88.31 334 ASN A CA 1
ATOM 2674 C C . ASN A 1 334 ? 15.701 -0.733 8.739 1.00 88.31 334 ASN A C 1
ATOM 2676 O O . ASN A 1 334 ? 15.233 -1.345 7.785 1.00 88.31 334 ASN A O 1
ATOM 2680 N N . ILE A 1 335 ? 15.032 -0.646 9.896 1.00 87.88 335 ILE A N 1
ATOM 2681 C CA . ILE A 1 335 ? 13.706 -1.266 10.069 1.00 87.88 335 ILE A CA 1
ATOM 2682 C C . ILE A 1 335 ? 12.681 -0.658 9.098 1.00 87.88 335 ILE A C 1
ATOM 2684 O O . ILE A 1 335 ? 11.853 -1.391 8.561 1.00 87.88 335 ILE A O 1
ATOM 2688 N N . ASN A 1 336 ? 12.736 0.648 8.804 1.00 89.00 336 ASN A N 1
ATOM 2689 C CA . ASN A 1 336 ? 11.835 1.249 7.808 1.00 89.00 336 ASN A CA 1
ATOM 2690 C C . ASN A 1 336 ? 12.060 0.676 6.403 1.00 89.00 336 ASN A C 1
ATOM 2692 O O . ASN A 1 336 ? 11.092 0.308 5.735 1.00 89.00 336 ASN A O 1
ATOM 2696 N N . ARG A 1 337 ? 13.325 0.578 5.974 1.00 92.56 337 ARG A N 1
ATOM 2697 C CA . ARG A 1 337 ? 13.708 -0.052 4.699 1.00 92.56 337 ARG A CA 1
ATOM 2698 C C . ARG A 1 337 ? 13.305 -1.522 4.668 1.00 92.56 337 ARG A C 1
ATOM 2700 O O . ARG A 1 337 ? 12.742 -1.969 3.675 1.00 92.56 337 ARG A O 1
ATOM 2707 N N . LEU A 1 338 ? 13.477 -2.243 5.773 1.00 93.50 338 LEU A N 1
ATOM 2708 C CA . LEU A 1 338 ? 13.053 -3.633 5.908 1.00 93.50 338 LEU A CA 1
ATOM 2709 C C . LEU A 1 338 ? 11.530 -3.793 5.766 1.00 93.50 338 LEU A C 1
ATOM 2711 O O . LEU A 1 338 ? 11.086 -4.677 5.038 1.00 93.50 338 LEU A O 1
ATOM 2715 N N . ILE A 1 339 ? 10.725 -2.947 6.419 1.00 93.81 339 ILE A N 1
ATOM 2716 C CA . ILE A 1 339 ? 9.256 -2.971 6.299 1.00 93.81 339 ILE A CA 1
ATOM 2717 C C . ILE A 1 339 ? 8.831 -2.671 4.859 1.00 93.81 339 ILE A C 1
ATOM 2719 O O . ILE A 1 339 ? 8.014 -3.409 4.310 1.00 93.81 339 ILE A O 1
ATOM 2723 N N . ALA A 1 340 ? 9.405 -1.643 4.226 1.00 95.25 340 ALA A N 1
ATOM 2724 C CA . ALA A 1 340 ? 9.096 -1.299 2.839 1.00 95.25 340 ALA A CA 1
ATOM 2725 C C . ALA A 1 340 ? 9.476 -2.429 1.868 1.00 95.25 340 ALA A C 1
ATOM 2727 O O . ALA A 1 340 ? 8.656 -2.822 1.041 1.00 95.25 340 ALA A O 1
ATOM 2728 N N . ALA A 1 341 ? 10.667 -3.015 2.027 1.00 95.94 341 ALA A N 1
ATOM 2729 C CA . ALA A 1 341 ? 11.129 -4.154 1.239 1.00 95.94 341 ALA A CA 1
ATOM 2730 C C . ALA A 1 341 ? 10.193 -5.360 1.389 1.00 95.94 341 ALA A C 1
ATOM 2732 O O . ALA A 1 341 ? 9.761 -5.957 0.404 1.00 95.94 341 ALA A O 1
ATOM 2733 N N . LYS A 1 342 ? 9.831 -5.695 2.634 1.00 96.00 342 LYS A N 1
ATOM 2734 C CA . LYS A 1 342 ? 8.917 -6.794 2.959 1.00 96.00 342 LYS A CA 1
ATOM 2735 C C . LYS A 1 342 ? 7.510 -6.552 2.438 1.00 96.00 342 LYS A C 1
ATOM 2737 O O . LYS A 1 342 ? 6.891 -7.508 1.979 1.00 96.00 342 LYS A O 1
ATOM 2742 N N . ALA A 1 343 ? 7.022 -5.315 2.459 1.00 97.38 343 ALA A N 1
ATOM 2743 C CA . ALA A 1 343 ? 5.760 -4.970 1.824 1.00 97.38 343 ALA A CA 1
ATOM 2744 C C . ALA A 1 343 ? 5.846 -5.179 0.302 1.00 97.38 343 ALA A C 1
ATOM 2746 O O . ALA A 1 343 ? 5.045 -5.926 -0.263 1.00 97.38 343 ALA A O 1
ATOM 2747 N N . GLY A 1 344 ? 6.883 -4.621 -0.330 1.00 96.94 344 GLY A N 1
ATOM 2748 C CA . GLY A 1 344 ? 7.122 -4.688 -1.770 1.00 96.94 344 GLY A CA 1
ATOM 2749 C C . GLY A 1 344 ? 7.185 -6.119 -2.299 1.00 96.94 344 GLY A C 1
ATOM 2750 O O . GLY A 1 344 ? 6.377 -6.495 -3.146 1.00 96.94 344 GLY A O 1
ATOM 2751 N N . VAL A 1 345 ? 8.060 -6.972 -1.763 1.00 97.12 345 VAL A N 1
ATOM 2752 C CA . VAL A 1 345 ? 8.234 -8.352 -2.273 1.00 97.12 345 VAL A CA 1
ATOM 2753 C C . VAL A 1 345 ? 7.057 -9.289 -1.988 1.00 97.12 345 VAL A C 1
ATOM 2755 O O . VAL A 1 345 ? 7.024 -10.403 -2.502 1.00 97.12 345 VAL A O 1
ATOM 2758 N N . ASN A 1 346 ? 6.092 -8.864 -1.170 1.00 97.31 346 ASN A N 1
ATOM 2759 C CA . ASN A 1 346 ? 4.891 -9.638 -0.855 1.00 97.31 346 ASN A CA 1
ATOM 2760 C C . ASN A 1 346 ? 3.608 -9.044 -1.460 1.00 97.31 346 ASN A C 1
ATOM 2762 O O . ASN A 1 346 ? 2.540 -9.622 -1.260 1.00 97.31 346 ASN A O 1
ATOM 2766 N N . GLY A 1 347 ? 3.687 -7.917 -2.178 1.00 96.69 347 GLY A N 1
ATOM 2767 C CA . GLY A 1 347 ? 2.503 -7.212 -2.683 1.00 96.69 347 GLY A CA 1
ATOM 2768 C C . GLY A 1 347 ? 1.602 -6.669 -1.568 1.00 96.69 347 GLY A C 1
ATOM 2769 O O . GLY A 1 347 ? 0.406 -6.494 -1.777 1.00 96.69 347 GLY A O 1
ATOM 2770 N N . ALA A 1 348 ? 2.164 -6.462 -0.376 1.00 98.00 348 ALA A N 1
ATOM 2771 C CA . ALA A 1 348 ? 1.493 -5.863 0.770 1.00 98.00 348 ALA A CA 1
ATOM 2772 C C . ALA A 1 348 ? 1.642 -4.331 0.737 1.00 98.00 348 ALA A C 1
ATOM 2774 O O . ALA A 1 348 ? 2.309 -3.776 -0.141 1.00 98.00 348 ALA A O 1
ATOM 2775 N N . TRP A 1 349 ? 1.014 -3.645 1.692 1.00 97.06 349 TRP A N 1
ATOM 2776 C CA . TRP A 1 349 ? 0.862 -2.185 1.677 1.00 97.06 349 TRP A CA 1
ATOM 2777 C C . TRP A 1 349 ? 1.630 -1.501 2.811 1.00 97.06 349 TRP A C 1
ATOM 2779 O O . TRP A 1 349 ? 1.819 -2.076 3.883 1.00 97.06 349 TRP A O 1
ATOM 2789 N N . TYR A 1 350 ? 2.060 -0.259 2.595 1.00 94.62 350 TYR A N 1
ATOM 2790 C CA . TYR A 1 350 ? 2.665 0.584 3.624 1.00 94.62 350 TYR A CA 1
ATOM 2791 C C . TYR A 1 350 ? 2.008 1.971 3.604 1.00 94.62 350 TYR A C 1
ATOM 2793 O O . TYR A 1 350 ? 2.184 2.730 2.659 1.00 94.62 350 TYR A O 1
ATOM 2801 N N . ASN A 1 351 ? 1.201 2.303 4.615 1.00 91.88 351 ASN A N 1
ATOM 2802 C CA . ASN A 1 351 ? 0.408 3.539 4.630 1.00 91.88 351 ASN A CA 1
ATOM 2803 C C . ASN A 1 351 ? 0.733 4.445 5.827 1.00 91.88 351 ASN A C 1
ATOM 2805 O O . ASN A 1 351 ? 1.556 4.136 6.695 1.00 91.88 351 ASN A O 1
ATOM 2809 N N . TRP A 1 352 ? 0.080 5.607 5.836 1.00 86.44 352 TRP A N 1
ATOM 2810 C CA . TRP A 1 352 ? 0.079 6.556 6.943 1.00 86.44 352 TRP A CA 1
ATOM 2811 C C . TRP A 1 352 ? -1.147 6.357 7.829 1.00 86.44 352 TRP A C 1
ATOM 2813 O O . TRP A 1 352 ? -2.267 6.268 7.323 1.00 86.44 352 TRP A O 1
ATOM 2823 N N . PHE A 1 353 ? -0.948 6.377 9.148 1.00 81.56 353 PHE A N 1
ATOM 2824 C CA . PHE A 1 353 ? -2.030 6.247 10.118 1.00 81.56 353 PHE A CA 1
ATOM 2825 C C . PHE A 1 353 ? -1.839 7.147 11.336 1.00 81.56 353 PHE A C 1
ATOM 2827 O O . PHE A 1 353 ? -0.804 7.070 11.992 1.00 81.56 353 PHE A O 1
ATOM 2834 N N . LEU A 1 354 ? -2.857 7.955 11.653 1.00 74.19 354 LEU A N 1
ATOM 2835 C CA . LEU A 1 354 ? -2.888 8.861 12.808 1.00 74.19 354 LEU A CA 1
ATOM 2836 C C . LEU A 1 354 ? -1.580 9.651 13.005 1.00 74.19 354 LEU A C 1
ATOM 2838 O O . LEU A 1 354 ? -1.234 10.520 12.211 1.00 74.19 354 LEU A O 1
ATOM 2842 N N . ASN A 1 355 ? -0.859 9.362 14.084 1.00 64.88 355 ASN A N 1
ATOM 2843 C CA . ASN A 1 355 ? 0.405 9.991 14.412 1.00 64.88 355 ASN A CA 1
ATOM 2844 C C . ASN A 1 355 ? 1.469 9.544 13.412 1.00 64.88 355 ASN A C 1
ATOM 2846 O O . ASN A 1 355 ? 1.722 8.350 13.270 1.00 64.88 355 ASN A O 1
ATOM 2850 N N . LEU A 1 356 ? 2.120 10.511 12.753 1.00 59.97 356 LEU A N 1
ATOM 2851 C CA . LEU A 1 356 ? 3.278 10.260 11.896 1.00 59.97 356 LEU A CA 1
ATOM 2852 C C . LEU A 1 356 ? 4.324 9.557 12.751 1.00 59.97 356 LEU A C 1
ATOM 2854 O O . LEU A 1 356 ? 4.909 10.165 13.637 1.00 59.97 356 LEU A O 1
ATOM 2858 N N . ALA A 1 357 ? 4.521 8.270 12.531 1.00 53.53 357 ALA A N 1
ATOM 2859 C CA . ALA A 1 357 ? 5.554 7.511 13.199 1.00 53.53 357 ALA A CA 1
ATO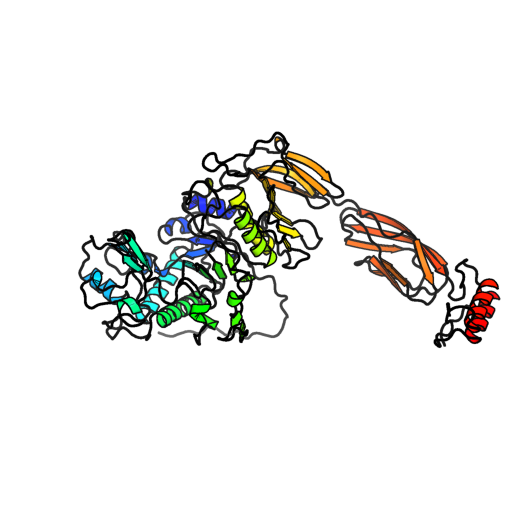M 2860 C C . ALA A 1 357 ? 6.893 7.846 12.570 1.00 53.53 357 ALA A C 1
ATOM 2862 O O . ALA A 1 357 ? 7.130 7.613 11.383 1.00 53.53 357 ALA A O 1
ATOM 2863 N N . LEU A 1 358 ? 7.752 8.477 13.356 1.00 56.53 358 LEU A N 1
ATOM 2864 C CA . LEU A 1 358 ? 8.819 9.293 12.796 1.00 56.53 358 LEU A CA 1
ATOM 2865 C C . LEU A 1 358 ? 10.123 8.545 12.546 1.00 56.53 358 LEU A C 1
ATOM 2867 O O . LEU A 1 358 ? 11.179 9.171 12.514 1.00 56.53 358 LEU A O 1
ATOM 2871 N N . GLY A 1 359 ? 10.094 7.220 12.382 1.00 58.66 359 GLY A N 1
ATOM 2872 C CA . GLY A 1 359 ? 11.328 6.449 12.264 1.00 58.66 359 GLY A CA 1
ATOM 2873 C C . GLY A 1 359 ? 12.284 6.827 13.398 1.00 58.66 359 GLY A C 1
ATOM 2874 O O . GLY A 1 359 ? 11.925 6.689 14.560 1.00 58.66 359 GLY A O 1
ATOM 2875 N N . ASN A 1 360 ? 13.471 7.341 13.080 1.00 58.06 360 ASN A N 1
ATOM 2876 C CA . ASN A 1 360 ? 14.480 7.757 14.055 1.00 58.06 360 ASN A CA 1
ATOM 2877 C C . ASN A 1 360 ? 14.612 9.283 14.219 1.00 58.06 360 ASN A C 1
ATOM 2879 O O . ASN A 1 360 ? 15.627 9.738 14.747 1.00 58.06 360 ASN A O 1
ATOM 2883 N N . MET A 1 361 ? 13.609 10.073 13.816 1.00 61.69 361 MET A N 1
ATOM 2884 C CA . MET A 1 361 ? 13.588 11.527 14.030 1.00 61.69 361 MET A CA 1
ATOM 2885 C C . MET A 1 361 ? 13.709 11.913 15.515 1.00 61.69 361 MET A C 1
ATOM 2887 O O . MET A 1 361 ? 13.553 11.096 16.433 1.00 61.69 361 MET A O 1
ATOM 2891 N N . SER A 1 362 ? 14.039 13.182 15.748 1.00 58.50 362 SER A N 1
ATOM 2892 C CA . SER A 1 362 ? 14.274 13.745 17.077 1.00 58.50 362 SER A CA 1
ATOM 2893 C C . SER A 1 362 ? 12.992 13.821 17.913 1.00 58.50 362 SER A C 1
ATOM 2895 O O . SER A 1 362 ? 13.017 13.417 19.076 1.00 58.50 362 SER A O 1
ATOM 2897 N N . SER A 1 363 ? 11.860 14.222 17.326 1.00 63.22 363 SER A N 1
ATOM 2898 C CA . SER A 1 363 ? 10.545 14.123 17.970 1.00 63.22 363 SER A CA 1
ATOM 2899 C C . SER A 1 363 ? 9.899 12.749 17.731 1.00 63.22 363 SER A C 1
ATOM 2901 O O . SER A 1 363 ? 10.167 12.087 16.731 1.00 63.22 363 SER A O 1
ATOM 2903 N N . THR A 1 364 ? 9.076 12.283 18.678 1.00 56.78 364 THR A N 1
ATOM 2904 C CA . THR A 1 364 ? 8.275 11.042 18.563 1.00 56.78 364 THR A CA 1
ATOM 2905 C C . THR A 1 364 ? 6.893 11.285 17.962 1.00 56.78 364 THR A C 1
ATOM 2907 O O . THR A 1 364 ? 6.275 10.355 17.456 1.00 56.78 364 THR A O 1
ATOM 2910 N N . PHE A 1 365 ? 6.445 12.540 17.994 1.00 60.75 365 PHE A N 1
ATOM 2911 C CA . PHE A 1 365 ? 5.229 13.048 17.379 1.00 60.75 365 PHE A CA 1
ATOM 2912 C C . PHE A 1 365 ? 5.583 14.338 16.646 1.00 60.75 365 PHE A C 1
ATOM 2914 O O . PHE A 1 365 ? 6.458 15.091 17.087 1.00 60.75 365 PHE A O 1
ATOM 2921 N N . THR A 1 366 ? 4.951 14.590 15.509 1.00 65.88 366 THR A N 1
ATOM 2922 C CA . THR A 1 366 ? 5.054 15.887 14.847 1.00 65.88 366 THR A CA 1
ATOM 2923 C C . THR A 1 366 ? 3.673 16.389 14.495 1.00 65.88 366 THR A C 1
ATOM 2925 O O . THR A 1 366 ? 2.817 15.610 14.078 1.00 65.88 366 THR A O 1
ATOM 2928 N N . ASP A 1 367 ? 3.504 17.696 14.655 1.00 68.50 367 ASP A N 1
ATOM 2929 C CA . ASP A 1 367 ? 2.260 18.407 14.391 1.00 68.50 367 ASP A CA 1
ATOM 2930 C C . ASP A 1 367 ? 2.115 18.823 12.921 1.00 68.50 367 ASP A C 1
ATOM 2932 O O . ASP A 1 367 ? 1.198 19.576 12.589 1.00 68.50 367 ASP A O 1
ATOM 2936 N N . SER A 1 368 ? 3.021 18.373 12.039 1.00 83.06 368 SER A N 1
ATOM 2937 C CA . SER A 1 368 ? 2.872 18.552 10.594 1.00 83.06 368 SER A CA 1
ATOM 2938 C C . SER A 1 368 ? 3.688 17.554 9.775 1.00 83.06 368 SER A C 1
ATOM 2940 O O . SER A 1 368 ? 4.856 17.282 10.076 1.00 83.06 368 SER A O 1
ATOM 2942 N N . VAL A 1 369 ? 3.120 17.093 8.652 1.00 84.50 369 VAL A N 1
ATOM 2943 C CA . VAL A 1 369 ? 3.850 16.280 7.664 1.00 84.50 369 VAL A CA 1
ATOM 2944 C C . VAL A 1 369 ? 5.044 17.036 7.079 1.00 84.50 369 VAL A C 1
ATOM 2946 O O . VAL A 1 369 ? 6.031 16.408 6.702 1.00 84.50 369 VAL A O 1
ATOM 2949 N N . ALA A 1 370 ? 5.024 18.373 7.087 1.00 88.31 370 ALA A N 1
ATOM 2950 C CA . ALA A 1 370 ? 6.146 19.216 6.682 1.00 88.31 370 ALA A CA 1
ATOM 2951 C C . ALA A 1 370 ? 7.450 18.846 7.403 1.00 88.31 370 ALA A C 1
ATOM 2953 O O . ALA A 1 370 ? 8.511 18.770 6.785 1.00 88.31 370 ALA A O 1
ATOM 2954 N N . ASN A 1 371 ? 7.362 18.528 8.695 1.00 85.81 371 ASN A N 1
ATOM 2955 C CA . ASN A 1 371 ? 8.526 18.250 9.531 1.00 85.81 371 ASN A CA 1
ATOM 2956 C C . ASN A 1 371 ? 9.111 16.852 9.309 1.00 85.81 371 ASN A C 1
ATOM 2958 O O . ASN A 1 371 ? 10.252 16.598 9.697 1.00 85.81 371 ASN A O 1
ATOM 2962 N N . VAL A 1 372 ? 8.348 15.936 8.707 1.00 86.56 372 VAL A N 1
ATOM 2963 C CA . VAL A 1 372 ? 8.805 14.568 8.455 1.00 86.56 372 VAL A CA 1
ATOM 2964 C C . VAL A 1 372 ? 9.931 14.579 7.430 1.00 86.56 372 VAL A C 1
ATOM 2966 O O . VAL A 1 372 ? 9.824 15.205 6.372 1.00 86.56 372 VAL A O 1
ATOM 2969 N N . TYR A 1 373 ? 11.011 13.859 7.728 1.00 89.81 373 TYR A N 1
ATOM 2970 C CA . TYR A 1 373 ? 12.160 13.772 6.833 1.00 89.81 373 TYR A CA 1
ATOM 2971 C C . TYR A 1 373 ? 11.755 13.252 5.441 1.00 89.81 373 TYR A C 1
ATOM 2973 O O . TYR A 1 373 ? 10.990 12.285 5.361 1.00 89.81 373 TYR A O 1
ATOM 2981 N N . PRO A 1 374 ? 12.296 13.819 4.343 1.00 92.94 374 PRO A N 1
ATOM 2982 C CA . PRO A 1 374 ? 11.986 13.383 2.981 1.00 92.94 374 PRO A CA 1
ATOM 2983 C C . PRO A 1 374 ? 12.097 11.870 2.778 1.00 92.94 374 PRO A C 1
ATOM 2985 O O . PRO A 1 374 ? 11.201 11.265 2.191 1.00 92.94 374 PRO A O 1
ATOM 2988 N N . ARG A 1 375 ? 13.133 11.226 3.335 1.00 92.50 375 ARG A N 1
ATOM 2989 C CA . ARG A 1 375 ? 13.313 9.771 3.188 1.00 92.50 375 ARG A CA 1
ATOM 2990 C C . ARG A 1 375 ? 12.160 8.959 3.784 1.00 92.50 375 ARG A C 1
ATOM 2992 O O . ARG A 1 375 ? 11.729 7.978 3.196 1.00 92.50 375 ARG A O 1
ATOM 2999 N N . LEU A 1 376 ? 11.595 9.403 4.909 1.00 89.44 376 LEU A N 1
ATOM 3000 C CA . LEU A 1 376 ? 10.463 8.726 5.552 1.00 89.44 376 LEU A CA 1
ATOM 3001 C C . LEU A 1 376 ? 9.148 8.939 4.790 1.00 89.44 376 LEU A C 1
ATOM 3003 O O . LEU A 1 376 ? 8.245 8.110 4.882 1.00 89.44 376 LEU A O 1
ATOM 3007 N N . LYS A 1 377 ? 9.049 10.023 4.011 1.00 91.25 377 LYS A N 1
ATOM 3008 C CA . LYS A 1 377 ? 7.918 10.271 3.110 1.00 91.25 377 LYS A CA 1
ATOM 3009 C C . LYS A 1 377 ? 7.916 9.311 1.934 1.00 91.25 377 LYS A C 1
ATOM 3011 O O . LYS A 1 377 ? 6.895 8.686 1.656 1.00 91.25 377 LYS A O 1
ATOM 3016 N N . LEU A 1 378 ? 9.052 9.197 1.252 1.00 95.44 378 LEU A N 1
ATOM 3017 C CA . LEU A 1 378 ? 9.128 8.420 0.021 1.00 95.44 378 LEU A CA 1
ATOM 3018 C C . LEU A 1 378 ? 9.103 6.910 0.291 1.00 95.44 378 LEU A C 1
ATOM 3020 O O . LEU A 1 378 ? 8.360 6.194 -0.374 1.00 95.44 378 LEU A O 1
ATOM 3024 N N . ILE A 1 379 ? 9.820 6.434 1.312 1.00 93.12 379 ILE A N 1
ATOM 3025 C CA . ILE A 1 379 ? 9.942 5.000 1.624 1.00 93.12 379 ILE A CA 1
ATOM 3026 C C . ILE A 1 379 ? 8.601 4.288 1.854 1.00 93.12 379 ILE A C 1
ATOM 3028 O O . ILE A 1 379 ? 8.438 3.140 1.451 1.00 93.12 379 ILE A O 1
ATOM 3032 N N . LYS A 1 380 ? 7.623 4.976 2.462 1.00 90.19 380 LYS A N 1
ATOM 3033 C CA . LYS A 1 380 ? 6.269 4.444 2.684 1.00 90.19 380 LYS A CA 1
ATOM 3034 C C . LYS A 1 380 ? 5.485 4.308 1.377 1.00 90.19 380 LYS A C 1
ATOM 3036 O O . LYS A 1 380 ? 4.664 3.415 1.243 1.00 90.19 380 LYS A O 1
ATOM 3041 N N . CYS A 1 381 ? 5.765 5.156 0.390 1.00 95.19 381 CYS A N 1
ATOM 3042 C CA . CYS A 1 381 ? 5.020 5.185 -0.865 1.00 95.19 381 CYS A CA 1
ATOM 3043 C C . CYS A 1 381 ? 5.513 4.143 -1.877 1.00 95.19 381 CYS A C 1
ATOM 3045 O O . CYS A 1 381 ? 4.715 3.642 -2.663 1.00 95.19 381 CYS A O 1
ATOM 3047 N N . ILE A 1 382 ? 6.807 3.806 -1.858 1.00 97.69 382 ILE A N 1
ATOM 3048 C CA . ILE A 1 382 ? 7.447 2.934 -2.857 1.00 97.69 382 ILE A CA 1
ATOM 3049 C C . ILE A 1 382 ? 6.737 1.578 -3.046 1.00 97.69 382 ILE A C 1
ATOM 3051 O O . ILE A 1 382 ? 6.344 1.294 -4.180 1.00 97.69 382 ILE A O 1
ATOM 3055 N N . PRO A 1 383 ? 6.497 0.751 -2.006 1.00 97.44 383 PRO A N 1
ATOM 3056 C CA . PRO A 1 383 ? 5.832 -0.540 -2.208 1.00 97.44 383 PRO A CA 1
ATOM 3057 C C . PRO A 1 383 ? 4.401 -0.382 -2.746 1.00 97.44 383 PRO A C 1
ATOM 3059 O O . PRO A 1 383 ? 3.966 -1.167 -3.591 1.00 97.44 383 PRO A O 1
ATOM 3062 N N . ASN A 1 384 ? 3.684 0.668 -2.330 1.00 97.69 384 ASN A N 1
ATOM 3063 C CA . ASN A 1 384 ? 2.345 0.956 -2.841 1.00 97.69 384 ASN A CA 1
ATOM 3064 C C . ASN A 1 384 ? 2.396 1.363 -4.316 1.00 97.69 384 ASN A C 1
ATOM 3066 O O . ASN A 1 384 ? 1.574 0.913 -5.106 1.00 97.69 384 ASN A O 1
ATOM 3070 N N . TRP A 1 385 ? 3.355 2.198 -4.715 1.00 97.75 385 TRP A N 1
ATOM 3071 C CA . TRP A 1 385 ? 3.509 2.611 -6.107 1.00 97.75 385 TRP A CA 1
ATOM 3072 C C . TRP A 1 385 ? 3.915 1.450 -7.011 1.00 97.75 385 TRP A C 1
ATOM 3074 O O . TRP A 1 385 ? 3.440 1.394 -8.139 1.00 97.75 385 TRP A O 1
ATOM 3084 N N . ASP A 1 386 ? 4.712 0.493 -6.537 1.00 97.56 386 ASP A N 1
ATOM 3085 C CA . ASP A 1 386 ? 4.977 -0.739 -7.289 1.00 97.56 386 ASP A CA 1
ATOM 3086 C C . ASP A 1 386 ? 3.701 -1.568 -7.488 1.00 97.56 386 ASP A C 1
ATOM 3088 O O . ASP A 1 386 ? 3.451 -2.059 -8.591 1.00 97.56 386 ASP A O 1
ATOM 3092 N N . ASN A 1 387 ? 2.856 -1.688 -6.453 1.00 96.88 387 ASN A N 1
ATOM 3093 C CA . ASN A 1 387 ? 1.545 -2.339 -6.569 1.00 96.88 387 ASN A CA 1
ATOM 3094 C C . ASN A 1 387 ? 0.652 -1.620 -7.595 1.00 96.88 387 ASN A C 1
ATOM 3096 O O . ASN A 1 387 ? 0.047 -2.268 -8.445 1.00 96.88 387 ASN A O 1
ATOM 3100 N N . LEU A 1 388 ? 0.604 -0.286 -7.557 1.00 95.56 388 LEU A N 1
ATOM 3101 C CA . LEU A 1 388 ? -0.254 0.529 -8.428 1.00 95.56 388 LEU A CA 1
ATOM 3102 C C . LEU A 1 388 ? 0.262 0.649 -9.866 1.00 95.56 388 LEU A C 1
ATOM 3104 O O . LEU A 1 388 ? -0.532 0.821 -10.784 1.00 95.56 388 LEU A O 1
ATOM 3108 N N . ASN A 1 389 ? 1.570 0.507 -10.076 1.00 93.94 389 ASN A N 1
ATOM 3109 C CA . ASN A 1 389 ? 2.173 0.346 -11.400 1.00 93.94 389 ASN A CA 1
ATOM 3110 C C . ASN A 1 389 ? 2.073 -1.099 -11.925 1.00 93.94 389 ASN A C 1
ATOM 3112 O O . ASN A 1 389 ? 2.625 -1.395 -12.983 1.00 93.94 389 ASN A O 1
ATOM 3116 N N . ALA A 1 390 ? 1.394 -1.995 -11.198 1.00 92.75 390 ALA A N 1
ATOM 3117 C CA . ALA A 1 390 ? 1.224 -3.404 -11.545 1.00 92.75 390 ALA A CA 1
ATOM 3118 C C . ALA A 1 390 ? 2.552 -4.152 -11.779 1.00 92.75 390 ALA A C 1
ATOM 3120 O O . ALA A 1 390 ? 2.631 -5.046 -12.623 1.00 92.75 390 ALA A O 1
ATOM 3121 N N . ILE A 1 391 ? 3.597 -3.813 -11.016 1.00 95.06 391 ILE A N 1
ATOM 3122 C CA . ILE A 1 391 ? 4.847 -4.578 -11.020 1.00 95.06 391 ILE A CA 1
ATOM 3123 C C . ILE A 1 391 ? 4.568 -5.966 -10.448 1.00 95.06 391 ILE A C 1
ATOM 3125 O O . ILE A 1 391 ? 3.983 -6.074 -9.368 1.00 95.06 391 ILE A O 1
ATOM 3129 N N . ALA A 1 392 ? 4.974 -7.027 -11.142 1.00 94.50 392 ALA A N 1
ATOM 3130 C CA . ALA A 1 392 ? 4.686 -8.390 -10.708 1.00 94.50 392 ALA A CA 1
ATOM 3131 C C . ALA A 1 392 ? 5.315 -8.699 -9.335 1.00 94.50 392 ALA A C 1
ATOM 3133 O O . ALA A 1 392 ? 6.355 -8.154 -8.965 1.00 94.50 392 ALA A O 1
ATOM 3134 N N . VAL A 1 393 ? 4.647 -9.543 -8.545 1.00 95.31 393 VAL A N 1
ATOM 3135 C CA . VAL A 1 393 ? 5.072 -9.911 -7.184 1.00 95.31 393 VAL A CA 1
ATOM 3136 C C . VAL A 1 393 ? 5.765 -11.270 -7.233 1.00 95.31 393 VAL A C 1
ATOM 3138 O O . VAL A 1 393 ? 5.222 -12.292 -6.817 1.00 95.31 393 VAL A O 1
ATOM 3141 N N . ASP A 1 394 ? 6.967 -11.278 -7.793 1.00 93.75 394 ASP A N 1
ATOM 3142 C CA . ASP A 1 394 ? 7.824 -12.454 -7.893 1.00 93.75 394 ASP A CA 1
ATOM 3143 C C . ASP A 1 394 ? 9.301 -12.047 -7.830 1.00 93.75 394 ASP A C 1
ATOM 3145 O O . ASP A 1 394 ? 9.648 -10.872 -7.952 1.00 93.75 394 ASP A O 1
ATOM 3149 N N . SER A 1 395 ? 10.185 -13.026 -7.645 1.00 92.25 395 SER A N 1
ATOM 3150 C CA . SER A 1 395 ? 11.615 -12.777 -7.449 1.00 92.25 395 SER A CA 1
ATOM 3151 C C . SER A 1 395 ? 12.353 -12.235 -8.677 1.00 92.25 395 SER A C 1
ATOM 3153 O O . SER A 1 395 ? 13.494 -11.813 -8.529 1.00 92.25 395 SER A O 1
ATOM 3155 N N . SER A 1 396 ? 11.760 -12.281 -9.874 1.00 90.69 396 SER A N 1
ATOM 3156 C CA . SER A 1 396 ? 12.342 -11.681 -11.083 1.00 90.69 396 SER A CA 1
ATOM 3157 C C . SER A 1 396 ? 12.006 -10.195 -11.231 1.00 90.69 396 SER A C 1
ATOM 3159 O O . SER A 1 396 ? 12.758 -9.474 -11.879 1.00 90.69 396 SER A O 1
ATOM 3161 N N . HIS A 1 397 ? 10.940 -9.724 -10.577 1.00 95.75 397 HIS A N 1
ATOM 3162 C CA . HIS A 1 397 ? 10.491 -8.330 -10.649 1.00 95.75 397 HIS A CA 1
ATOM 3163 C C . HIS A 1 397 ? 10.635 -7.561 -9.341 1.00 95.75 397 HIS A C 1
ATOM 3165 O O . HIS A 1 397 ? 10.653 -6.338 -9.367 1.00 95.75 397 HIS A O 1
ATOM 3171 N N . ARG A 1 398 ? 10.711 -8.231 -8.189 1.00 97.62 398 ARG A N 1
ATOM 3172 C CA . ARG A 1 398 ? 10.891 -7.584 -6.886 1.00 97.62 398 ARG A CA 1
ATOM 3173 C C . ARG A 1 398 ? 11.893 -8.370 -6.060 1.00 97.62 398 ARG A C 1
ATOM 3175 O O . ARG A 1 398 ? 11.678 -9.540 -5.738 1.00 97.62 398 ARG A O 1
ATOM 3182 N N . ALA A 1 399 ? 12.977 -7.711 -5.684 1.00 94.56 399 ALA A N 1
ATOM 3183 C CA . ALA A 1 399 ? 14.066 -8.309 -4.936 1.00 94.56 399 ALA A CA 1
ATOM 3184 C C . ALA A 1 399 ? 14.351 -7.501 -3.673 1.00 94.56 399 ALA A C 1
ATOM 3186 O O . ALA A 1 399 ? 14.171 -6.288 -3.626 1.00 94.56 399 ALA A O 1
ATOM 3187 N N . TRP A 1 400 ? 14.816 -8.191 -2.634 1.00 94.44 400 TRP A N 1
ATOM 3188 C CA . TRP A 1 400 ? 15.419 -7.527 -1.490 1.00 94.44 400 TRP A CA 1
ATOM 3189 C C . TRP A 1 400 ? 16.618 -8.319 -0.986 1.00 94.44 400 TRP A C 1
ATOM 3191 O O . TRP A 1 400 ? 16.605 -9.558 -0.998 1.00 94.44 400 TRP A O 1
ATOM 3201 N N . ASN A 1 401 ? 17.658 -7.621 -0.529 1.00 88.69 401 ASN A N 1
ATOM 3202 C CA . ASN A 1 401 ? 18.750 -8.281 0.173 1.00 88.69 401 ASN A CA 1
ATOM 3203 C C . ASN A 1 401 ? 18.236 -8.662 1.575 1.00 88.69 401 ASN A C 1
ATOM 3205 O O . ASN A 1 401 ? 17.603 -7.869 2.258 1.00 88.69 401 ASN A O 1
ATOM 3209 N N . LYS A 1 402 ? 18.438 -9.902 2.032 1.00 85.75 402 LYS A N 1
ATOM 3210 C CA . LYS A 1 402 ? 17.849 -10.370 3.307 1.00 85.75 402 LYS A CA 1
ATOM 3211 C C . LYS A 1 402 ? 18.549 -9.800 4.556 1.00 85.75 402 LYS A C 1
ATOM 3213 O O . LYS A 1 402 ? 18.577 -10.448 5.601 1.00 85.75 402 LYS A O 1
ATOM 3218 N N . SER A 1 403 ? 19.167 -8.627 4.428 1.00 83.62 403 SER A N 1
ATOM 3219 C CA . SER A 1 403 ? 19.944 -7.955 5.460 1.00 83.62 403 SER A CA 1
ATOM 3220 C C . SER A 1 403 ? 19.029 -7.199 6.415 1.00 83.62 403 SER A C 1
ATOM 3222 O O . SER A 1 403 ? 18.116 -6.492 5.997 1.00 83.62 403 SER A O 1
ATOM 3224 N N . THR A 1 404 ? 19.293 -7.311 7.713 1.00 77.19 404 THR A N 1
ATOM 3225 C CA . THR A 1 404 ? 18.634 -6.488 8.737 1.00 77.19 404 THR A CA 1
ATOM 3226 C C . THR A 1 404 ? 19.412 -5.208 9.044 1.00 77.19 404 THR A C 1
ATOM 3228 O O . THR A 1 404 ? 18.868 -4.303 9.669 1.00 77.19 404 THR A O 1
ATOM 3231 N N . THR A 1 405 ? 20.677 -5.118 8.622 1.00 83.19 405 THR A N 1
ATOM 3232 C CA . THR A 1 405 ? 21.567 -3.976 8.895 1.00 83.19 405 THR A CA 1
ATOM 3233 C C . THR A 1 405 ? 21.758 -3.057 7.699 1.00 83.19 405 THR A C 1
ATOM 3235 O O . THR A 1 405 ? 22.164 -1.915 7.882 1.00 83.19 405 THR A O 1
ATOM 3238 N N . ASP A 1 406 ? 21.479 -3.547 6.494 1.00 87.38 406 ASP A N 1
ATOM 3239 C CA . ASP A 1 406 ? 21.454 -2.737 5.280 1.00 87.38 406 ASP A CA 1
ATOM 3240 C C . ASP A 1 406 ? 20.463 -3.304 4.249 1.00 87.38 406 ASP A C 1
ATOM 3242 O O . ASP A 1 406 ? 20.885 -3.839 3.222 1.00 87.38 406 ASP A O 1
ATOM 3246 N N . PRO A 1 407 ? 19.153 -3.303 4.565 1.00 89.56 407 PRO A N 1
ATOM 3247 C CA . PRO A 1 407 ? 18.114 -3.772 3.657 1.00 89.56 407 PRO A CA 1
ATOM 3248 C C . PRO A 1 407 ? 18.074 -2.918 2.386 1.00 89.56 407 PRO A C 1
ATOM 3250 O O . PRO A 1 407 ? 17.871 -1.704 2.460 1.00 89.56 407 PRO A O 1
ATOM 3253 N N . VAL A 1 408 ? 18.219 -3.586 1.246 1.00 95.62 408 VAL A N 1
ATOM 3254 C CA . VAL A 1 408 ? 18.096 -3.042 -0.109 1.00 95.62 408 VAL A CA 1
ATOM 3255 C C . VAL A 1 408 ? 16.863 -3.644 -0.756 1.00 95.62 408 VAL A C 1
ATOM 3257 O O . VAL A 1 408 ? 16.658 -4.854 -0.647 1.00 95.62 408 VAL A O 1
ATOM 3260 N N . TYR A 1 409 ? 16.058 -2.819 -1.416 1.00 97.88 409 TYR A N 1
ATOM 3261 C CA . TYR A 1 409 ? 14.894 -3.242 -2.187 1.00 97.88 409 TYR A CA 1
ATOM 3262 C C . TYR A 1 409 ? 14.971 -2.709 -3.609 1.00 97.88 409 TYR A C 1
ATOM 3264 O O . TYR A 1 409 ? 15.220 -1.524 -3.813 1.00 97.88 409 TYR A O 1
ATOM 3272 N N . ASP A 1 410 ? 14.672 -3.581 -4.562 1.00 98.00 410 ASP A N 1
ATOM 3273 C CA . ASP A 1 410 ? 14.619 -3.278 -5.981 1.00 98.00 410 ASP A CA 1
ATOM 3274 C C . ASP A 1 410 ? 13.322 -3.802 -6.578 1.00 98.00 410 ASP A C 1
ATOM 3276 O O . ASP A 1 410 ? 12.869 -4.905 -6.250 1.00 98.00 410 ASP A O 1
ATOM 3280 N N . SER A 1 411 ? 12.757 -3.036 -7.504 1.00 98.25 411 SER A N 1
ATOM 3281 C CA . SER A 1 411 ? 11.699 -3.520 -8.379 1.00 98.25 411 SER A CA 1
ATOM 3282 C C . SER A 1 411 ? 12.009 -3.227 -9.842 1.00 98.25 411 SER A C 1
ATOM 3284 O O . SER A 1 411 ? 12.663 -2.235 -10.167 1.00 98.25 411 SER A O 1
ATOM 3286 N N . TYR A 1 412 ? 11.531 -4.094 -10.728 1.00 96.75 412 TYR A N 1
ATOM 3287 C CA . TYR A 1 412 ? 11.778 -4.061 -12.163 1.00 96.75 412 TYR A CA 1
ATOM 3288 C C . TYR A 1 412 ? 10.458 -4.210 -12.915 1.00 96.75 412 TYR A C 1
ATOM 3290 O O . TYR A 1 412 ? 9.593 -4.994 -12.525 1.00 96.75 412 TYR A O 1
ATOM 3298 N N . ASP A 1 413 ? 10.289 -3.452 -13.995 1.00 90.81 413 ASP A N 1
ATOM 3299 C CA . ASP A 1 413 ? 9.147 -3.623 -14.890 1.00 90.81 413 ASP A CA 1
ATOM 3300 C C . ASP A 1 413 ? 9.257 -4.907 -15.732 1.00 90.81 413 ASP A C 1
ATOM 3302 O O . ASP A 1 413 ? 10.238 -5.644 -15.654 1.00 90.81 413 ASP A O 1
ATOM 3306 N N . ALA A 1 414 ? 8.247 -5.176 -16.562 1.00 85.44 414 ALA A N 1
ATOM 3307 C CA . ALA A 1 414 ? 8.183 -6.383 -17.390 1.00 85.44 414 ALA A CA 1
ATOM 3308 C C . ALA A 1 414 ? 9.343 -6.534 -18.400 1.00 85.44 414 ALA A C 1
ATOM 3310 O O . ALA A 1 414 ? 9.528 -7.616 -18.953 1.00 85.44 414 ALA A O 1
ATOM 3311 N N . ASN A 1 415 ? 10.114 -5.471 -18.659 1.00 84.81 415 ASN A N 1
ATOM 3312 C CA . ASN A 1 415 ? 11.297 -5.508 -19.522 1.00 84.81 415 ASN A CA 1
ATOM 3313 C C . ASN A 1 415 ? 12.602 -5.659 -18.719 1.00 84.81 415 ASN A C 1
ATOM 3315 O O . ASN A 1 415 ? 13.684 -5.600 -19.299 1.00 84.81 415 ASN A O 1
ATOM 3319 N N . GLY A 1 416 ? 12.515 -5.826 -17.396 1.00 88.94 416 GLY A N 1
ATOM 3320 C CA . GLY A 1 416 ? 13.669 -5.905 -16.504 1.00 88.94 416 GLY A CA 1
ATOM 3321 C C . GLY A 1 416 ? 14.291 -4.547 -16.174 1.00 88.94 416 GLY A C 1
ATOM 3322 O O . GLY A 1 416 ? 15.415 -4.508 -15.678 1.00 88.94 416 GLY A O 1
ATOM 3323 N N . TYR A 1 417 ? 13.607 -3.427 -16.436 1.00 91.31 417 TYR A N 1
ATOM 3324 C CA . TYR A 1 417 ? 14.144 -2.100 -16.130 1.00 91.31 417 TYR A CA 1
ATOM 3325 C C . TYR A 1 417 ? 13.744 -1.634 -14.738 1.00 91.31 417 TYR A C 1
ATOM 3327 O O . TYR A 1 417 ? 12.578 -1.742 -14.356 1.00 91.31 417 TYR A O 1
ATOM 3335 N N . GLN A 1 418 ? 14.703 -1.063 -14.004 1.00 94.19 418 GLN A N 1
ATOM 3336 C CA . GLN A 1 418 ? 14.496 -0.638 -12.622 1.00 94.19 418 GLN A CA 1
ATOM 3337 C C . GLN A 1 418 ? 13.357 0.391 -12.530 1.00 94.19 418 GLN A C 1
ATOM 3339 O O . GLN A 1 418 ? 13.321 1.413 -13.227 1.00 94.19 418 GLN A O 1
ATOM 3344 N N . GLN A 1 419 ? 12.383 0.072 -11.688 1.00 95.94 419 GLN A N 1
ATOM 3345 C CA . GLN A 1 419 ? 11.192 0.865 -11.425 1.00 95.94 419 GLN A CA 1
ATOM 3346 C C . GLN A 1 419 ? 11.319 1.603 -10.091 1.00 95.94 419 GLN A C 1
ATOM 3348 O O . GLN A 1 419 ? 11.034 2.804 -10.033 1.00 95.94 419 GLN A O 1
ATOM 3353 N N . SER A 1 420 ? 11.760 0.888 -9.057 1.00 98.25 420 SER A N 1
ATOM 3354 C CA . SER A 1 420 ? 11.983 1.411 -7.714 1.00 98.25 420 SER A CA 1
ATOM 3355 C C . SER A 1 420 ? 13.280 0.869 -7.129 1.00 98.25 420 SER A C 1
ATOM 3357 O O . SER A 1 420 ? 13.692 -0.247 -7.440 1.00 98.25 420 SER A O 1
ATOM 3359 N N . HIS A 1 421 ? 13.890 1.660 -6.255 1.00 98.06 421 HIS A N 1
ATOM 3360 C CA . HIS A 1 421 ? 15.096 1.306 -5.521 1.00 98.06 421 HIS A CA 1
ATOM 3361 C C . HIS A 1 421 ? 15.057 1.924 -4.123 1.00 98.06 421 HIS A C 1
ATOM 3363 O O . HIS A 1 421 ? 14.597 3.057 -3.948 1.00 98.06 421 HIS A O 1
ATOM 3369 N N . ILE A 1 422 ? 15.549 1.193 -3.129 1.00 97.88 422 ILE A N 1
ATOM 3370 C CA . ILE A 1 422 ? 15.756 1.669 -1.765 1.00 97.88 422 ILE A CA 1
ATOM 3371 C C . ILE A 1 422 ? 17.066 1.074 -1.261 1.00 97.88 422 ILE A C 1
ATOM 3373 O O . ILE A 1 422 ? 17.144 -0.140 -1.097 1.00 97.88 422 ILE A O 1
ATOM 3377 N N . ASP A 1 423 ? 18.040 1.912 -0.927 1.00 96.00 423 ASP A N 1
ATOM 3378 C CA . ASP A 1 423 ? 19.217 1.531 -0.149 1.00 96.00 423 ASP A CA 1
ATOM 3379 C C . ASP A 1 423 ? 19.567 2.618 0.890 1.00 96.00 423 ASP A C 1
ATOM 3381 O O . ASP A 1 423 ? 18.737 3.466 1.243 1.00 96.00 423 ASP A O 1
ATOM 3385 N N . LYS A 1 424 ? 20.787 2.566 1.438 1.00 94.81 424 LYS A N 1
ATOM 3386 C CA . LYS A 1 424 ? 21.297 3.543 2.412 1.00 94.81 424 LYS A CA 1
ATOM 3387 C C . LYS A 1 424 ? 21.717 4.890 1.836 1.00 94.81 424 LYS A C 1
ATOM 3389 O O . LYS A 1 424 ? 21.902 5.833 2.610 1.00 94.81 424 LYS A O 1
ATOM 3394 N N . ASP A 1 425 ? 21.908 4.988 0.527 1.00 96.56 425 ASP A N 1
ATOM 3395 C CA . ASP A 1 425 ? 22.460 6.150 -0.163 1.00 96.56 425 ASP A CA 1
ATOM 3396 C C . ASP A 1 425 ? 21.399 6.904 -0.982 1.00 96.56 425 ASP A C 1
ATOM 3398 O O . ASP A 1 425 ? 21.468 8.135 -1.101 1.00 96.56 425 ASP A O 1
ATOM 3402 N N . VAL A 1 426 ? 20.403 6.199 -1.522 1.00 97.81 426 VAL A N 1
ATOM 3403 C CA . VAL A 1 426 ? 19.286 6.762 -2.277 1.00 97.81 426 VAL A CA 1
ATOM 3404 C C . VAL A 1 426 ? 18.047 5.863 -2.228 1.00 97.81 426 VAL A C 1
ATOM 3406 O O . VAL A 1 426 ? 18.100 4.638 -2.171 1.00 97.81 426 VAL A O 1
ATOM 3409 N N . MET A 1 427 ? 16.882 6.491 -2.311 1.00 98.12 427 MET A N 1
ATOM 3410 C CA . MET A 1 427 ? 15.626 5.805 -2.592 1.00 98.12 427 MET A CA 1
ATOM 3411 C C . MET A 1 427 ? 14.860 6.555 -3.666 1.00 98.12 427 MET A C 1
ATOM 3413 O O . MET A 1 427 ? 14.768 7.783 -3.622 1.00 98.12 427 MET A O 1
ATOM 3417 N N . TYR A 1 428 ? 14.316 5.834 -4.636 1.00 98.56 428 TYR A N 1
ATOM 3418 C CA . TYR A 1 428 ? 13.552 6.437 -5.713 1.00 98.56 428 TYR A CA 1
ATOM 3419 C C . TYR A 1 428 ? 12.526 5.478 -6.304 1.00 98.56 428 TYR A C 1
ATOM 3421 O O . TYR A 1 428 ? 12.648 4.261 -6.205 1.00 98.56 428 TYR A O 1
ATOM 3429 N N . SER A 1 429 ? 11.491 6.045 -6.914 1.00 98.31 429 SER A N 1
ATOM 3430 C CA . SER A 1 429 ? 10.461 5.294 -7.629 1.00 98.31 429 SER A CA 1
ATOM 3431 C C . SER A 1 429 ? 9.713 6.203 -8.598 1.00 98.31 429 SER A C 1
ATOM 3433 O O . SER A 1 429 ? 9.708 7.432 -8.445 1.00 98.31 429 SER A O 1
ATOM 3435 N N . ARG A 1 430 ? 9.066 5.613 -9.606 1.00 96.50 430 ARG A N 1
ATOM 3436 C CA . ARG A 1 430 ? 8.194 6.362 -10.517 1.00 96.50 430 ARG A CA 1
ATOM 3437 C C . ARG A 1 430 ? 6.786 6.440 -9.968 1.00 96.50 430 ARG A C 1
ATOM 3439 O O . ARG A 1 430 ? 6.123 5.434 -9.714 1.00 96.50 430 ARG A O 1
ATOM 3446 N N . HIS A 1 431 ? 6.313 7.670 -9.864 1.00 96.19 431 HIS A N 1
ATOM 3447 C CA . HIS A 1 431 ? 4.992 7.970 -9.361 1.00 96.19 431 HIS A CA 1
ATOM 3448 C C . HIS A 1 431 ? 3.919 7.422 -10.308 1.00 96.19 431 HIS A C 1
ATOM 3450 O O . HIS A 1 431 ? 3.819 7.839 -11.463 1.00 96.19 431 HIS A O 1
ATOM 3456 N N . TRP A 1 432 ? 3.065 6.542 -9.789 1.00 93.81 432 TRP A N 1
ATOM 3457 C CA . TRP A 1 432 ? 2.110 5.748 -10.571 1.00 93.81 432 TRP A CA 1
ATOM 3458 C C . TRP A 1 432 ? 1.122 6.560 -11.424 1.00 93.81 432 TRP A C 1
ATOM 3460 O O . TRP A 1 432 ? 0.678 6.099 -12.469 1.00 93.81 432 TRP A O 1
ATOM 3470 N N . LYS A 1 433 ? 0.798 7.795 -11.020 1.00 91.31 433 LYS A N 1
ATOM 3471 C CA . LYS A 1 433 ? -0.072 8.685 -11.816 1.00 91.31 433 LYS A CA 1
ATOM 3472 C C . LYS A 1 433 ? 0.644 9.548 -12.845 1.00 91.31 433 LYS A C 1
ATOM 3474 O O . LYS A 1 433 ? 0.083 9.841 -13.893 1.00 91.31 433 LYS A O 1
ATOM 3479 N N . THR A 1 434 ? 1.817 10.069 -12.497 1.00 92.31 434 THR A N 1
ATOM 3480 C CA . THR A 1 434 ? 2.456 11.156 -13.257 1.00 92.31 434 THR A CA 1
ATOM 3481 C C . THR A 1 434 ? 3.611 10.650 -14.106 1.00 92.31 434 THR A C 1
ATOM 3483 O O . THR A 1 434 ? 4.070 11.369 -14.987 1.00 92.31 434 THR A O 1
ATOM 3486 N N . GLY A 1 435 ? 4.122 9.447 -13.823 1.00 90.69 435 GLY A N 1
ATOM 3487 C CA . GLY A 1 435 ? 5.316 8.886 -14.450 1.00 90.69 435 GLY A CA 1
ATOM 3488 C C . GLY A 1 435 ? 6.625 9.583 -14.057 1.00 90.69 435 GLY A C 1
ATOM 3489 O O . GLY A 1 435 ? 7.693 9.087 -14.415 1.00 90.69 435 GLY A O 1
ATOM 3490 N N . LYS A 1 436 ? 6.570 10.700 -13.313 1.00 95.25 436 LYS A N 1
ATOM 3491 C CA . LYS A 1 436 ? 7.757 11.395 -12.797 1.00 95.25 436 LYS A CA 1
ATOM 3492 C C . LYS A 1 436 ? 8.497 10.508 -11.799 1.00 95.25 436 LYS A C 1
ATOM 3494 O O . LYS A 1 436 ? 7.876 9.739 -11.064 1.00 95.25 436 LYS A O 1
ATOM 3499 N N . LEU A 1 437 ? 9.816 10.651 -11.744 1.00 97.81 437 LEU A N 1
ATOM 3500 C CA . LEU A 1 437 ? 10.660 9.921 -10.803 1.00 97.81 437 LEU A CA 1
ATOM 3501 C C . LEU A 1 437 ? 10.859 10.774 -9.549 1.00 97.81 437 LEU A C 1
ATOM 3503 O O . LEU A 1 437 ? 11.351 11.896 -9.620 1.00 97.81 437 LEU A O 1
ATOM 3507 N N . PHE A 1 438 ? 10.435 10.253 -8.404 1.00 98.50 438 PHE A N 1
ATOM 3508 C CA . PHE A 1 438 ? 10.621 10.887 -7.103 1.00 98.50 438 PHE A CA 1
ATOM 3509 C C . PHE A 1 438 ? 11.825 10.231 -6.452 1.00 98.50 438 PHE A C 1
ATOM 3511 O O . PHE A 1 438 ? 11.911 9.004 -6.439 1.00 98.50 438 PHE A O 1
ATOM 3518 N N . ALA A 1 439 ? 12.739 11.033 -5.919 1.00 98.31 439 ALA A N 1
ATOM 3519 C CA . ALA A 1 439 ? 13.968 10.542 -5.321 1.00 98.31 439 ALA A CA 1
ATOM 3520 C C . ALA A 1 439 ? 14.267 11.241 -4.000 1.00 98.31 439 ALA A C 1
ATOM 3522 O O . ALA A 1 439 ? 13.942 12.413 -3.814 1.00 98.31 439 ALA A O 1
ATOM 3523 N N . VAL A 1 440 ? 14.930 10.527 -3.096 1.00 98.06 440 VAL A N 1
ATOM 3524 C CA . VAL A 1 440 ? 15.584 11.093 -1.922 1.00 98.06 440 VAL A CA 1
ATOM 3525 C C . VAL A 1 440 ? 17.000 10.552 -1.856 1.00 98.06 440 VAL A C 1
ATOM 3527 O O . VAL A 1 440 ? 17.184 9.346 -1.720 1.00 98.06 440 VAL A O 1
ATOM 3530 N N . PHE A 1 441 ? 17.988 11.441 -1.899 1.00 98.06 441 PHE A N 1
ATOM 3531 C CA . PHE A 1 441 ? 19.373 11.079 -1.611 1.00 98.06 441 PHE A CA 1
ATOM 3532 C C . PHE A 1 441 ? 19.656 11.238 -0.119 1.00 98.06 441 PHE A C 1
ATOM 3534 O O . PHE A 1 441 ? 19.284 12.242 0.497 1.00 98.06 441 PHE A O 1
ATOM 3541 N N . THR A 1 442 ? 20.337 10.256 0.456 1.00 96.31 442 THR A N 1
ATOM 3542 C CA . THR A 1 442 ? 20.834 10.251 1.839 1.00 96.31 442 THR A CA 1
ATOM 3543 C C . THR A 1 442 ? 22.357 10.297 1.891 1.00 96.31 442 THR A C 1
ATOM 3545 O O . THR A 1 442 ? 22.912 10.672 2.919 1.00 96.31 442 THR A O 1
ATOM 3548 N N . SER A 1 443 ? 23.043 10.015 0.784 1.00 96.62 443 SER A N 1
ATOM 3549 C CA . SER A 1 443 ? 24.471 10.279 0.624 1.00 96.62 443 SER A CA 1
ATOM 3550 C C . SER A 1 443 ? 24.792 10.743 -0.802 1.00 96.62 443 SER A C 1
ATOM 3552 O O . SER A 1 443 ? 23.984 10.607 -1.722 1.00 96.62 443 SER A O 1
ATOM 3554 N N . THR A 1 444 ? 25.996 11.276 -1.006 1.00 97.06 444 THR A N 1
ATOM 3555 C CA . THR A 1 444 ? 26.513 11.604 -2.346 1.00 97.06 444 THR A CA 1
ATOM 3556 C C . THR A 1 444 ? 26.966 10.372 -3.136 1.00 97.06 444 THR A C 1
ATOM 3558 O O . THR A 1 444 ? 27.333 10.496 -4.301 1.00 97.06 444 THR A O 1
ATOM 3561 N N . SER A 1 445 ? 26.932 9.181 -2.527 1.00 96.94 445 SER A N 1
ATOM 3562 C CA . SER A 1 445 ? 27.237 7.908 -3.199 1.00 96.94 445 SER A CA 1
ATOM 3563 C C . SER A 1 445 ? 26.020 7.299 -3.899 1.00 96.94 445 SER A C 1
ATOM 3565 O O . SER A 1 445 ? 26.182 6.359 -4.672 1.00 96.94 445 SER A O 1
ATOM 3567 N N . GLY A 1 446 ? 24.821 7.834 -3.647 1.00 97.38 446 GLY A N 1
ATOM 3568 C CA . GLY A 1 446 ? 23.578 7.321 -4.210 1.00 97.38 446 GLY A CA 1
ATOM 3569 C C . GLY A 1 446 ? 23.529 7.457 -5.729 1.00 97.38 446 GLY A C 1
ATOM 3570 O O . GLY A 1 446 ? 23.976 8.461 -6.292 1.00 97.38 446 GLY A O 1
ATOM 3571 N N . VAL A 1 447 ? 22.960 6.450 -6.389 1.00 97.88 447 VAL A N 1
ATOM 3572 C CA . VAL A 1 447 ? 22.850 6.383 -7.849 1.00 97.88 447 VAL A CA 1
ATOM 3573 C C . VAL A 1 447 ? 21.407 6.120 -8.255 1.00 97.88 447 VAL A C 1
ATOM 3575 O O . VAL A 1 447 ? 20.829 5.100 -7.899 1.00 97.88 447 VAL A O 1
ATOM 3578 N N . ILE A 1 448 ? 20.833 7.027 -9.042 1.00 98.31 448 ILE A N 1
ATOM 3579 C CA . ILE A 1 448 ? 19.574 6.776 -9.746 1.00 98.31 448 ILE A CA 1
ATOM 3580 C C . ILE A 1 448 ? 19.916 6.258 -11.138 1.00 98.31 448 ILE A C 1
ATOM 3582 O O . ILE A 1 448 ? 20.643 6.930 -11.871 1.00 98.31 448 ILE A O 1
ATOM 3586 N N . GLN A 1 449 ? 19.360 5.110 -11.514 1.00 95.56 449 GLN A N 1
ATOM 3587 C CA . GLN A 1 449 ? 19.475 4.556 -12.859 1.00 95.56 449 GLN A CA 1
ATOM 3588 C C . GLN A 1 449 ? 18.186 4.845 -13.631 1.00 95.56 449 GLN A C 1
ATOM 3590 O O . GLN A 1 449 ? 17.086 4.475 -13.214 1.00 95.56 449 GLN A O 1
ATOM 3595 N N . LEU A 1 450 ? 18.302 5.555 -14.754 1.00 94.88 450 LEU A N 1
ATOM 3596 C CA . LEU A 1 450 ? 17.183 5.706 -15.682 1.00 94.88 450 LEU A CA 1
ATOM 3597 C C . LEU A 1 450 ? 17.028 4.447 -16.539 1.00 94.88 450 LEU A C 1
ATOM 3599 O O . LEU A 1 450 ? 17.958 3.656 -16.674 1.00 94.88 450 LEU A O 1
ATOM 3603 N N . LYS A 1 451 ? 15.856 4.260 -17.150 1.00 91.62 451 LYS A N 1
ATOM 3604 C CA . LYS A 1 451 ? 15.656 3.148 -18.084 1.00 91.62 451 LYS A CA 1
ATOM 3605 C C . LYS A 1 451 ? 16.435 3.426 -19.379 1.00 91.62 451 LYS A C 1
ATOM 3607 O O . LYS A 1 451 ? 16.622 4.593 -19.739 1.00 91.62 451 LYS A O 1
ATOM 3612 N N . PRO A 1 452 ? 16.867 2.394 -20.121 1.00 87.31 452 PRO A N 1
ATOM 3613 C CA . PRO A 1 452 ? 17.474 2.595 -21.431 1.00 87.31 452 PRO A CA 1
ATOM 3614 C C . PRO A 1 452 ? 16.575 3.423 -22.357 1.00 87.31 452 PRO A C 1
ATOM 3616 O O . PRO A 1 452 ? 15.365 3.200 -22.440 1.00 87.31 452 PRO A O 1
ATOM 3619 N N . GLY A 1 453 ? 17.164 4.401 -23.049 1.00 81.31 453 GLY A N 1
ATOM 3620 C CA . GLY A 1 453 ? 16.409 5.340 -23.890 1.00 81.31 453 GLY A CA 1
ATOM 3621 C C . GLY A 1 453 ? 15.650 6.425 -23.114 1.00 81.31 453 GLY A C 1
ATOM 3622 O O . GLY A 1 453 ? 14.750 7.064 -23.654 1.00 81.31 453 GLY A O 1
ATOM 3623 N N . GLU A 1 454 ? 15.981 6.662 -21.849 1.00 90.38 454 GLU A N 1
ATOM 3624 C CA . GLU A 1 454 ? 15.498 7.822 -21.104 1.00 90.38 454 GLU A CA 1
ATOM 3625 C C . GLU A 1 454 ? 16.598 8.867 -20.900 1.00 90.38 454 GLU A C 1
ATOM 3627 O O . GLU A 1 454 ? 17.785 8.554 -20.811 1.00 90.38 454 GLU A O 1
ATOM 3632 N N . ALA A 1 455 ? 16.192 10.130 -20.799 1.00 89.62 455 ALA A N 1
ATOM 3633 C CA . ALA A 1 455 ? 17.046 11.230 -20.379 1.00 89.62 455 ALA A CA 1
ATOM 3634 C C . ALA A 1 455 ? 16.370 12.074 -19.302 1.00 89.62 455 ALA A C 1
ATOM 3636 O O . ALA A 1 455 ? 15.145 12.129 -19.167 1.00 89.62 455 ALA A O 1
ATOM 3637 N N . LEU A 1 456 ? 17.205 12.787 -18.553 1.00 93.94 456 LEU A N 1
ATOM 3638 C CA . LEU A 1 456 ? 16.750 13.786 -17.605 1.00 93.94 456 LEU A CA 1
ATOM 3639 C C . LEU A 1 456 ? 16.295 15.044 -18.357 1.00 93.94 456 LEU A C 1
ATOM 3641 O O . LEU A 1 456 ? 17.127 15.787 -18.871 1.00 93.94 456 LEU A O 1
ATOM 3645 N N . ALA A 1 457 ? 14.985 15.295 -18.409 1.00 91.88 457 ALA A N 1
ATOM 3646 C CA . ALA A 1 457 ? 14.454 16.527 -18.995 1.00 91.88 457 ALA A CA 1
ATOM 3647 C C . ALA A 1 457 ? 14.525 17.696 -18.007 1.00 91.88 457 ALA A C 1
ATOM 3649 O O . ALA A 1 457 ? 14.902 18.804 -18.378 1.00 91.88 457 ALA A O 1
ATOM 3650 N N . SER A 1 458 ? 14.170 17.456 -16.743 1.00 93.75 458 SER A N 1
ATOM 3651 C CA . SER A 1 458 ? 14.347 18.432 -15.667 1.00 93.75 458 SER A CA 1
ATOM 3652 C C . SER A 1 458 ? 14.424 17.753 -14.306 1.00 93.75 458 SER A C 1
ATOM 3654 O O . SER A 1 458 ? 13.818 16.703 -14.097 1.00 93.75 458 SER A O 1
ATOM 3656 N N . ILE A 1 459 ? 15.078 18.408 -13.352 1.00 96.25 459 ILE A N 1
ATOM 3657 C CA . ILE A 1 459 ? 15.098 18.021 -11.941 1.00 96.25 459 ILE A CA 1
ATOM 3658 C C . ILE A 1 459 ? 14.761 19.239 -11.082 1.00 96.25 459 ILE A C 1
ATOM 3660 O O . ILE A 1 459 ? 15.272 20.337 -11.301 1.00 96.25 459 ILE A O 1
ATOM 3664 N N . ARG A 1 460 ? 13.869 19.050 -10.114 1.00 95.88 460 ARG A N 1
ATOM 3665 C CA . ARG A 1 460 ? 13.422 20.087 -9.181 1.00 95.88 460 ARG A CA 1
ATOM 3666 C C . ARG A 1 460 ? 13.594 19.593 -7.759 1.00 95.88 460 ARG A C 1
ATOM 3668 O O . ARG A 1 460 ? 13.372 18.410 -7.493 1.00 95.88 460 ARG A O 1
ATOM 3675 N N . SER A 1 461 ? 13.963 20.488 -6.849 1.00 94.00 461 SER A N 1
ATOM 3676 C CA . SER A 1 461 ? 13.958 20.163 -5.424 1.00 94.00 461 SER A CA 1
ATOM 3677 C C . SER A 1 461 ? 12.524 19.993 -4.923 1.00 94.00 461 SER A C 1
ATOM 3679 O O . SER A 1 461 ? 11.596 20.659 -5.393 1.00 94.00 461 SER A O 1
ATOM 3681 N N . ALA A 1 462 ? 12.338 19.076 -3.979 1.00 94.56 462 ALA A N 1
ATOM 3682 C CA . ALA A 1 462 ? 11.061 18.857 -3.322 1.00 94.56 462 ALA A CA 1
ATOM 3683 C C . ALA A 1 462 ? 10.956 19.742 -2.070 1.00 94.56 462 ALA A C 1
ATOM 3685 O O . ALA A 1 462 ? 11.896 19.810 -1.274 1.00 94.56 462 ALA A O 1
ATOM 3686 N N . ASN A 1 463 ? 9.822 20.420 -1.884 1.00 93.12 463 ASN A N 1
ATOM 3687 C CA . ASN A 1 463 ? 9.563 21.195 -0.668 1.00 93.12 463 ASN A CA 1
ATOM 3688 C C . ASN A 1 463 ? 9.194 20.286 0.526 1.00 93.12 463 ASN A C 1
ATOM 3690 O O . ASN A 1 463 ? 9.200 19.055 0.443 1.00 93.12 463 ASN A O 1
ATOM 3694 N N . GLU A 1 464 ? 8.829 20.885 1.655 1.00 91.19 464 GLU A N 1
ATOM 3695 C CA . GLU A 1 464 ? 8.434 20.178 2.870 1.00 91.19 464 GLU A CA 1
ATOM 3696 C C . GLU A 1 464 ? 7.161 19.323 2.714 1.00 91.19 464 GLU A C 1
ATOM 3698 O O . GLU A 1 464 ? 6.993 18.361 3.453 1.00 91.19 464 GLU A O 1
ATOM 3703 N N . TYR A 1 465 ? 6.308 19.565 1.719 1.00 92.12 465 TYR A N 1
ATOM 3704 C CA . TYR A 1 465 ? 5.172 18.697 1.366 1.00 92.12 465 TYR A CA 1
ATOM 3705 C C . TYR A 1 465 ? 5.490 17.752 0.197 1.00 92.12 465 TYR A C 1
ATOM 3707 O O . TYR A 1 465 ? 4.593 17.122 -0.357 1.00 92.12 465 TYR A O 1
ATOM 3715 N N . PHE A 1 466 ? 6.772 17.621 -0.153 1.00 94.25 466 PHE A N 1
ATOM 3716 C CA . PHE A 1 466 ? 7.265 16.836 -1.283 1.00 94.25 466 PHE A CA 1
ATOM 3717 C C . PHE A 1 466 ? 6.696 17.290 -2.639 1.00 94.25 466 PHE A C 1
ATOM 3719 O O . PHE A 1 466 ? 6.567 16.500 -3.571 1.00 94.25 466 PHE A O 1
ATOM 3726 N N . GLU A 1 467 ? 6.326 18.563 -2.759 1.00 93.56 467 GLU A N 1
ATOM 3727 C CA . GLU A 1 467 ? 5.895 19.158 -4.020 1.00 93.56 467 GLU A CA 1
ATOM 3728 C C . GLU A 1 467 ? 7.083 19.689 -4.805 1.00 93.56 467 GLU A C 1
ATOM 3730 O O . GLU A 1 467 ? 8.113 20.071 -4.246 1.00 93.56 467 GLU A O 1
ATOM 3735 N N . GLU A 1 468 ? 6.903 19.742 -6.118 1.00 89.50 468 GLU A N 1
ATOM 3736 C CA . GLU A 1 468 ? 7.883 20.284 -7.045 1.00 89.50 468 GLU A CA 1
ATOM 3737 C C . GLU A 1 468 ? 8.060 21.784 -6.794 1.00 89.50 468 GLU A C 1
ATOM 3739 O O . GLU A 1 468 ? 7.142 22.577 -7.012 1.00 89.50 468 GLU A O 1
ATOM 3744 N N . ASN A 1 469 ? 9.237 22.186 -6.316 1.00 81.06 469 ASN A N 1
ATOM 3745 C CA . ASN A 1 469 ? 9.553 23.597 -6.165 1.00 81.06 469 ASN A CA 1
ATOM 3746 C C . ASN A 1 469 ? 9.923 24.211 -7.529 1.00 81.06 469 ASN A C 1
ATOM 3748 O O . ASN A 1 469 ? 10.378 23.523 -8.443 1.00 81.06 469 ASN A O 1
ATOM 3752 N N . LEU A 1 470 ? 9.784 25.531 -7.665 1.00 76.19 470 LEU A N 1
ATOM 3753 C CA . LEU A 1 470 ? 10.177 26.254 -8.885 1.00 76.19 470 LEU A CA 1
ATOM 3754 C C . LEU A 1 470 ? 11.704 26.331 -9.066 1.00 76.19 470 LEU A C 1
ATOM 3756 O O . LEU A 1 470 ? 12.184 26.725 -10.129 1.00 76.19 470 LEU A O 1
ATOM 3760 N N . ILE A 1 471 ? 12.471 25.949 -8.042 1.00 80.38 471 ILE A N 1
ATOM 3761 C CA . ILE A 1 471 ? 13.934 25.970 -8.048 1.00 80.38 471 ILE A CA 1
ATOM 3762 C C . ILE A 1 471 ? 14.454 24.851 -8.958 1.00 80.38 471 ILE A C 1
ATOM 3764 O O . ILE A 1 471 ? 14.130 23.677 -8.780 1.00 80.38 471 ILE A O 1
ATOM 3768 N N . ASP A 1 472 ? 15.247 25.226 -9.962 1.00 88.25 472 ASP A N 1
ATOM 3769 C CA . ASP A 1 472 ? 16.007 24.268 -10.767 1.00 88.25 472 ASP A CA 1
ATOM 3770 C C . ASP A 1 472 ? 17.113 23.635 -9.917 1.00 88.25 472 ASP A C 1
ATOM 3772 O O . ASP A 1 472 ? 17.924 24.343 -9.324 1.00 88.25 472 ASP A O 1
ATOM 3776 N N . ALA A 1 473 ? 17.126 22.307 -9.866 1.00 92.94 473 ALA A N 1
ATOM 3777 C CA . ALA A 1 473 ? 18.097 21.520 -9.116 1.00 92.94 473 ALA A CA 1
ATOM 3778 C C . ALA A 1 473 ? 19.158 20.873 -10.022 1.00 92.94 473 ALA A C 1
ATOM 3780 O O . ALA A 1 473 ? 19.934 20.031 -9.572 1.00 92.94 473 ALA A O 1
ATOM 3781 N N . SER A 1 474 ? 19.215 21.241 -11.308 1.00 92.12 474 SER A N 1
ATOM 3782 C CA . SER A 1 474 ? 20.212 20.713 -12.250 1.00 92.12 474 SER A CA 1
ATOM 3783 C C . SER A 1 474 ? 21.655 20.935 -11.767 1.00 92.12 474 SER A C 1
ATOM 3785 O O . SER A 1 474 ? 22.542 20.126 -12.036 1.00 92.12 474 SER A O 1
ATOM 3787 N N . GLY A 1 475 ? 21.879 21.997 -10.985 1.00 93.50 475 GLY A N 1
ATOM 3788 C CA . GLY A 1 475 ? 23.155 22.319 -10.353 1.00 93.50 475 GLY A CA 1
ATOM 3789 C C . GLY A 1 475 ? 23.599 21.359 -9.243 1.00 93.50 475 GLY A C 1
ATOM 3790 O O . GLY A 1 475 ? 24.800 21.308 -8.973 1.00 93.50 475 GLY A O 1
ATOM 3791 N N . ASP A 1 476 ? 22.695 20.578 -8.653 1.00 95.69 476 ASP A N 1
ATOM 3792 C CA . ASP A 1 476 ? 22.987 19.692 -7.515 1.00 95.69 476 ASP A CA 1
ATOM 3793 C C . ASP A 1 476 ? 23.539 18.334 -7.962 1.00 95.69 476 ASP A C 1
ATOM 3795 O O . ASP A 1 476 ? 24.268 17.665 -7.225 1.00 95.69 476 ASP A O 1
ATOM 3799 N N . VAL A 1 477 ? 23.199 17.927 -9.187 1.00 96.62 477 VAL A N 1
ATOM 3800 C CA . VAL A 1 477 ? 23.448 16.582 -9.708 1.00 96.62 477 VAL A CA 1
ATOM 3801 C C . VAL A 1 477 ? 24.459 16.568 -10.849 1.00 96.62 477 VAL A C 1
ATOM 3803 O O . VAL A 1 477 ? 24.731 17.565 -11.515 1.00 96.62 477 VAL A O 1
ATOM 3806 N N . SER A 1 478 ? 25.026 15.393 -11.077 1.00 95.81 478 SER A N 1
ATOM 3807 C CA . SER A 1 478 ? 25.790 15.041 -12.267 1.00 95.81 478 SER A CA 1
ATOM 3808 C C . SER A 1 478 ? 25.115 13.867 -12.965 1.00 95.81 478 SER A C 1
ATOM 3810 O O . SER A 1 478 ? 24.508 13.017 -12.310 1.00 95.81 478 SER A O 1
ATOM 3812 N N . THR A 1 479 ? 25.212 13.834 -14.292 1.00 94.19 479 THR A N 1
ATOM 3813 C CA . THR A 1 479 ? 24.681 12.745 -15.114 1.00 94.19 479 THR A CA 1
ATOM 3814 C C . THR A 1 479 ? 25.809 12.087 -15.890 1.00 94.19 479 THR A C 1
ATOM 3816 O O . THR A 1 479 ? 26.626 12.796 -16.482 1.00 94.19 479 THR A O 1
ATOM 3819 N N . ALA A 1 480 ? 25.842 10.760 -15.930 1.00 92.75 480 ALA A N 1
ATOM 3820 C CA . ALA A 1 480 ? 26.847 10.004 -16.669 1.00 92.75 480 ALA A CA 1
ATOM 3821 C C . ALA A 1 480 ? 26.199 8.837 -17.418 1.00 92.75 480 ALA A C 1
ATOM 3823 O O . ALA A 1 480 ? 25.307 8.181 -16.889 1.00 92.75 480 ALA A O 1
ATOM 3824 N N . ALA A 1 481 ? 26.642 8.578 -18.649 1.00 88.19 481 ALA A N 1
ATOM 3825 C CA . ALA A 1 481 ? 26.232 7.378 -19.371 1.00 88.19 481 ALA A CA 1
ATOM 3826 C C . ALA A 1 481 ? 26.898 6.146 -18.741 1.00 88.19 481 ALA A C 1
ATOM 3828 O O . ALA A 1 481 ? 28.108 6.151 -18.506 1.00 88.19 481 ALA A O 1
ATOM 3829 N N . ALA A 1 482 ? 26.118 5.096 -18.503 1.00 84.69 482 ALA A N 1
ATOM 3830 C CA . ALA A 1 482 ? 26.576 3.811 -17.997 1.00 84.69 482 ALA A CA 1
ATOM 3831 C C . ALA A 1 482 ? 25.984 2.708 -18.881 1.00 84.69 482 ALA A C 1
ATOM 3833 O O . ALA A 1 482 ? 24.818 2.350 -18.763 1.00 84.69 482 ALA A O 1
ATOM 3834 N N . GLY A 1 483 ? 26.773 2.198 -19.829 1.00 82.94 483 GLY A N 1
ATOM 3835 C CA . GLY A 1 483 ? 26.268 1.235 -20.809 1.00 82.94 483 GLY A CA 1
ATOM 3836 C C . GLY A 1 483 ? 25.138 1.823 -21.662 1.00 82.94 483 GLY A C 1
ATOM 3837 O O . GLY A 1 483 ? 25.364 2.756 -22.430 1.00 82.94 483 GLY A O 1
ATOM 3838 N N . ASP A 1 484 ? 23.939 1.258 -21.540 1.00 78.50 484 ASP A N 1
ATOM 3839 C CA . ASP A 1 484 ? 22.735 1.621 -22.295 1.00 78.50 484 ASP A CA 1
ATOM 3840 C C . ASP A 1 484 ? 21.795 2.601 -21.566 1.00 78.50 484 ASP A C 1
ATOM 3842 O O . ASP A 1 484 ? 20.756 2.977 -22.116 1.00 78.50 484 ASP A O 1
ATOM 3846 N N . HIS A 1 485 ? 22.154 3.042 -20.358 1.00 86.19 485 HIS A N 1
ATOM 3847 C CA . HIS A 1 485 ? 21.342 3.934 -19.534 1.00 86.19 485 HIS A CA 1
ATOM 3848 C C . HIS A 1 485 ? 22.123 5.153 -19.018 1.00 86.19 485 HIS A C 1
ATOM 3850 O O . HIS A 1 485 ? 23.336 5.290 -19.199 1.00 86.19 485 HIS A O 1
ATOM 3856 N N . LEU A 1 486 ? 21.390 6.078 -18.392 1.00 92.50 486 LEU A N 1
ATOM 3857 C CA . LEU A 1 486 ? 21.930 7.270 -17.743 1.00 92.50 486 LEU A CA 1
ATOM 3858 C C . LEU A 1 486 ? 21.863 7.102 -16.222 1.00 92.50 486 LEU A C 1
ATOM 3860 O O . LEU A 1 486 ? 20.799 6.809 -15.674 1.00 92.50 486 LEU A O 1
ATOM 3864 N N . GLU A 1 487 ? 22.979 7.347 -15.546 1.00 96.56 487 GLU A N 1
ATOM 3865 C CA . GLU A 1 487 ? 23.055 7.456 -14.091 1.00 96.56 487 GLU A CA 1
ATOM 3866 C C . GLU A 1 487 ? 22.975 8.920 -13.653 1.00 96.56 487 GLU A C 1
ATOM 3868 O O . GLU A 1 487 ? 23.578 9.800 -14.275 1.00 96.56 487 GLU A O 1
ATOM 3873 N N . ILE A 1 488 ? 22.279 9.177 -12.545 1.00 98.00 488 ILE A N 1
ATOM 3874 C CA . ILE A 1 488 ? 22.190 10.488 -11.893 1.00 98.00 488 ILE A CA 1
ATOM 3875 C C . ILE A 1 488 ? 22.704 10.356 -10.460 1.00 98.00 488 ILE A C 1
ATOM 3877 O O . ILE A 1 488 ? 22.241 9.498 -9.706 1.00 98.00 488 ILE A O 1
ATOM 3881 N N . LYS A 1 489 ? 23.645 11.224 -10.077 1.00 98.12 489 LYS A N 1
ATOM 3882 C CA . LYS A 1 489 ? 24.261 11.254 -8.739 1.00 98.12 489 LYS A CA 1
ATOM 3883 C C . LYS A 1 489 ? 24.308 12.679 -8.218 1.00 98.12 489 LYS A C 1
ATOM 3885 O O . LYS A 1 489 ? 24.505 13.606 -9.008 1.00 98.12 489 LYS A O 1
ATOM 3890 N N . LEU A 1 490 ? 24.200 12.866 -6.906 1.00 98.00 490 LEU A N 1
ATOM 3891 C CA . LEU A 1 490 ? 24.559 14.150 -6.302 1.00 98.00 490 LEU A CA 1
ATOM 3892 C C . LEU A 1 490 ? 26.039 14.454 -6.548 1.00 98.00 490 LEU A C 1
ATOM 3894 O O . LEU A 1 490 ? 26.885 13.559 -6.541 1.00 98.00 490 LEU A O 1
ATOM 3898 N N . LYS A 1 491 ? 26.367 15.730 -6.746 1.00 97.06 491 LYS A N 1
ATOM 3899 C CA . LYS A 1 491 ? 27.766 16.163 -6.785 1.00 97.06 491 LYS A CA 1
ATOM 3900 C C . LYS A 1 491 ? 28.417 15.900 -5.430 1.00 97.06 491 LYS A C 1
ATOM 3902 O O . LYS A 1 491 ? 27.804 16.098 -4.386 1.00 97.06 491 LYS A O 1
ATOM 3907 N N . SER A 1 492 ? 29.695 15.532 -5.438 1.00 93.69 492 SER A N 1
ATOM 3908 C CA . SER A 1 492 ? 30.452 15.235 -4.214 1.00 93.69 492 SER A CA 1
ATOM 3909 C C . SER A 1 492 ? 30.555 16.416 -3.241 1.00 93.69 492 SER A C 1
ATOM 3911 O O . SER A 1 492 ? 30.871 16.212 -2.076 1.00 93.69 492 SER A O 1
ATOM 3913 N N . THR A 1 493 ? 30.314 17.642 -3.715 1.00 91.44 493 THR A N 1
ATOM 3914 C CA . THR A 1 493 ? 30.314 18.881 -2.923 1.00 91.44 493 THR A CA 1
ATOM 3915 C C . THR A 1 493 ? 28.952 19.217 -2.314 1.00 91.44 493 THR A C 1
ATOM 3917 O O . THR A 1 493 ? 28.811 20.288 -1.734 1.00 91.44 493 THR A O 1
ATOM 3920 N N . PHE A 1 494 ? 27.926 18.390 -2.526 1.00 94.75 494 PHE A N 1
ATOM 3921 C CA . PHE A 1 494 ? 26.587 18.671 -2.025 1.00 94.75 494 PHE A CA 1
ATOM 3922 C C . PHE A 1 494 ? 26.469 18.310 -0.540 1.00 94.75 494 PHE A C 1
ATOM 3924 O O . PHE A 1 494 ? 26.724 17.170 -0.149 1.00 94.75 494 PHE A O 1
ATOM 3931 N N . ASP A 1 495 ? 26.015 19.267 0.269 1.00 92.19 495 ASP A N 1
ATOM 3932 C CA . ASP A 1 495 ? 25.812 19.082 1.704 1.00 92.19 495 ASP A CA 1
ATOM 3933 C C . ASP A 1 495 ? 24.386 18.604 2.000 1.00 92.19 495 ASP A C 1
ATOM 3935 O O . ASP A 1 495 ? 23.403 19.329 1.829 1.00 92.19 495 ASP A O 1
ATOM 3939 N N . ILE A 1 496 ? 24.263 17.369 2.485 1.00 93.62 496 ILE A N 1
ATOM 3940 C CA . ILE A 1 496 ? 22.969 16.795 2.867 1.00 93.62 496 ILE A CA 1
ATOM 3941 C C . ILE A 1 496 ? 22.648 17.170 4.313 1.00 93.62 496 ILE A C 1
ATOM 3943 O O . ILE A 1 496 ? 23.440 16.948 5.229 1.00 93.62 496 ILE A O 1
ATOM 3947 N N . ALA A 1 497 ? 21.444 17.700 4.530 1.00 89.88 497 ALA A N 1
ATOM 3948 C CA . ALA A 1 497 ? 21.000 18.132 5.846 1.00 89.88 497 ALA A CA 1
ATOM 3949 C C . ALA A 1 497 ? 20.951 16.980 6.869 1.00 89.88 497 ALA A C 1
ATOM 3951 O O . ALA A 1 497 ? 20.333 15.930 6.648 1.00 89.88 497 ALA A O 1
ATOM 3952 N N . ILE A 1 498 ? 21.531 17.244 8.040 1.00 90.06 498 ILE A N 1
ATOM 3953 C CA . ILE A 1 498 ? 21.495 16.390 9.230 1.00 90.06 498 ILE A CA 1
ATOM 3954 C C . ILE A 1 498 ? 20.601 17.065 10.277 1.00 90.06 498 ILE A C 1
ATOM 3956 O O . ILE A 1 498 ? 20.612 18.286 10.437 1.00 90.06 498 ILE A O 1
ATOM 3960 N N . ASP A 1 499 ? 19.793 16.286 10.988 1.00 88.06 499 ASP A N 1
ATOM 3961 C CA . ASP A 1 499 ? 19.135 16.750 12.204 1.00 88.06 499 ASP A CA 1
ATOM 3962 C C . ASP A 1 499 ? 20.143 16.764 13.353 1.00 88.06 499 ASP A C 1
ATOM 3964 O O . ASP A 1 499 ? 20.639 15.730 13.794 1.00 88.06 499 ASP A O 1
ATOM 3968 N N . THR A 1 500 ? 20.460 17.959 13.833 1.00 88.38 500 THR A N 1
ATOM 3969 C CA . THR A 1 500 ? 21.459 18.177 14.880 1.00 88.38 500 THR A CA 1
ATOM 3970 C C . THR A 1 500 ? 21.029 17.638 16.244 1.00 88.38 500 THR A C 1
ATOM 3972 O O . THR A 1 500 ? 21.885 17.428 17.097 1.00 88.38 500 THR A O 1
ATOM 3975 N N . ALA A 1 501 ? 19.737 17.374 16.467 1.00 86.19 501 ALA A N 1
ATOM 3976 C CA . ALA A 1 501 ? 19.239 16.867 17.745 1.00 86.19 501 ALA A CA 1
ATOM 3977 C C . ALA A 1 501 ? 19.493 15.362 17.947 1.00 86.19 501 ALA A C 1
ATOM 3979 O O . ALA A 1 501 ? 19.495 14.884 19.080 1.00 86.19 501 ALA A O 1
ATOM 3980 N N . ASN A 1 502 ? 19.688 14.599 16.870 1.00 84.94 502 ASN A N 1
ATOM 3981 C CA . ASN A 1 502 ? 19.895 13.143 16.914 1.00 84.94 502 ASN A CA 1
ATOM 3982 C C . ASN A 1 502 ? 20.970 12.644 15.925 1.00 84.94 502 ASN A C 1
ATOM 3984 O O . ASN A 1 502 ? 21.134 11.433 15.763 1.00 84.94 502 ASN A O 1
ATOM 3988 N N . SER A 1 503 ? 21.660 13.563 15.247 1.00 88.00 503 SER A N 1
ATOM 3989 C CA . SER A 1 503 ? 22.668 13.307 14.212 1.00 88.00 503 SER A CA 1
ATOM 3990 C C . SER A 1 503 ? 22.174 12.440 13.050 1.00 88.00 503 SER A C 1
ATOM 3992 O O . SER A 1 503 ? 22.966 11.758 12.401 1.00 88.00 503 SER A O 1
ATOM 3994 N N . GLN A 1 504 ? 20.866 12.438 12.777 1.00 87.56 504 GLN A N 1
ATOM 3995 C CA . GLN A 1 504 ? 20.292 11.645 11.695 1.00 87.56 504 GLN A CA 1
ATOM 3996 C C . GLN A 1 504 ? 20.270 12.415 10.383 1.00 87.56 504 GLN A C 1
ATOM 3998 O O . GLN A 1 504 ? 19.843 13.566 10.324 1.00 87.56 504 GLN A O 1
ATOM 4003 N N . ILE A 1 505 ? 20.647 11.741 9.300 1.00 91.00 505 ILE A N 1
ATOM 4004 C CA . ILE A 1 505 ? 20.478 12.269 7.947 1.00 91.00 505 ILE A CA 1
ATOM 4005 C C . ILE A 1 505 ? 18.976 12.409 7.669 1.00 91.00 505 ILE A C 1
ATOM 4007 O O . ILE A 1 505 ? 18.210 11.454 7.848 1.00 91.00 505 ILE A O 1
ATOM 4011 N N . LYS A 1 506 ? 18.540 13.594 7.229 1.00 91.56 506 LYS A N 1
ATOM 4012 C CA . LYS A 1 506 ? 17.145 13.833 6.812 1.00 91.56 506 LYS A CA 1
ATOM 4013 C C . LYS A 1 506 ? 16.893 13.334 5.386 1.00 91.56 506 LYS A C 1
ATOM 4015 O O . LYS A 1 506 ? 15.809 12.843 5.071 1.00 91.56 506 LYS A O 1
ATOM 4020 N N . GLY A 1 507 ? 17.924 13.430 4.553 1.00 94.31 507 GLY A N 1
ATOM 4021 C CA . GLY A 1 507 ? 17.853 13.240 3.111 1.00 94.31 507 GLY A CA 1
ATOM 4022 C C . GLY A 1 507 ? 17.329 14.487 2.397 1.00 94.31 507 GLY A C 1
ATOM 4023 O O . GLY A 1 507 ? 16.709 15.358 3.013 1.00 94.31 507 GLY A O 1
ATOM 4024 N N . VAL A 1 508 ? 17.588 14.569 1.095 1.00 95.38 508 VAL A N 1
ATOM 4025 C CA . VAL A 1 508 ? 17.154 15.666 0.217 1.00 95.38 508 VAL A CA 1
ATOM 4026 C C . VAL A 1 508 ? 16.272 15.114 -0.900 1.00 95.38 508 VAL A C 1
ATOM 4028 O O . VAL A 1 508 ? 16.652 14.167 -1.584 1.00 95.38 508 VAL A O 1
ATOM 4031 N N . GLY A 1 509 ? 15.064 15.667 -1.034 1.00 95.88 509 GLY A N 1
ATOM 4032 C CA . GLY A 1 509 ? 14.062 15.198 -1.988 1.00 95.88 509 GLY A CA 1
ATOM 4033 C C . GLY A 1 509 ? 14.147 15.908 -3.338 1.00 95.88 509 GLY A C 1
ATOM 4034 O O . GLY A 1 509 ? 14.336 17.123 -3.389 1.00 95.88 509 GLY A O 1
ATOM 4035 N N . TYR A 1 510 ? 13.932 15.158 -4.416 1.00 97.31 510 TYR A N 1
ATOM 4036 C CA . TYR A 1 510 ? 13.869 15.653 -5.788 1.00 97.31 510 TYR A CA 1
ATOM 4037 C C . TYR A 1 510 ? 12.708 15.028 -6.559 1.00 97.31 510 TYR A C 1
ATOM 4039 O O . TYR A 1 510 ? 12.304 13.891 -6.305 1.00 97.31 510 TYR A O 1
ATOM 4047 N N . ILE A 1 511 ? 12.209 15.769 -7.546 1.00 97.81 511 ILE A N 1
ATOM 4048 C CA . ILE A 1 511 ? 11.251 15.289 -8.541 1.00 97.81 511 ILE A CA 1
ATOM 4049 C C . ILE A 1 511 ? 11.860 15.499 -9.923 1.00 97.81 511 ILE A C 1
ATOM 4051 O O . ILE A 1 511 ? 12.239 16.610 -10.300 1.00 97.81 511 ILE A O 1
ATOM 4055 N N . LEU A 1 512 ? 11.969 14.408 -10.670 1.00 97.31 512 LEU A N 1
ATOM 4056 C CA . LEU A 1 512 ? 12.593 14.353 -11.977 1.00 97.31 512 LEU A CA 1
ATOM 4057 C C . LEU A 1 512 ? 11.512 14.144 -13.036 1.00 97.31 512 LEU A C 1
ATOM 4059 O O . LEU A 1 512 ? 10.724 13.194 -12.980 1.00 97.31 512 LEU A O 1
ATOM 4063 N N . THR A 1 513 ? 11.501 15.026 -14.029 1.00 95.50 513 THR A N 1
ATOM 4064 C CA . THR A 1 513 ? 10.764 14.800 -15.271 1.00 95.50 513 THR A CA 1
ATOM 4065 C C . THR A 1 513 ? 11.702 14.095 -16.235 1.00 95.50 513 THR A C 1
ATOM 4067 O O . THR A 1 513 ? 12.768 14.613 -16.575 1.00 95.50 513 THR A O 1
ATOM 4070 N N . ILE A 1 514 ? 11.300 12.903 -16.656 1.00 93.50 514 ILE A N 1
ATOM 4071 C CA . ILE A 1 514 ? 12.075 12.051 -17.549 1.00 93.50 514 ILE A CA 1
ATOM 4072 C C . ILE A 1 514 ? 11.495 12.179 -18.954 1.00 93.50 514 ILE A C 1
ATOM 4074 O O . ILE A 1 514 ? 10.287 12.038 -19.146 1.00 93.50 514 ILE A O 1
ATOM 4078 N N . SER A 1 515 ? 12.344 12.475 -19.934 1.00 87.06 515 SER A N 1
ATOM 4079 C CA . SER A 1 515 ? 11.979 12.372 -21.343 1.00 87.06 515 SER A CA 1
ATOM 4080 C C . SER A 1 515 ? 12.425 11.023 -21.876 1.00 87.06 515 SER A C 1
ATOM 4082 O O . SER A 1 515 ? 13.461 10.483 -21.491 1.00 87.06 515 SER A O 1
ATOM 4084 N N . LYS A 1 516 ? 11.653 10.481 -22.811 1.00 79.38 516 LYS A N 1
ATOM 4085 C CA . LYS A 1 516 ? 12.130 9.378 -23.630 1.00 79.38 516 LYS A CA 1
ATOM 4086 C C . LYS A 1 516 ? 13.051 9.973 -24.690 1.00 79.38 516 LYS A C 1
ATOM 4088 O O . LYS A 1 516 ? 12.591 10.757 -25.523 1.00 79.38 516 LYS A O 1
ATOM 4093 N N . THR A 1 517 ? 14.340 9.654 -24.650 1.00 63.94 517 THR A N 1
ATOM 4094 C CA . THR A 1 517 ? 15.177 9.842 -25.835 1.00 63.94 517 THR A CA 1
ATOM 4095 C C . THR A 1 517 ? 14.645 8.848 -26.859 1.00 63.94 517 THR A C 1
ATOM 4097 O O . THR A 1 517 ? 14.315 7.717 -26.508 1.00 63.94 517 THR A O 1
ATOM 4100 N N . GLY A 1 518 ? 14.391 9.278 -28.099 1.00 57.09 518 GLY A N 1
ATOM 4101 C CA . GLY A 1 518 ? 13.839 8.364 -29.105 1.00 57.09 518 GLY A CA 1
ATOM 4102 C C . GLY A 1 518 ? 14.645 7.062 -29.095 1.00 57.09 518 GLY A C 1
ATOM 4103 O O . GLY A 1 518 ? 15.872 7.144 -29.058 1.00 57.09 518 GLY A O 1
ATOM 4104 N N . ASN A 1 519 ? 13.983 5.889 -29.043 1.00 59.56 519 ASN A N 1
ATOM 4105 C CA . ASN A 1 519 ? 14.702 4.605 -28.987 1.00 59.56 519 ASN A CA 1
ATOM 4106 C C . ASN A 1 519 ? 15.803 4.624 -30.062 1.00 59.56 519 ASN A C 1
ATOM 4108 O O . ASN A 1 519 ? 15.584 5.158 -31.146 1.00 59.56 519 ASN A O 1
ATOM 4112 N N . LEU A 1 520 ? 16.982 4.070 -29.813 1.00 70.19 520 LEU A N 1
ATOM 4113 C CA . LEU A 1 520 ? 17.909 3.854 -30.921 1.00 70.19 520 LEU A CA 1
ATOM 4114 C C . LEU A 1 520 ? 17.351 2.727 -31.801 1.00 70.19 520 LEU A C 1
ATOM 4116 O O . LEU A 1 520 ? 16.623 1.858 -31.310 1.00 70.19 520 LEU A O 1
ATOM 4120 N N . ALA A 1 521 ? 17.656 2.739 -33.100 1.00 82.06 521 ALA A N 1
ATOM 4121 C CA . ALA A 1 521 ? 17.324 1.601 -33.954 1.00 82.06 521 ALA A CA 1
ATOM 4122 C C . ALA A 1 521 ? 17.921 0.312 -33.341 1.00 82.06 521 ALA A C 1
ATOM 4124 O O . ALA A 1 521 ? 19.000 0.380 -32.736 1.00 82.06 521 ALA A O 1
ATOM 4125 N N . PRO A 1 522 ? 17.246 -0.849 -33.440 1.00 90.81 522 PRO A N 1
ATOM 4126 C CA . PRO A 1 522 ? 17.779 -2.093 -32.895 1.00 90.81 522 PRO A CA 1
ATOM 4127 C C . PRO A 1 522 ? 19.173 -2.420 -33.434 1.00 90.81 522 PRO A C 1
ATOM 4129 O O . PRO A 1 522 ? 19.516 -2.048 -34.552 1.00 90.81 522 PRO A O 1
ATOM 4132 N N . VAL A 1 523 ? 19.982 -3.129 -32.648 1.00 91.44 523 VAL A N 1
ATOM 4133 C CA . VAL A 1 523 ? 21.309 -3.612 -33.073 1.00 91.44 523 VAL A CA 1
ATOM 4134 C C . VAL A 1 523 ? 21.341 -5.119 -32.884 1.00 91.44 523 VAL A C 1
ATOM 4136 O O . VAL A 1 523 ? 21.189 -5.587 -31.761 1.00 91.44 523 VAL A O 1
ATOM 4139 N N . ILE A 1 524 ? 21.504 -5.884 -33.965 1.00 94.94 524 ILE A N 1
ATOM 4140 C CA . ILE A 1 524 ? 21.510 -7.353 -33.911 1.00 94.94 524 ILE A CA 1
ATOM 4141 C C . ILE A 1 524 ? 22.794 -7.840 -33.227 1.00 94.94 524 ILE A C 1
ATOM 4143 O O . ILE A 1 524 ? 23.894 -7.483 -33.642 1.00 94.94 524 ILE A O 1
ATOM 4147 N N . THR A 1 525 ? 22.634 -8.659 -32.187 1.00 93.38 525 THR A N 1
ATOM 4148 C CA . THR A 1 525 ? 23.702 -9.196 -31.328 1.00 93.38 525 THR A CA 1
ATOM 4149 C C . THR A 1 525 ? 23.896 -10.708 -31.459 1.00 93.38 525 THR A C 1
ATOM 4151 O O . THR A 1 525 ? 24.863 -11.239 -30.915 1.00 93.38 525 THR A O 1
ATOM 4154 N N . SER A 1 526 ? 23.002 -11.420 -32.155 1.00 94.56 526 SER A N 1
ATOM 4155 C CA . SER A 1 526 ? 23.140 -12.864 -32.382 1.00 94.56 526 SER A CA 1
ATOM 4156 C C . SER A 1 526 ? 24.322 -13.185 -33.304 1.00 94.56 526 SER A C 1
ATOM 4158 O O . SER A 1 526 ? 24.754 -12.357 -34.107 1.00 94.56 526 SER A O 1
ATOM 4160 N N . ALA A 1 527 ? 24.849 -14.412 -33.213 1.00 93.56 527 ALA A N 1
ATOM 4161 C CA . ALA A 1 527 ? 25.978 -14.849 -34.035 1.00 93.56 527 ALA A CA 1
ATOM 4162 C C . ALA A 1 527 ? 25.658 -14.739 -35.536 1.00 93.56 527 ALA A C 1
ATOM 4164 O O . ALA A 1 527 ? 24.647 -15.262 -35.995 1.00 93.56 527 ALA A O 1
ATOM 4165 N N . LEU A 1 528 ? 26.532 -14.105 -36.320 1.00 97.19 528 LEU A N 1
ATOM 4166 C CA . LEU A 1 528 ? 26.317 -13.862 -37.757 1.00 97.19 528 LEU A CA 1
ATOM 4167 C C . LEU A 1 528 ? 26.778 -15.021 -38.658 1.00 97.19 528 LEU A C 1
ATOM 4169 O O . LEU A 1 528 ? 26.906 -14.867 -39.872 1.00 97.19 528 LEU A O 1
ATOM 4173 N N . SER A 1 529 ? 26.996 -16.198 -38.071 1.00 94.38 529 SER A N 1
ATOM 4174 C CA . SER A 1 529 ? 27.217 -17.452 -38.790 1.00 94.38 529 SER A CA 1
ATOM 4175 C C . SER A 1 529 ? 26.463 -18.592 -38.110 1.00 94.38 529 SER A C 1
ATOM 4177 O O . SER A 1 529 ? 26.341 -18.626 -36.884 1.00 94.38 529 SER A O 1
ATOM 4179 N N . SER A 1 530 ? 25.924 -19.511 -38.906 1.00 95.44 530 SER A N 1
ATOM 4180 C CA . SER A 1 530 ? 25.264 -20.719 -38.415 1.00 95.44 530 SER A CA 1
ATOM 4181 C C . SER A 1 530 ? 25.361 -21.834 -39.453 1.00 95.44 530 SER A C 1
ATOM 4183 O O . SER A 1 530 ? 25.554 -21.577 -40.642 1.00 95.44 530 SER A O 1
ATOM 4185 N N . THR A 1 531 ? 25.243 -23.081 -39.000 1.00 94.19 531 THR A N 1
ATOM 4186 C CA . THR A 1 531 ? 25.307 -24.257 -39.872 1.00 94.19 531 THR A CA 1
ATOM 4187 C C . THR A 1 531 ? 24.132 -25.195 -39.625 1.00 94.19 531 THR A C 1
ATOM 4189 O O . THR A 1 531 ? 23.593 -25.244 -38.520 1.00 94.19 531 THR A O 1
ATOM 4192 N N . GLY A 1 532 ? 23.736 -25.936 -40.657 1.00 92.81 532 GLY A N 1
ATOM 4193 C CA . GLY A 1 532 ? 22.659 -26.921 -40.614 1.00 92.81 532 GLY A CA 1
ATOM 4194 C C . GLY A 1 532 ? 22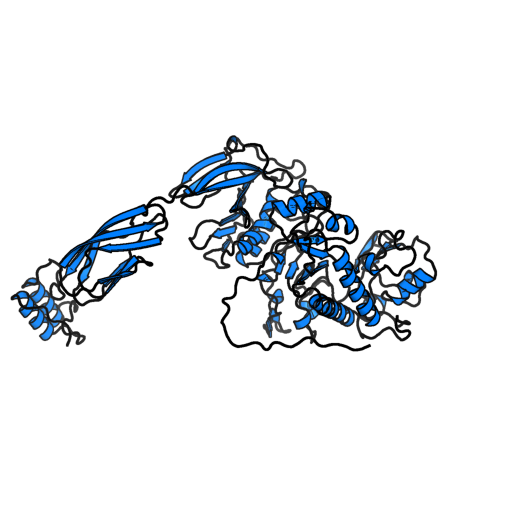.899 -28.085 -41.565 1.00 92.81 532 GLY A C 1
ATOM 4195 O O . GLY A 1 532 ? 23.852 -28.071 -42.339 1.00 92.81 532 GLY A O 1
ATOM 4196 N N . THR A 1 533 ? 22.001 -29.064 -41.537 1.00 91.56 533 THR A N 1
ATOM 4197 C CA . THR A 1 533 ? 22.002 -30.209 -42.458 1.00 91.56 533 THR A CA 1
ATOM 4198 C C . THR A 1 533 ? 20.648 -30.288 -43.156 1.00 91.56 533 THR A C 1
ATOM 4200 O O . THR A 1 533 ? 19.609 -30.093 -42.519 1.00 91.56 533 THR A O 1
ATOM 4203 N N . ALA A 1 534 ? 20.647 -30.548 -44.463 1.00 91.38 534 ALA A N 1
ATOM 4204 C CA . ALA A 1 534 ? 19.423 -30.705 -45.242 1.00 91.38 534 ALA A CA 1
ATOM 4205 C C . ALA A 1 534 ? 18.539 -31.838 -44.680 1.00 91.38 534 ALA A C 1
ATOM 4207 O O . ALA A 1 534 ? 19.034 -32.853 -44.196 1.00 91.38 534 ALA A O 1
ATOM 4208 N N . ALA A 1 535 ? 17.220 -31.643 -44.733 1.00 88.69 535 ALA A N 1
ATOM 4209 C CA . ALA A 1 535 ? 16.175 -32.516 -44.188 1.00 88.69 535 ALA A CA 1
ATOM 4210 C C . ALA A 1 535 ? 16.227 -32.795 -42.668 1.00 88.69 535 ALA A C 1
ATOM 4212 O O . ALA A 1 535 ? 15.495 -33.663 -42.175 1.00 88.69 535 ALA A O 1
ATOM 4213 N N . THR A 1 536 ? 17.020 -32.025 -41.919 1.00 89.62 536 THR A N 1
ATOM 4214 C CA . THR A 1 536 ? 17.067 -32.034 -40.450 1.00 89.62 536 THR A CA 1
ATOM 4215 C C . THR A 1 536 ? 16.522 -30.718 -39.903 1.00 89.62 536 THR A C 1
ATOM 4217 O O . THR A 1 536 ? 16.722 -29.661 -40.495 1.00 89.62 536 THR A O 1
ATOM 4220 N N . ALA A 1 537 ? 15.794 -30.756 -38.785 1.00 93.88 537 ALA A N 1
ATOM 4221 C CA . ALA A 1 537 ? 15.272 -29.538 -38.171 1.00 93.88 537 ALA A CA 1
ATOM 4222 C C . ALA A 1 537 ? 16.411 -28.583 -37.766 1.00 93.88 537 ALA A C 1
ATOM 4224 O O . ALA A 1 537 ? 17.399 -29.002 -37.164 1.00 93.88 537 ALA A O 1
ATOM 4225 N N . LEU A 1 538 ? 16.252 -27.297 -38.076 1.00 96.25 538 LEU A N 1
ATOM 4226 C CA . LEU A 1 538 ? 17.169 -26.223 -37.706 1.00 96.25 538 LEU A CA 1
ATOM 4227 C C . LEU A 1 538 ? 16.425 -25.164 -36.894 1.00 96.25 538 LEU A C 1
ATOM 4229 O O . LEU A 1 538 ? 15.266 -24.855 -37.170 1.00 96.25 538 LEU A O 1
ATOM 4233 N N . SER A 1 539 ? 17.117 -24.594 -35.909 1.00 97.19 539 SER A N 1
ATOM 4234 C CA . SER A 1 539 ? 16.633 -23.491 -35.086 1.00 97.19 539 SER A CA 1
ATOM 4235 C C . SER A 1 539 ? 17.743 -22.461 -34.893 1.00 97.19 539 SER A C 1
ATOM 4237 O O . SER A 1 539 ? 18.855 -22.812 -34.502 1.00 97.19 539 SER A O 1
ATOM 4239 N N . TYR A 1 540 ? 17.436 -21.190 -35.141 1.00 97.75 540 TYR A N 1
ATOM 4240 C CA . TYR A 1 540 ? 18.327 -20.054 -34.923 1.00 97.75 540 TYR A CA 1
ATOM 4241 C C . TYR A 1 540 ? 17.533 -18.879 -34.343 1.00 97.75 540 TYR A C 1
ATOM 4243 O O . TYR A 1 540 ? 16.502 -18.491 -34.887 1.00 97.75 540 TYR A O 1
ATOM 4251 N N . GLN A 1 541 ? 18.018 -18.285 -33.254 1.00 98.06 541 GLN A N 1
ATOM 4252 C CA . GLN A 1 541 ? 17.359 -17.169 -32.576 1.00 98.06 541 GLN A CA 1
ATOM 4253 C C . GLN A 1 541 ? 18.042 -15.844 -32.932 1.00 98.06 541 GLN A C 1
ATOM 4255 O O . GLN A 1 541 ? 19.219 -15.652 -32.624 1.00 98.06 541 GLN A O 1
ATOM 4260 N N . ILE A 1 542 ? 17.301 -14.905 -33.526 1.00 97.50 542 ILE A N 1
ATOM 4261 C CA . ILE A 1 542 ? 17.770 -13.523 -33.685 1.00 97.50 542 ILE A CA 1
ATOM 4262 C C . ILE A 1 542 ? 17.675 -12.830 -32.321 1.00 97.50 542 ILE A C 1
ATOM 4264 O O . ILE A 1 542 ? 16.608 -12.807 -31.709 1.00 97.50 542 ILE A O 1
ATOM 4268 N N . THR A 1 543 ? 18.770 -12.239 -31.849 1.00 91.81 543 THR A N 1
ATOM 4269 C CA . THR A 1 543 ? 18.786 -11.374 -30.660 1.00 91.81 543 THR A CA 1
ATOM 4270 C C . THR A 1 543 ? 19.231 -9.980 -31.068 1.00 91.81 543 THR A C 1
ATOM 4272 O O . THR A 1 543 ? 20.115 -9.836 -31.913 1.00 91.81 543 THR A O 1
ATOM 4275 N N . ALA A 1 544 ? 18.616 -8.945 -30.499 1.00 88.62 544 ALA A N 1
ATOM 4276 C CA . ALA A 1 544 ? 18.985 -7.562 -30.771 1.00 88.62 544 ALA A CA 1
ATOM 4277 C C . ALA A 1 544 ? 18.809 -6.678 -29.529 1.00 88.62 544 ALA A C 1
ATOM 4279 O O . ALA A 1 544 ? 17.906 -6.899 -28.724 1.00 88.62 544 ALA A O 1
ATOM 4280 N N . ALA A 1 545 ? 19.675 -5.675 -29.393 1.00 83.56 545 ALA A N 1
ATOM 4281 C CA . ALA A 1 545 ? 19.576 -4.619 -28.390 1.00 83.56 545 ALA A CA 1
ATOM 4282 C C . ALA A 1 545 ? 18.534 -3.552 -28.789 1.00 83.56 545 ALA A C 1
ATOM 4284 O O . ALA A 1 545 ? 17.977 -3.584 -29.888 1.00 83.56 545 ALA A O 1
ATOM 4285 N N . ASN A 1 546 ? 18.310 -2.577 -27.903 1.00 79.69 546 ASN A N 1
ATOM 4286 C CA . ASN A 1 546 ? 17.395 -1.440 -28.082 1.00 79.69 546 ASN A CA 1
ATOM 4287 C C . ASN A 1 546 ? 15.919 -1.833 -28.292 1.00 79.69 546 ASN A C 1
ATOM 4289 O O . ASN A 1 546 ? 15.219 -1.218 -29.095 1.00 79.69 546 ASN A O 1
ATOM 4293 N N . SER A 1 547 ? 15.429 -2.829 -27.546 1.00 79.81 547 SER A N 1
ATOM 4294 C CA . SER A 1 547 ? 14.003 -3.206 -27.491 1.00 79.81 547 SER A CA 1
ATOM 4295 C C . SER A 1 547 ? 13.354 -3.419 -28.872 1.00 79.81 547 SER A C 1
ATOM 4297 O O . SER A 1 547 ? 12.474 -2.645 -29.269 1.00 79.81 547 SER A O 1
ATOM 4299 N N . PRO A 1 548 ? 13.785 -4.432 -29.644 1.00 89.31 548 PRO A N 1
ATOM 4300 C CA . PRO A 1 548 ? 13.131 -4.773 -30.903 1.00 89.31 548 PRO A CA 1
ATOM 4301 C C . PRO A 1 548 ? 11.678 -5.198 -30.649 1.00 89.31 548 PRO A C 1
ATOM 4303 O O . PRO A 1 548 ? 11.394 -5.989 -29.754 1.00 89.31 548 PRO A O 1
ATOM 4306 N N . THR A 1 549 ? 10.750 -4.689 -31.453 1.00 89.06 549 THR A N 1
ATOM 4307 C CA . THR A 1 549 ? 9.324 -5.056 -31.401 1.00 89.06 549 THR A CA 1
ATOM 4308 C C . THR A 1 549 ? 8.918 -5.973 -32.550 1.00 89.06 549 THR A C 1
ATOM 4310 O O . THR A 1 549 ? 7.800 -6.478 -32.574 1.00 89.06 549 THR A O 1
ATOM 4313 N N . SER A 1 550 ? 9.800 -6.157 -33.533 1.00 95.06 550 SER A N 1
ATOM 4314 C CA . SER A 1 550 ? 9.593 -7.076 -34.649 1.00 95.06 550 SER A CA 1
ATOM 4315 C C . SER A 1 550 ? 10.920 -7.503 -35.268 1.00 95.06 550 SER A C 1
ATOM 4317 O O . SER A 1 550 ? 11.920 -6.789 -35.170 1.00 95.06 550 SER A O 1
ATOM 4319 N N . PHE A 1 551 ? 10.902 -8.657 -35.923 1.00 98.12 551 PHE A N 1
ATOM 4320 C CA . PHE A 1 551 ? 12.041 -9.260 -36.600 1.00 98.12 551 PHE A CA 1
ATOM 4321 C C . PHE A 1 551 ? 11.659 -9.696 -38.013 1.00 98.12 551 PHE A C 1
ATOM 4323 O O . PHE A 1 551 ? 10.503 -10.020 -38.288 1.00 98.12 551 PHE A O 1
ATOM 4330 N N . SER A 1 552 ? 12.640 -9.749 -38.907 1.00 97.94 552 SER A N 1
ATOM 4331 C CA . SER A 1 552 ? 12.486 -10.328 -40.239 1.00 97.94 552 SER A CA 1
ATOM 4332 C C . SER A 1 552 ? 13.810 -10.913 -40.733 1.00 97.94 552 SER A C 1
ATOM 4334 O O . SER A 1 552 ? 14.890 -10.501 -40.306 1.00 97.94 552 SER A O 1
ATOM 4336 N N . ALA A 1 553 ? 13.714 -11.895 -41.623 1.00 97.56 553 ALA A N 1
ATOM 4337 C CA . ALA A 1 553 ? 14.831 -12.583 -42.246 1.00 97.56 553 ALA A CA 1
ATOM 4338 C C . ALA A 1 553 ? 14.494 -12.838 -43.720 1.00 97.56 553 ALA A C 1
ATOM 4340 O O . ALA A 1 553 ? 13.505 -13.506 -44.026 1.00 97.56 553 ALA A O 1
ATOM 4341 N N . ALA A 1 554 ? 15.307 -12.308 -44.632 1.00 97.62 554 ALA A N 1
ATOM 4342 C CA . ALA A 1 554 ? 15.149 -12.483 -46.074 1.00 97.62 554 ALA A CA 1
ATOM 4343 C C . ALA A 1 554 ? 16.311 -13.298 -46.656 1.00 97.62 554 ALA A C 1
ATOM 4345 O O . ALA A 1 554 ? 17.444 -13.184 -46.196 1.00 97.62 554 ALA A O 1
ATOM 4346 N N . GLY A 1 555 ? 16.037 -14.117 -47.675 1.00 95.94 555 GLY A N 1
ATOM 4347 C CA . GLY A 1 555 ? 17.038 -15.017 -48.264 1.00 95.94 555 GLY A CA 1
ATOM 4348 C C . GLY A 1 555 ? 17.246 -16.319 -47.482 1.00 95.94 555 GLY A C 1
ATOM 4349 O O . GLY A 1 555 ? 18.305 -16.931 -47.585 1.00 95.94 555 GLY A O 1
ATOM 4350 N N . LEU A 1 556 ? 16.257 -16.737 -46.685 1.00 96.25 556 LEU A N 1
ATOM 4351 C CA . LEU A 1 556 ? 16.283 -18.032 -46.005 1.00 96.25 556 LEU A CA 1
ATOM 4352 C C . LEU A 1 556 ? 16.279 -19.196 -47.018 1.00 96.25 556 LEU A C 1
ATOM 4354 O O . LEU A 1 556 ? 15.509 -19.147 -47.982 1.00 96.25 556 LEU A O 1
ATOM 4358 N N . PRO A 1 557 ? 17.066 -20.267 -46.784 1.00 95.25 557 PRO A N 1
ATOM 4359 C CA . PRO A 1 557 ? 16.927 -21.530 -47.502 1.00 95.25 557 PRO A CA 1
ATOM 4360 C C . PRO A 1 557 ? 15.488 -22.058 -47.477 1.00 95.25 557 PRO A C 1
ATOM 4362 O O . PRO A 1 557 ? 14.785 -21.951 -46.467 1.00 95.25 557 PRO A O 1
ATOM 4365 N N . ALA A 1 558 ? 15.058 -22.675 -48.579 1.00 94.56 558 ALA A N 1
ATOM 4366 C CA . ALA A 1 558 ? 13.717 -23.237 -48.698 1.00 94.56 558 ALA A CA 1
ATOM 4367 C C . ALA A 1 558 ? 13.444 -24.270 -47.592 1.00 94.56 558 ALA A C 1
ATOM 4369 O O . ALA A 1 558 ? 14.208 -25.223 -47.430 1.00 94.56 558 ALA A O 1
ATOM 4370 N N . GLY A 1 559 ? 12.336 -24.092 -46.867 1.00 94.31 559 GLY A N 1
ATOM 4371 C CA . GLY A 1 559 ? 11.944 -24.925 -45.723 1.00 94.31 559 GLY A CA 1
ATOM 4372 C C . GLY A 1 559 ? 12.188 -24.286 -44.350 1.00 94.31 559 GLY A C 1
ATOM 4373 O O . GLY A 1 559 ? 11.798 -24.866 -43.337 1.00 94.31 559 GLY A O 1
ATOM 4374 N N . LEU A 1 560 ? 12.778 -23.086 -44.304 1.00 97.25 560 LEU A N 1
ATOM 4375 C CA . LEU A 1 560 ? 12.898 -22.267 -43.095 1.00 97.25 560 LEU A CA 1
ATOM 4376 C C . LEU A 1 560 ? 11.952 -21.062 -43.132 1.00 97.25 560 LEU A C 1
ATOM 4378 O O . LEU A 1 560 ? 11.651 -20.514 -44.191 1.00 97.25 560 LEU A O 1
ATOM 4382 N N . SER A 1 561 ? 11.518 -20.624 -41.953 1.00 97.44 561 SER A N 1
ATOM 4383 C CA . SER A 1 561 ? 10.699 -19.423 -41.765 1.00 97.44 561 SER A CA 1
ATOM 4384 C C . SER A 1 561 ? 11.111 -18.682 -40.496 1.00 97.44 561 SER A C 1
ATOM 4386 O O . SER A 1 561 ? 11.734 -19.274 -39.617 1.00 97.44 561 SER A O 1
ATOM 4388 N N . VAL A 1 562 ? 10.773 -17.394 -40.400 1.00 98.12 562 VAL A N 1
ATOM 4389 C CA . VAL A 1 562 ? 11.030 -16.564 -39.216 1.00 98.12 562 VAL A CA 1
ATOM 4390 C C . VAL A 1 562 ? 9.721 -16.179 -38.533 1.00 98.12 562 VAL A C 1
ATOM 4392 O O . VAL A 1 562 ? 8.772 -15.743 -39.184 1.00 98.12 562 VAL A O 1
ATOM 4395 N N . SER A 1 563 ? 9.680 -16.296 -37.208 1.00 97.06 563 SER A N 1
ATOM 4396 C CA . SER A 1 563 ? 8.638 -15.680 -36.388 1.00 97.06 563 SER A CA 1
ATOM 4397 C C . SER A 1 563 ? 8.929 -14.191 -36.233 1.00 97.06 563 SER A C 1
ATOM 4399 O O . SER A 1 563 ? 9.921 -13.804 -35.613 1.00 97.06 563 SER A O 1
ATOM 4401 N N . THR A 1 564 ? 8.056 -13.336 -36.762 1.00 95.06 564 THR A N 1
ATOM 4402 C CA . THR A 1 564 ? 8.262 -11.880 -36.735 1.00 95.06 564 THR A CA 1
ATOM 4403 C C . THR A 1 564 ? 8.154 -11.280 -35.336 1.00 95.06 564 THR A C 1
ATOM 4405 O O . THR A 1 564 ? 8.637 -10.175 -35.114 1.00 95.06 564 THR A O 1
ATOM 4408 N N . THR A 1 565 ? 7.533 -11.985 -34.389 1.00 90.00 565 THR A N 1
ATOM 4409 C CA . THR A 1 565 ? 7.355 -11.514 -33.006 1.00 90.00 565 THR A CA 1
ATOM 4410 C C . THR A 1 565 ? 8.471 -12.003 -32.091 1.00 90.00 565 THR A C 1
ATOM 4412 O O . THR A 1 565 ? 8.893 -11.271 -31.204 1.00 90.00 565 THR A O 1
ATOM 4415 N N . THR A 1 566 ? 8.969 -13.225 -32.303 1.00 92.88 566 THR A N 1
ATOM 4416 C CA . THR A 1 566 ? 9.984 -13.822 -31.420 1.00 92.88 566 THR A CA 1
ATOM 4417 C C . THR A 1 566 ? 11.387 -13.817 -32.010 1.00 92.88 566 THR A C 1
ATOM 4419 O O . THR A 1 566 ? 12.329 -14.051 -31.269 1.00 92.88 566 THR A O 1
ATOM 4422 N N . GLY A 1 567 ? 11.560 -13.585 -33.315 1.00 96.56 567 GLY A N 1
ATOM 4423 C CA . GLY A 1 567 ? 12.863 -13.641 -33.990 1.00 96.56 567 GLY A CA 1
ATOM 4424 C C . GLY A 1 567 ? 13.407 -15.058 -34.208 1.00 96.56 567 GLY A C 1
ATOM 4425 O O . GLY A 1 567 ? 14.552 -15.210 -34.631 1.00 96.56 567 GLY A O 1
ATOM 4426 N N . LEU A 1 568 ? 12.611 -16.097 -33.932 1.00 98.00 568 LEU A N 1
ATOM 4427 C CA . LEU A 1 568 ? 13.011 -17.490 -34.117 1.00 98.00 568 LEU A CA 1
ATOM 4428 C C . LEU A 1 568 ? 12.928 -17.880 -35.599 1.00 98.00 568 LEU A C 1
ATOM 4430 O O . LEU A 1 568 ? 11.834 -17.932 -36.165 1.00 98.00 568 LEU A O 1
ATOM 4434 N N . ILE A 1 569 ? 14.073 -18.181 -36.210 1.00 98.31 569 ILE A N 1
ATOM 4435 C CA . ILE A 1 569 ? 14.169 -18.857 -37.506 1.00 98.31 569 ILE A CA 1
ATOM 4436 C C . ILE A 1 569 ? 14.123 -20.361 -37.246 1.00 98.31 569 ILE A C 1
ATOM 4438 O O . ILE A 1 569 ? 14.978 -20.894 -36.540 1.00 98.31 569 ILE A O 1
ATOM 4442 N N . SER A 1 570 ? 13.139 -21.057 -37.810 1.00 97.88 570 SER A N 1
ATOM 4443 C CA . SER A 1 570 ? 12.996 -22.504 -37.634 1.00 97.88 570 SER A CA 1
ATOM 4444 C C . SER A 1 570 ? 12.379 -23.193 -38.848 1.00 97.88 570 SER A C 1
ATOM 4446 O O . SER A 1 570 ? 11.753 -22.553 -39.700 1.00 97.88 570 SER A O 1
ATOM 4448 N N . GLY A 1 571 ? 12.586 -24.506 -38.933 1.00 96.88 571 GLY A N 1
ATOM 4449 C CA . GLY A 1 571 ? 12.024 -25.366 -39.969 1.00 96.88 571 GLY A CA 1
ATOM 4450 C C . GLY A 1 571 ? 12.985 -26.480 -40.367 1.00 96.88 571 GLY A C 1
ATOM 4451 O O . GLY A 1 571 ? 13.895 -26.831 -39.616 1.00 96.88 571 GLY A O 1
ATOM 4452 N N . THR A 1 572 ? 12.797 -27.022 -41.565 1.00 95.25 572 THR A N 1
ATOM 4453 C CA . THR A 1 572 ? 13.625 -28.096 -42.117 1.00 95.25 572 THR A CA 1
ATOM 4454 C C . THR A 1 572 ? 14.079 -27.685 -43.516 1.00 95.25 572 THR A C 1
ATOM 4456 O O . THR A 1 572 ? 13.260 -27.698 -44.436 1.00 95.25 572 THR A O 1
ATOM 4459 N N . PRO A 1 573 ? 15.351 -27.289 -43.708 1.00 94.56 573 PRO A N 1
ATOM 4460 C CA . PRO A 1 573 ? 15.841 -26.878 -45.011 1.00 94.56 573 PRO A CA 1
ATOM 4461 C C . PRO A 1 573 ? 15.845 -28.074 -45.970 1.00 94.56 573 PRO A C 1
ATOM 4463 O O . PRO A 1 573 ? 16.201 -29.189 -45.596 1.00 94.56 573 PRO A O 1
ATOM 4466 N N . THR A 1 574 ? 15.432 -27.847 -47.211 1.00 90.12 574 THR A N 1
ATOM 4467 C CA . THR A 1 574 ? 15.175 -28.921 -48.192 1.00 90.12 574 THR A CA 1
ATOM 4468 C C . THR A 1 574 ? 16.394 -29.314 -49.025 1.00 90.12 574 THR A C 1
ATOM 4470 O O . THR A 1 574 ? 16.436 -30.422 -49.550 1.00 90.12 574 THR A O 1
ATOM 4473 N N . ALA A 1 575 ? 17.390 -28.435 -49.134 1.00 88.12 575 ALA A N 1
ATOM 4474 C CA . ALA A 1 575 ? 18.596 -28.658 -49.922 1.00 88.12 575 ALA A CA 1
ATOM 4475 C C . ALA A 1 575 ? 19.820 -28.018 -49.257 1.00 88.12 575 ALA A C 1
ATOM 4477 O O . ALA A 1 575 ? 19.692 -27.073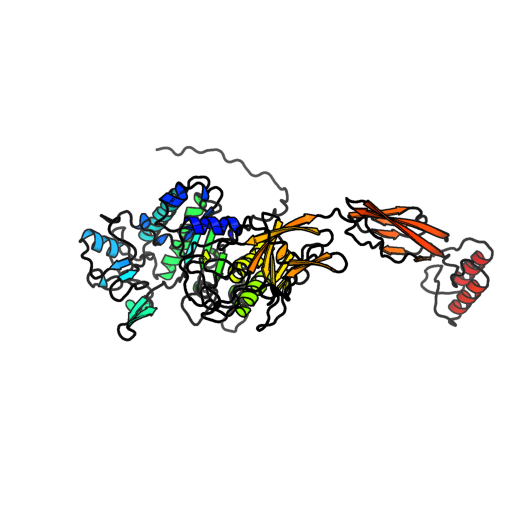 -48.474 1.00 88.12 575 ALA A O 1
ATOM 4478 N N . ALA A 1 576 ? 21.001 -28.534 -49.598 1.00 89.12 576 ALA A N 1
ATOM 4479 C CA . ALA A 1 576 ? 22.273 -27.951 -49.199 1.00 89.12 576 ALA A CA 1
ATOM 4480 C C . ALA A 1 576 ? 22.512 -26.630 -49.945 1.00 89.12 576 ALA A C 1
ATOM 4482 O O . ALA A 1 576 ? 22.328 -26.557 -51.160 1.00 89.12 576 ALA A O 1
ATOM 4483 N N . ALA A 1 577 ? 22.894 -25.586 -49.213 1.00 89.69 577 ALA A N 1
ATOM 4484 C CA . ALA A 1 577 ? 23.210 -24.271 -49.755 1.00 89.69 577 ALA A CA 1
ATOM 4485 C C . ALA A 1 577 ? 23.887 -23.395 -48.697 1.00 89.69 577 ALA A C 1
ATOM 4487 O O . ALA A 1 577 ? 23.529 -23.438 -47.520 1.00 89.69 577 ALA A O 1
ATOM 4488 N N . THR A 1 578 ? 24.773 -22.506 -49.142 1.00 93.19 578 THR A N 1
ATOM 4489 C CA . THR A 1 578 ? 25.255 -21.382 -48.331 1.00 93.19 578 THR A CA 1
ATOM 4490 C C . THR A 1 578 ? 24.482 -20.129 -48.719 1.00 93.19 578 THR A C 1
ATOM 4492 O O . THR A 1 578 ? 24.512 -19.711 -49.875 1.00 93.19 578 THR A O 1
ATOM 4495 N N . SER A 1 579 ? 23.764 -19.540 -47.762 1.00 93.94 579 SER A N 1
ATOM 4496 C CA . SER A 1 579 ? 22.905 -18.370 -47.973 1.00 93.94 579 SER A CA 1
ATOM 4497 C C . SER A 1 579 ? 23.341 -17.191 -47.108 1.00 93.94 579 SER A C 1
ATOM 4499 O O . SER A 1 579 ? 23.609 -17.350 -45.918 1.00 93.94 579 SER A O 1
ATOM 4501 N N . ASN A 1 580 ? 23.348 -15.996 -47.699 1.00 97.44 580 ASN A N 1
ATOM 4502 C CA . ASN A 1 580 ? 23.500 -14.735 -46.976 1.00 97.44 580 ASN A CA 1
ATOM 4503 C C . ASN A 1 580 ? 22.109 -14.218 -46.602 1.00 97.44 580 ASN A C 1
ATOM 4505 O O . ASN A 1 580 ? 21.436 -13.575 -47.406 1.00 97.44 580 ASN A O 1
ATOM 4509 N N . VAL A 1 581 ? 21.668 -14.542 -45.389 1.00 98.00 581 VAL A N 1
ATOM 4510 C CA . VAL A 1 581 ? 20.344 -14.187 -44.879 1.00 98.00 581 VAL A CA 1
ATOM 4511 C C . VAL A 1 581 ? 20.389 -12.763 -44.328 1.00 98.00 581 VAL A C 1
ATOM 4513 O O . VAL A 1 581 ? 21.101 -12.484 -43.362 1.00 98.00 581 VAL A O 1
ATOM 4516 N N . ALA A 1 582 ? 19.616 -11.855 -44.918 1.00 97.94 582 ALA A N 1
ATOM 4517 C CA . ALA A 1 582 ? 19.473 -10.491 -44.426 1.00 97.94 582 ALA A CA 1
ATOM 4518 C C . ALA A 1 582 ? 18.543 -10.484 -43.206 1.00 97.94 582 ALA A C 1
ATOM 4520 O O . ALA A 1 582 ? 17.332 -10.669 -43.337 1.00 97.94 582 ALA A O 1
ATOM 4521 N N . LEU A 1 583 ? 19.117 -10.285 -42.022 1.00 98.31 583 LEU A N 1
ATOM 4522 C CA . LEU A 1 583 ? 18.393 -10.157 -40.766 1.00 98.31 583 LEU A CA 1
ATOM 4523 C C . LEU A 1 583 ? 18.018 -8.696 -40.528 1.00 98.31 583 LEU A C 1
ATOM 4525 O O . LEU A 1 583 ? 18.821 -7.791 -40.761 1.00 98.31 583 LEU A O 1
ATOM 4529 N N . SER A 1 584 ? 16.823 -8.471 -39.994 1.00 97.00 584 SER A N 1
ATOM 4530 C CA . SER A 1 584 ? 16.399 -7.161 -39.517 1.00 97.00 584 SER A CA 1
ATOM 4531 C C . SER A 1 584 ? 15.637 -7.261 -38.204 1.00 97.00 584 SER A C 1
ATOM 4533 O O . SER A 1 584 ? 14.922 -8.232 -37.949 1.00 97.00 584 SER A O 1
ATOM 4535 N N . ALA A 1 585 ? 15.811 -6.243 -37.371 1.00 95.88 585 ALA A N 1
ATOM 4536 C CA . ALA A 1 585 ? 15.066 -6.052 -36.140 1.00 95.88 585 ALA A CA 1
ATOM 4537 C C . ALA A 1 585 ? 14.601 -4.595 -36.087 1.00 95.88 585 ALA A C 1
ATOM 4539 O O . ALA A 1 585 ? 15.404 -3.683 -36.291 1.00 95.88 585 ALA A O 1
ATOM 4540 N N . SER A 1 586 ? 13.318 -4.367 -35.825 1.00 93.38 586 SER A N 1
ATOM 4541 C CA . SER A 1 586 ? 12.714 -3.033 -35.885 1.00 93.38 586 SER A CA 1
ATOM 4542 C C . SER A 1 586 ? 12.034 -2.669 -34.577 1.00 93.38 586 SER A C 1
ATOM 4544 O O . SER A 1 586 ? 11.455 -3.521 -33.903 1.00 93.38 586 SER A O 1
ATOM 4546 N N . ASN A 1 587 ? 12.085 -1.384 -34.244 1.00 83.81 587 ASN A N 1
ATOM 4547 C CA . ASN A 1 587 ? 11.274 -0.751 -33.212 1.00 83.81 587 ASN A CA 1
ATOM 4548 C C . ASN A 1 587 ? 10.681 0.557 -33.771 1.00 83.81 587 ASN A C 1
ATOM 4550 O O . ASN A 1 587 ? 10.859 0.886 -34.944 1.00 83.81 587 ASN A O 1
ATOM 4554 N N . THR A 1 588 ? 9.988 1.329 -32.935 1.00 77.81 588 THR A N 1
ATOM 4555 C CA . THR A 1 588 ? 9.356 2.601 -33.337 1.00 77.81 588 THR A CA 1
ATOM 4556 C C . THR A 1 588 ? 10.322 3.661 -33.865 1.00 77.81 588 THR A C 1
ATOM 4558 O O . THR A 1 588 ? 9.875 4.652 -34.433 1.00 77.81 588 THR A O 1
ATOM 4561 N N . SER A 1 589 ? 11.623 3.491 -33.656 1.00 70.38 589 SER A N 1
ATOM 4562 C CA . SER A 1 589 ? 12.632 4.482 -34.012 1.00 70.38 589 SER A CA 1
ATOM 4563 C C . SER A 1 589 ? 13.506 4.098 -35.196 1.00 70.38 589 SER A C 1
ATOM 4565 O O . SER A 1 589 ? 14.266 4.932 -35.683 1.00 70.38 589 SER A O 1
ATOM 4567 N N . GLY A 1 590 ? 13.431 2.856 -35.671 1.00 83.62 590 GLY A N 1
ATOM 4568 C CA . GLY A 1 590 ? 14.188 2.432 -36.839 1.00 83.62 590 GLY A CA 1
ATOM 4569 C C . GLY A 1 590 ? 14.360 0.926 -36.937 1.00 83.62 590 GLY A C 1
ATOM 4570 O O . GLY A 1 590 ? 13.796 0.152 -36.165 1.00 83.62 590 GLY A O 1
ATOM 4571 N N . THR A 1 591 ? 15.159 0.519 -37.921 1.00 92.94 591 THR A N 1
ATOM 4572 C CA . THR A 1 591 ? 15.460 -0.885 -38.212 1.00 92.94 591 THR A CA 1
ATOM 4573 C C . THR A 1 591 ? 16.965 -1.099 -38.201 1.00 92.94 591 THR A C 1
ATOM 4575 O O . THR A 1 591 ? 17.687 -0.438 -38.944 1.00 92.94 591 THR A O 1
ATOM 4578 N N . GLY A 1 592 ? 17.425 -2.025 -37.366 1.00 93.44 592 GLY A N 1
ATOM 4579 C CA . GLY A 1 592 ? 18.767 -2.586 -37.441 1.00 93.44 592 GLY A CA 1
ATOM 4580 C C . GLY A 1 592 ? 18.832 -3.685 -38.482 1.00 93.44 592 GLY A C 1
ATOM 4581 O O . GLY A 1 592 ? 17.888 -4.467 -38.598 1.00 93.44 592 GLY A O 1
ATOM 4582 N N . VAL A 1 593 ? 19.946 -3.770 -39.206 1.00 96.44 593 VAL A N 1
ATOM 4583 C CA . VAL A 1 593 ? 20.187 -4.807 -40.215 1.00 96.44 593 VAL A CA 1
ATOM 4584 C C . VAL A 1 593 ? 21.562 -5.442 -40.029 1.00 96.44 593 VAL A C 1
ATOM 4586 O O . VAL A 1 593 ? 22.531 -4.745 -39.742 1.00 96.44 593 VAL A O 1
ATOM 4589 N N . SER A 1 594 ? 21.636 -6.757 -40.225 1.00 97.00 594 SER A N 1
ATOM 4590 C CA . SER A 1 594 ? 22.872 -7.551 -40.242 1.00 97.00 594 SER A CA 1
ATOM 4591 C C . SER A 1 594 ? 22.720 -8.698 -41.240 1.00 97.00 594 SER A C 1
ATOM 4593 O O . SER A 1 594 ? 21.608 -9.050 -41.621 1.00 97.00 594 SER A O 1
ATOM 4595 N N . THR A 1 595 ? 23.825 -9.308 -41.669 1.00 97.88 595 THR A N 1
ATOM 4596 C CA . THR A 1 595 ? 23.787 -10.480 -42.561 1.00 97.88 595 THR A CA 1
ATOM 4597 C C . THR A 1 595 ? 24.270 -11.718 -41.816 1.00 97.88 595 THR A C 1
ATOM 4599 O O . THR A 1 595 ? 25.372 -11.714 -41.277 1.00 97.88 595 THR A O 1
ATOM 4602 N N . LEU A 1 596 ? 23.449 -12.766 -41.789 1.00 97.81 596 LEU A N 1
ATOM 4603 C CA . LEU A 1 596 ? 23.798 -14.094 -41.290 1.00 97.81 596 LEU A CA 1
ATOM 4604 C C . LEU A 1 596 ? 24.297 -14.953 -42.454 1.00 97.81 596 LEU A C 1
ATOM 4606 O O . LEU A 1 596 ? 23.578 -15.151 -43.430 1.00 97.81 596 LEU A O 1
ATOM 4610 N N . THR A 1 597 ? 25.496 -15.516 -42.323 1.00 97.69 597 THR A N 1
ATOM 4611 C CA . THR A 1 597 ? 25.965 -16.580 -43.221 1.00 97.69 597 THR A CA 1
ATOM 4612 C C . THR A 1 597 ? 25.432 -17.919 -42.713 1.00 97.69 597 THR A C 1
ATOM 4614 O O . THR A 1 597 ? 25.874 -18.404 -41.670 1.00 97.69 597 THR A O 1
ATOM 4617 N N . LEU A 1 598 ? 24.460 -18.501 -43.415 1.00 96.75 598 LEU A N 1
ATOM 4618 C CA . LEU A 1 598 ? 23.862 -19.790 -43.069 1.00 96.75 598 LEU A CA 1
ATOM 4619 C C . LEU A 1 598 ? 24.305 -20.862 -44.068 1.00 96.75 598 LEU A C 1
ATOM 4621 O O . LEU A 1 598 ? 23.877 -20.838 -45.222 1.00 96.75 598 LEU A O 1
ATOM 4625 N N . SER A 1 599 ? 25.123 -21.810 -43.610 1.00 95.38 599 SER A N 1
ATOM 4626 C CA . SER A 1 599 ? 25.581 -22.946 -44.419 1.00 95.38 599 SER A CA 1
ATOM 4627 C C . SER A 1 599 ? 24.786 -24.203 -44.083 1.00 95.38 599 SER A C 1
ATOM 4629 O O . SER A 1 599 ? 24.919 -24.763 -42.995 1.00 95.38 599 SER A O 1
ATOM 4631 N N . VAL A 1 600 ? 23.953 -24.662 -45.013 1.00 94.38 600 VAL A N 1
ATOM 4632 C CA . VAL A 1 600 ? 23.267 -25.954 -44.929 1.00 94.38 600 VAL A CA 1
ATOM 4633 C C . VAL A 1 600 ? 24.060 -26.971 -45.741 1.00 94.38 600 VAL A C 1
ATOM 4635 O O . VAL A 1 600 ? 24.190 -26.818 -46.953 1.00 94.38 600 VAL A O 1
ATOM 4638 N N . TYR A 1 601 ? 24.565 -28.007 -45.079 1.00 93.06 601 TYR A N 1
ATOM 4639 C CA . TYR A 1 601 ? 25.309 -29.099 -45.702 1.00 93.06 601 TYR A CA 1
ATOM 4640 C C . TYR A 1 601 ? 24.379 -30.229 -46.146 1.00 93.06 601 TYR A C 1
ATOM 4642 O O . TYR A 1 601 ? 23.264 -30.387 -45.634 1.00 93.06 601 TYR A O 1
ATOM 4650 N N . SER A 1 602 ? 24.846 -31.030 -47.101 1.00 90.75 602 SER A N 1
ATOM 4651 C CA . SER A 1 602 ? 24.205 -32.302 -47.437 1.00 90.75 602 SER A CA 1
ATOM 4652 C C . SER A 1 602 ? 24.283 -33.243 -46.232 1.00 90.75 602 SER A C 1
ATOM 4654 O O . SER A 1 602 ? 25.241 -33.194 -45.468 1.00 90.75 602 SER A O 1
ATOM 4656 N N . ALA A 1 603 ? 23.298 -34.120 -46.047 1.00 89.38 603 ALA A N 1
ATOM 4657 C CA . ALA A 1 603 ? 23.406 -35.182 -45.041 1.00 89.38 603 ALA A CA 1
ATOM 4658 C C . ALA A 1 603 ? 24.457 -36.249 -45.419 1.00 89.38 603 ALA A C 1
ATOM 4660 O O . ALA A 1 603 ? 24.946 -36.960 -44.545 1.00 89.38 603 ALA A O 1
ATOM 4661 N N . CYS A 1 604 ? 24.815 -36.298 -46.706 1.00 91.44 604 CYS A N 1
ATOM 4662 C CA . CYS A 1 604 ? 25.886 -37.106 -47.287 1.00 91.44 604 CYS A CA 1
ATOM 4663 C C . CYS A 1 604 ? 27.225 -36.334 -47.365 1.00 91.44 604 CYS A C 1
ATOM 4665 O O . CYS A 1 604 ? 28.154 -36.738 -48.043 1.00 91.44 604 CYS A O 1
ATOM 4667 N N . ASP A 1 605 ? 27.315 -35.140 -46.775 1.00 92.31 605 ASP A N 1
ATOM 4668 C CA . ASP A 1 605 ? 28.583 -34.420 -46.587 1.00 92.31 605 ASP A CA 1
ATOM 4669 C C . ASP A 1 605 ? 28.938 -34.530 -45.101 1.00 92.31 605 ASP A C 1
ATOM 4671 O O . ASP A 1 605 ? 28.489 -33.749 -44.254 1.00 92.31 605 ASP A O 1
ATOM 4675 N N . LEU A 1 606 ? 29.653 -35.604 -44.772 1.00 89.94 606 LEU A N 1
ATOM 4676 C CA . LEU A 1 606 ? 29.958 -36.009 -43.407 1.00 89.94 606 LEU A CA 1
ATOM 4677 C C . LEU A 1 606 ? 31.100 -35.185 -42.813 1.00 89.94 606 LEU A C 1
ATOM 4679 O O . LEU A 1 606 ? 31.144 -34.997 -41.593 1.00 89.94 606 LEU A O 1
ATOM 4683 N N . ASN A 1 607 ? 32.024 -34.701 -43.645 1.00 90.06 607 ASN A N 1
ATOM 4684 C CA . ASN A 1 607 ? 33.159 -33.897 -43.195 1.00 90.06 607 ASN A CA 1
ATOM 4685 C C . ASN A 1 607 ? 32.876 -32.377 -43.209 1.00 90.06 607 ASN A C 1
ATOM 4687 O O . ASN A 1 607 ? 33.656 -31.613 -42.633 1.00 90.06 607 ASN A O 1
ATOM 4691 N N . ARG A 1 608 ? 31.739 -31.955 -43.784 1.00 89.88 608 ARG A N 1
ATOM 4692 C CA . ARG A 1 608 ? 31.278 -30.565 -43.918 1.00 89.88 608 ARG A CA 1
ATOM 4693 C C . ARG A 1 608 ? 32.228 -29.687 -44.731 1.00 89.88 608 ARG A C 1
ATOM 4695 O O . ARG A 1 608 ? 32.383 -28.501 -44.427 1.00 89.88 608 ARG A O 1
ATOM 4702 N N . ASP A 1 609 ? 32.858 -30.251 -45.758 1.00 88.50 609 ASP A N 1
ATOM 4703 C CA . ASP A 1 609 ? 33.708 -29.518 -46.704 1.00 88.50 609 ASP A CA 1
ATOM 4704 C C . ASP A 1 609 ? 32.924 -28.921 -47.891 1.00 88.50 609 ASP A C 1
ATOM 4706 O O . ASP A 1 609 ? 33.510 -28.297 -48.781 1.00 88.50 609 ASP A O 1
ATOM 4710 N N . ALA A 1 610 ? 31.591 -29.047 -47.858 1.00 86.62 610 ALA A N 1
ATOM 4711 C CA . ALA A 1 610 ? 30.642 -28.650 -48.892 1.00 86.62 610 ALA A CA 1
ATOM 4712 C C . ALA A 1 610 ? 30.680 -29.514 -50.168 1.00 86.62 610 ALA A C 1
ATOM 4714 O O . ALA A 1 610 ? 30.080 -29.126 -51.175 1.00 86.62 610 ALA A O 1
ATOM 4715 N N . SER A 1 611 ? 31.337 -30.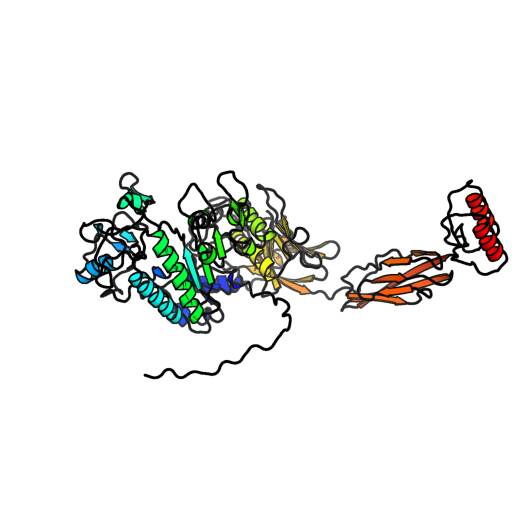679 -50.142 1.00 89.94 611 SER A N 1
ATOM 4716 C CA . SER A 1 611 ? 31.455 -31.595 -51.278 1.00 89.94 611 SER A CA 1
ATOM 4717 C C . SER A 1 611 ? 31.219 -33.044 -50.857 1.00 89.94 611 SER A C 1
ATOM 4719 O O . SER A 1 611 ? 32.109 -33.674 -50.313 1.00 89.94 611 SER A O 1
ATOM 4721 N N . THR A 1 612 ? 30.088 -33.640 -51.240 1.00 91.75 612 THR A N 1
ATOM 4722 C CA . THR A 1 612 ? 29.890 -35.090 -51.069 1.00 91.75 612 THR A CA 1
ATOM 4723 C C . THR A 1 612 ? 30.821 -35.876 -52.002 1.00 91.75 612 THR A C 1
ATOM 4725 O O . THR A 1 612 ? 30.648 -35.852 -53.224 1.00 91.75 612 THR A O 1
ATOM 4728 N N . ASN A 1 613 ? 31.825 -36.553 -51.446 1.00 93.81 613 ASN A N 1
ATOM 4729 C CA . ASN A 1 613 ? 32.902 -37.207 -52.186 1.00 93.81 613 ASN A CA 1
ATOM 4730 C C . ASN A 1 613 ? 33.402 -38.505 -51.504 1.00 93.81 613 ASN A C 1
ATOM 4732 O O . ASN A 1 613 ? 32.783 -39.040 -50.589 1.00 93.81 613 ASN A O 1
ATOM 4736 N N . VAL A 1 614 ? 34.518 -39.069 -51.984 1.00 95.00 614 VAL A N 1
ATOM 4737 C CA . VAL A 1 614 ? 35.071 -40.341 -51.469 1.00 95.00 614 VAL A CA 1
ATOM 4738 C C . VAL A 1 614 ? 35.474 -40.280 -49.988 1.00 95.00 614 VAL A C 1
ATOM 4740 O O . VAL A 1 614 ? 35.505 -41.308 -49.312 1.00 95.00 614 VAL A O 1
ATOM 4743 N N . VAL A 1 615 ? 35.788 -39.090 -49.474 1.00 94.94 615 VAL A N 1
ATOM 4744 C CA . VAL A 1 615 ? 36.123 -38.882 -48.063 1.00 94.94 615 VAL A CA 1
ATOM 4745 C C . VAL A 1 615 ? 34.895 -39.111 -47.183 1.00 94.94 615 VAL A C 1
ATOM 4747 O O . VAL A 1 615 ? 35.023 -39.774 -46.155 1.00 94.94 615 VAL A O 1
ATOM 4750 N N . ASP A 1 616 ? 33.713 -38.655 -47.603 1.00 93.94 616 ASP A N 1
ATOM 4751 C CA . ASP A 1 616 ? 32.451 -38.898 -46.891 1.00 93.94 616 ASP A CA 1
ATOM 4752 C C . ASP A 1 616 ? 32.116 -40.387 -46.860 1.00 93.94 616 ASP A C 1
ATOM 4754 O O . ASP A 1 616 ? 31.899 -40.951 -45.785 1.00 93.94 616 ASP A O 1
ATOM 4758 N N . VAL A 1 617 ? 32.263 -41.058 -48.009 1.00 94.44 617 VAL A N 1
ATOM 4759 C CA . VAL A 1 617 ? 32.057 -42.509 -48.120 1.00 94.44 617 VAL A CA 1
ATOM 4760 C C . VAL A 1 617 ? 32.959 -43.254 -47.143 1.00 94.44 617 VAL A C 1
ATOM 4762 O O . VAL A 1 617 ? 32.523 -44.190 -46.472 1.00 94.44 617 VAL A O 1
ATOM 4765 N N . GLN A 1 618 ? 34.223 -42.842 -47.024 1.00 95.00 618 GLN A N 1
ATOM 4766 C CA . GLN A 1 618 ? 35.160 -43.461 -46.093 1.00 95.00 618 GLN A CA 1
ATOM 4767 C C . GLN A 1 618 ? 34.736 -43.263 -44.630 1.00 95.00 618 GLN A C 1
ATOM 4769 O O . GLN A 1 618 ? 34.895 -44.184 -43.821 1.00 95.00 618 GLN A O 1
ATOM 4774 N N . LEU A 1 619 ? 34.184 -42.098 -44.280 1.00 93.81 619 LEU A N 1
ATOM 4775 C CA . LEU A 1 619 ? 33.632 -41.842 -42.949 1.00 93.81 619 LEU A CA 1
ATOM 4776 C C . LEU A 1 619 ? 32.405 -42.724 -42.678 1.00 93.81 619 LEU A C 1
ATOM 4778 O O . LEU A 1 619 ? 32.331 -43.338 -41.611 1.00 93.81 619 LEU A O 1
ATOM 4782 N N . GLN A 1 620 ? 31.505 -42.872 -43.653 1.00 93.44 620 GLN A N 1
ATOM 4783 C CA . GLN A 1 620 ? 30.319 -43.720 -43.525 1.00 93.44 620 GLN A CA 1
ATOM 4784 C C . GLN A 1 620 ? 30.684 -45.213 -43.427 1.00 93.44 620 GLN A C 1
ATOM 4786 O O . GLN A 1 620 ? 30.105 -45.944 -42.623 1.00 93.44 620 GLN A O 1
ATOM 4791 N N . VAL A 1 621 ? 31.693 -45.676 -44.176 1.00 94.56 621 VAL A N 1
ATOM 4792 C CA . VAL A 1 621 ? 32.227 -47.049 -44.078 1.00 94.56 621 VAL A CA 1
ATOM 4793 C C . VAL A 1 621 ? 32.814 -47.308 -42.693 1.00 94.56 621 VAL A C 1
ATOM 4795 O O . VAL A 1 621 ? 32.529 -48.341 -42.088 1.00 94.56 621 VAL A O 1
ATOM 4798 N N . ASN A 1 622 ? 33.600 -46.370 -42.159 1.00 94.12 622 ASN A N 1
ATOM 4799 C CA . ASN A 1 622 ? 34.166 -46.503 -40.817 1.00 94.12 622 ASN A CA 1
ATOM 4800 C C . ASN A 1 622 ? 33.066 -46.603 -39.749 1.00 94.12 622 ASN A C 1
ATOM 4802 O O . ASN A 1 622 ? 33.193 -47.403 -38.821 1.00 94.12 622 ASN A O 1
ATOM 4806 N N . ALA A 1 623 ? 31.980 -45.837 -39.898 1.00 92.38 623 ALA A N 1
ATOM 4807 C CA . ALA A 1 623 ? 30.814 -45.924 -39.026 1.00 92.38 623 ALA A CA 1
ATOM 4808 C C . ALA A 1 623 ? 30.102 -47.286 -39.134 1.00 92.38 623 ALA A C 1
ATOM 4810 O O . ALA A 1 623 ? 29.830 -47.912 -38.112 1.00 92.38 623 ALA A O 1
ATOM 4811 N N . ALA A 1 624 ? 29.875 -47.794 -40.350 1.00 94.00 624 ALA A N 1
ATOM 4812 C CA . ALA A 1 624 ? 29.220 -49.087 -40.578 1.00 94.00 624 ALA A CA 1
ATOM 4813 C C . ALA A 1 624 ? 30.031 -50.292 -40.067 1.00 94.00 624 ALA A C 1
ATOM 4815 O O . ALA A 1 624 ? 29.464 -51.309 -39.669 1.00 94.00 624 ALA A O 1
ATOM 4816 N N . LEU A 1 625 ? 31.362 -50.181 -40.051 1.00 93.62 625 LEU A N 1
ATOM 4817 C CA . LEU A 1 625 ? 32.263 -51.193 -39.491 1.00 93.62 625 LEU A CA 1
ATOM 4818 C C . LEU A 1 625 ? 32.412 -51.096 -37.962 1.00 93.62 625 LEU A C 1
ATOM 4820 O O . LEU A 1 625 ? 33.115 -51.914 -37.369 1.00 93.62 625 LEU A O 1
ATOM 4824 N N . GLY A 1 626 ? 31.805 -50.091 -37.319 1.00 90.31 626 GLY A N 1
ATOM 4825 C CA . GLY A 1 626 ? 31.982 -49.809 -35.891 1.00 90.31 626 GLY A CA 1
ATOM 4826 C C . GLY A 1 626 ? 33.368 -49.262 -35.529 1.00 90.31 626 GLY A C 1
ATOM 4827 O O . GLY A 1 626 ? 33.716 -49.199 -34.351 1.00 90.31 626 GLY A O 1
ATOM 4828 N N . ALA A 1 627 ? 34.168 -48.865 -36.524 1.00 90.75 627 ALA A N 1
ATOM 4829 C CA . ALA A 1 627 ? 35.476 -48.238 -36.329 1.00 90.75 627 ALA A CA 1
ATOM 4830 C C . ALA A 1 627 ? 35.362 -46.749 -35.947 1.00 90.75 627 ALA A C 1
ATOM 4832 O O . ALA A 1 627 ? 36.311 -46.168 -35.424 1.00 90.75 627 ALA A O 1
ATOM 4833 N N . ALA A 1 628 ? 34.199 -46.139 -36.189 1.00 89.06 628 ALA A N 1
ATOM 4834 C CA . ALA A 1 628 ? 33.825 -44.803 -35.745 1.00 89.06 628 ALA A CA 1
ATOM 4835 C C . ALA A 1 628 ? 32.377 -44.801 -35.227 1.00 89.06 628 ALA A C 1
ATOM 4837 O O . ALA A 1 628 ? 31.594 -45.701 -35.530 1.00 89.06 628 ALA A O 1
ATOM 4838 N N . ALA A 1 629 ? 32.014 -43.782 -34.444 1.00 86.50 629 ALA A N 1
ATOM 4839 C CA . ALA A 1 629 ? 30.626 -43.586 -34.037 1.00 86.50 629 ALA A CA 1
ATOM 4840 C C . ALA A 1 629 ? 29.738 -43.288 -35.258 1.00 86.50 629 ALA A C 1
ATOM 4842 O O . ALA A 1 629 ? 30.179 -42.636 -36.205 1.00 86.50 629 ALA A O 1
ATOM 4843 N N . CYS A 1 630 ? 28.481 -43.738 -35.215 1.00 84.00 630 CYS A N 1
ATOM 4844 C CA . CYS A 1 630 ? 27.504 -43.448 -36.260 1.00 84.00 630 CYS A CA 1
ATOM 4845 C C . CYS A 1 630 ? 27.226 -41.940 -36.322 1.00 84.00 630 CYS A C 1
ATOM 4847 O O . CYS A 1 630 ? 26.616 -41.379 -35.412 1.00 84.00 630 CYS A O 1
ATOM 4849 N N . ALA A 1 631 ? 27.730 -41.289 -37.372 1.00 76.31 631 ALA A N 1
ATOM 4850 C CA . ALA A 1 631 ? 27.624 -39.844 -37.565 1.00 76.31 631 ALA A CA 1
ATOM 4851 C C . ALA A 1 631 ? 26.445 -39.441 -38.468 1.00 76.31 631 ALA A C 1
ATOM 4853 O O . ALA A 1 631 ? 25.962 -38.316 -38.353 1.00 76.31 631 ALA A O 1
ATOM 4854 N N . SER A 1 632 ? 25.976 -40.343 -39.339 1.00 84.06 632 SER A N 1
ATOM 4855 C CA . SER A 1 632 ? 24.874 -40.093 -40.274 1.00 84.06 632 SER A CA 1
ATOM 4856 C C . SER A 1 632 ? 24.093 -41.386 -40.547 1.00 84.06 632 SER A C 1
ATOM 4858 O O . SER A 1 632 ? 24.556 -42.266 -41.268 1.00 84.06 632 SER A O 1
ATOM 4860 N N . ASP A 1 633 ? 22.922 -41.516 -39.923 1.00 88.31 633 ASP A N 1
ATOM 4861 C CA . ASP A 1 633 ? 21.921 -42.551 -40.215 1.00 88.31 633 ASP A CA 1
ATOM 4862 C C . ASP A 1 633 ? 20.983 -41.997 -41.301 1.00 88.31 633 ASP A C 1
ATOM 4864 O O . ASP A 1 633 ? 20.059 -41.218 -41.030 1.00 88.31 633 ASP A O 1
ATOM 4868 N N . LEU A 1 634 ? 21.301 -42.302 -42.560 1.00 90.31 634 LEU A N 1
ATOM 4869 C CA . LEU A 1 634 ? 20.654 -41.713 -43.729 1.00 90.31 634 LEU A CA 1
ATOM 4870 C C . LEU A 1 634 ? 19.277 -42.342 -43.957 1.00 90.31 634 LEU A C 1
ATOM 4872 O O . LEU A 1 634 ? 18.340 -41.638 -44.349 1.00 90.31 634 LEU A O 1
ATOM 4876 N N . ASN A 1 635 ? 19.122 -43.646 -43.711 1.00 90.06 635 ASN A N 1
ATOM 4877 C CA . ASN A 1 635 ? 17.837 -44.333 -43.858 1.00 90.06 635 ASN A CA 1
ATOM 4878 C C . ASN A 1 635 ? 16.925 -44.248 -42.621 1.00 90.06 635 ASN A C 1
ATOM 4880 O O . ASN A 1 635 ? 15.737 -44.551 -42.724 1.00 90.06 635 ASN A O 1
ATOM 4884 N N . ARG A 1 636 ? 17.429 -43.724 -41.500 1.00 88.19 636 ARG A N 1
ATOM 4885 C CA . ARG A 1 636 ? 16.695 -43.527 -40.241 1.00 88.19 636 ARG A CA 1
ATOM 4886 C C . ARG A 1 636 ? 16.208 -44.839 -39.625 1.00 88.19 636 ARG A C 1
ATOM 4888 O O . ARG A 1 636 ? 15.141 -44.858 -39.004 1.00 88.19 636 ARG A O 1
ATOM 4895 N N . ASP A 1 637 ? 16.956 -45.926 -39.804 1.00 89.62 637 ASP A N 1
ATOM 4896 C CA . ASP A 1 637 ? 16.656 -47.224 -39.184 1.00 89.62 637 ASP A CA 1
ATOM 4897 C C . ASP A 1 637 ? 17.275 -47.384 -37.779 1.00 89.62 637 ASP A C 1
ATOM 4899 O O . ASP A 1 637 ? 17.007 -48.367 -37.081 1.00 89.62 637 ASP A O 1
ATOM 4903 N N . GLY A 1 638 ? 18.034 -46.381 -37.329 1.00 88.50 638 GLY A N 1
ATOM 4904 C CA . GLY A 1 638 ? 18.729 -46.346 -36.049 1.00 88.50 638 GLY A CA 1
ATOM 4905 C C . GLY A 1 638 ? 20.148 -46.918 -36.092 1.00 88.50 638 GLY A C 1
ATOM 4906 O O . GLY A 1 638 ? 20.794 -46.964 -35.042 1.00 88.50 638 GLY A O 1
ATOM 4907 N N . LEU A 1 639 ? 20.645 -47.360 -37.254 1.00 90.62 639 LEU A N 1
ATOM 4908 C CA . LEU A 1 639 ? 21.946 -48.004 -37.421 1.00 90.62 639 LEU A CA 1
ATOM 4909 C C . LEU A 1 639 ? 22.684 -47.462 -38.650 1.00 90.62 639 LEU A C 1
ATOM 4911 O O . LEU A 1 639 ? 22.224 -47.630 -39.767 1.00 90.62 639 LEU A O 1
ATOM 4915 N N . CYS A 1 640 ? 23.920 -46.983 -38.481 1.00 92.12 640 CYS A N 1
ATOM 4916 C CA . CYS A 1 640 ? 24.812 -46.807 -39.630 1.00 92.12 640 CYS A CA 1
ATOM 4917 C C . CYS A 1 640 ? 25.238 -48.182 -40.156 1.00 92.12 640 CYS A C 1
ATOM 4919 O O . CYS A 1 640 ? 25.979 -48.900 -39.481 1.00 92.12 640 CYS A O 1
ATOM 4921 N N . ASN A 1 641 ? 24.794 -48.558 -41.350 1.00 93.00 641 ASN A N 1
ATOM 4922 C CA . ASN A 1 641 ? 25.102 -49.849 -41.953 1.00 93.00 641 ASN A CA 1
ATOM 4923 C C . ASN A 1 641 ? 25.387 -49.726 -43.463 1.00 93.00 641 ASN A C 1
ATOM 4925 O O . ASN A 1 641 ? 25.628 -48.643 -43.999 1.00 93.00 641 ASN A O 1
ATOM 4929 N N . VAL A 1 642 ? 25.436 -50.863 -44.165 1.00 93.69 642 VAL A N 1
ATOM 4930 C CA . VAL A 1 642 ? 25.751 -50.903 -45.603 1.00 93.69 642 VAL A CA 1
ATOM 4931 C C . VAL A 1 642 ? 24.757 -50.100 -46.455 1.00 93.69 642 VAL A C 1
ATOM 4933 O O . VAL A 1 642 ? 25.121 -49.631 -47.532 1.00 93.69 642 VAL A O 1
ATOM 4936 N N . ILE A 1 643 ? 23.523 -49.906 -45.981 1.00 93.19 643 ILE A N 1
ATOM 4937 C CA . ILE A 1 643 ? 22.497 -49.118 -46.671 1.00 93.19 643 ILE A CA 1
ATOM 4938 C C . ILE A 1 643 ? 22.887 -47.638 -46.691 1.00 93.19 643 ILE A C 1
ATOM 4940 O O . ILE A 1 643 ? 22.798 -47.005 -47.745 1.00 93.19 643 ILE A O 1
ATOM 4944 N N . ASP A 1 644 ? 23.374 -47.094 -45.578 1.00 93.50 644 ASP A N 1
ATOM 4945 C CA . ASP A 1 644 ? 23.831 -45.703 -45.518 1.00 93.50 644 ASP A CA 1
ATOM 4946 C C . ASP A 1 644 ? 25.088 -45.497 -46.357 1.00 93.50 644 ASP A C 1
ATOM 4948 O O . ASP A 1 644 ? 25.158 -44.547 -47.132 1.00 93.50 644 ASP A O 1
ATOM 4952 N N . VAL A 1 645 ? 26.041 -46.438 -46.295 1.00 94.38 645 VAL A N 1
ATOM 4953 C CA . VAL A 1 645 ? 27.232 -46.420 -47.163 1.00 94.38 645 VAL A CA 1
ATOM 4954 C C . VAL A 1 645 ? 26.819 -46.376 -48.632 1.00 94.38 645 VAL A C 1
ATOM 4956 O O . VAL A 1 645 ? 27.348 -45.580 -49.401 1.00 94.38 645 VAL A O 1
ATOM 4959 N N . GLN A 1 646 ? 25.849 -47.197 -49.039 1.00 94.69 646 GLN A N 1
ATOM 4960 C CA . GLN A 1 646 ? 25.381 -47.219 -50.422 1.00 94.69 646 GLN A CA 1
ATOM 4961 C C . GLN A 1 646 ? 24.727 -45.893 -50.841 1.00 94.69 646 GLN A C 1
ATOM 4963 O O . GLN A 1 646 ? 24.901 -45.461 -51.983 1.00 94.69 646 GLN A O 1
ATOM 4968 N N . ARG A 1 647 ? 23.974 -45.244 -49.946 1.00 93.44 647 ARG A N 1
ATOM 4969 C CA . ARG A 1 647 ? 23.353 -43.934 -50.203 1.00 93.44 647 ARG A CA 1
ATOM 4970 C C . ARG A 1 647 ? 24.401 -42.837 -50.357 1.00 93.44 647 ARG A C 1
ATOM 4972 O O . ARG A 1 647 ? 24.289 -42.034 -51.282 1.00 93.44 647 ARG A O 1
ATOM 4979 N N . ASP A 1 648 ? 25.433 -42.865 -49.527 1.00 93.06 648 ASP A N 1
ATOM 4980 C CA . ASP A 1 648 ? 26.542 -41.915 -49.569 1.00 93.06 648 ASP A CA 1
ATOM 4981 C C . ASP A 1 648 ? 27.425 -42.109 -50.820 1.00 93.06 648 ASP A C 1
ATOM 4983 O O . ASP A 1 648 ? 27.759 -41.156 -51.526 1.00 93.06 648 ASP A O 1
ATOM 4987 N N . VAL A 1 649 ? 27.688 -43.365 -51.209 1.00 94.94 649 VAL A N 1
ATOM 4988 C CA . VAL A 1 649 ? 28.339 -43.706 -52.489 1.00 94.94 649 VAL A CA 1
ATOM 4989 C C . VAL A 1 649 ? 27.531 -43.174 -53.671 1.00 94.94 649 VAL A C 1
ATOM 4991 O O . VAL A 1 649 ? 28.085 -42.535 -54.560 1.00 94.94 649 VAL A O 1
ATOM 4994 N N . ASN A 1 650 ? 26.215 -43.390 -53.686 1.00 93.31 650 ASN A N 1
ATOM 4995 C CA . ASN A 1 650 ? 25.368 -42.893 -54.770 1.00 93.31 650 ASN A CA 1
ATOM 4996 C C . ASN A 1 650 ? 25.390 -41.361 -54.849 1.00 93.31 650 ASN A C 1
ATOM 4998 O O . ASN A 1 650 ? 25.437 -40.810 -55.950 1.00 93.31 650 ASN A O 1
ATOM 5002 N N . ALA A 1 651 ? 25.388 -40.680 -53.702 1.00 92.19 651 ALA A N 1
ATOM 5003 C CA . ALA A 1 651 ? 25.478 -39.228 -53.636 1.00 92.19 651 ALA A CA 1
ATOM 5004 C C . ALA A 1 651 ? 26.845 -38.710 -54.125 1.00 92.19 651 ALA A C 1
ATOM 5006 O O . ALA A 1 651 ? 26.891 -37.780 -54.930 1.00 92.19 651 ALA A O 1
ATOM 5007 N N . SER A 1 652 ? 27.953 -39.355 -53.739 1.00 92.88 652 SER A N 1
ATOM 5008 C CA . SER A 1 652 ? 29.312 -38.965 -54.168 1.00 92.88 652 SER A CA 1
ATOM 5009 C C . SER A 1 652 ? 29.576 -39.166 -55.662 1.00 92.88 652 SER A C 1
ATOM 5011 O O . SER A 1 652 ? 30.433 -38.502 -56.242 1.00 92.88 652 SER A O 1
ATOM 5013 N N . LEU A 1 653 ? 28.796 -40.030 -56.317 1.00 93.50 653 LEU A N 1
ATOM 5014 C CA . LEU A 1 653 ? 28.813 -40.228 -57.769 1.00 93.50 653 LEU A CA 1
ATOM 5015 C C . LEU A 1 653 ? 27.897 -39.249 -58.532 1.00 93.50 653 LEU A C 1
ATOM 5017 O O . LEU A 1 653 ? 27.688 -39.414 -59.735 1.00 93.50 653 LEU A O 1
ATOM 5021 N N . GLY A 1 654 ? 27.354 -38.230 -57.859 1.00 86.50 654 GLY A N 1
ATOM 5022 C CA . GLY A 1 654 ? 26.481 -37.210 -58.451 1.00 86.50 654 GLY A CA 1
ATOM 5023 C C . GLY A 1 654 ? 24.984 -37.534 -58.387 1.00 86.50 654 GLY A C 1
ATOM 5024 O O . GLY A 1 654 ? 24.179 -36.829 -58.997 1.00 86.50 654 GLY A O 1
ATOM 5025 N N . GLY A 1 655 ? 24.595 -38.592 -57.669 1.00 88.44 655 GLY A N 1
ATOM 5026 C CA . GLY A 1 655 ? 23.200 -38.888 -57.347 1.00 88.44 655 GLY A CA 1
ATOM 5027 C C . GLY A 1 655 ? 22.635 -37.978 -56.250 1.00 88.44 655 GLY A C 1
ATOM 5028 O O . GLY A 1 655 ? 23.350 -37.221 -55.598 1.00 88.44 655 GLY A O 1
ATOM 5029 N N . GLN A 1 656 ? 21.322 -38.053 -56.019 1.00 86.31 656 GLN A N 1
ATOM 5030 C CA . GLN A 1 656 ? 20.700 -37.370 -54.881 1.00 86.31 656 GLN A CA 1
ATOM 5031 C C . GLN A 1 656 ? 21.040 -38.085 -53.566 1.00 86.31 656 GLN A C 1
ATOM 5033 O O . GLN A 1 656 ? 21.000 -39.312 -53.497 1.00 86.31 656 GLN A O 1
ATOM 5038 N N . CYS A 1 657 ? 21.301 -37.315 -52.507 1.00 88.81 657 CYS A N 1
ATOM 5039 C CA . CYS A 1 657 ? 21.402 -37.845 -51.148 1.00 88.81 657 CYS A CA 1
ATOM 5040 C C . CYS A 1 657 ? 20.002 -38.235 -50.643 1.00 88.81 657 CYS A C 1
ATOM 5042 O O . CYS A 1 657 ? 19.161 -37.366 -50.403 1.00 88.81 657 CYS A O 1
ATOM 5044 N N . LEU A 1 658 ? 19.732 -39.539 -50.528 1.00 89.25 658 LEU A N 1
ATOM 5045 C CA . LEU A 1 658 ? 18.416 -40.065 -50.149 1.00 89.25 658 LEU A CA 1
ATOM 5046 C C . LEU A 1 658 ? 18.295 -40.245 -48.635 1.00 89.25 658 LEU A C 1
ATOM 5048 O O . LEU A 1 658 ? 19.128 -40.909 -48.018 1.00 89.25 658 LEU A O 1
ATOM 5052 N N . LEU A 1 659 ? 17.214 -39.713 -48.057 1.00 87.00 659 LEU A N 1
ATOM 5053 C CA . LEU A 1 659 ? 16.963 -39.723 -46.615 1.00 87.00 659 LEU A CA 1
ATOM 5054 C C . LEU A 1 659 ? 15.623 -40.377 -46.267 1.00 87.00 659 LEU A C 1
ATOM 5056 O O . LEU A 1 659 ? 14.637 -40.177 -46.974 1.00 87.00 659 LEU A O 1
ATOM 5060 N N . GLY A 1 660 ? 15.585 -41.102 -45.146 1.00 82.06 660 GLY A N 1
ATOM 5061 C CA . GLY A 1 660 ? 14.405 -41.840 -44.674 1.00 82.06 660 GLY A CA 1
ATOM 5062 C C . GLY A 1 660 ? 14.369 -43.306 -45.127 1.00 82.06 660 GLY A C 1
ATOM 5063 O O . GLY A 1 660 ? 15.267 -43.714 -45.859 1.00 82.06 660 GLY A O 1
ATOM 5064 N N . PRO A 1 661 ? 13.380 -44.094 -44.673 1.00 72.38 661 PRO A N 1
ATOM 5065 C CA . PRO A 1 661 ? 13.366 -45.552 -44.824 1.00 72.38 661 PRO A CA 1
ATOM 5066 C C . PRO A 1 661 ? 13.494 -46.037 -46.271 1.00 72.38 661 PRO A C 1
ATOM 5068 O O . PRO A 1 661 ? 12.925 -45.386 -47.177 1.00 72.38 661 PRO A O 1
#

Radius of gyration: 35.34 Å; chains: 1; bounding box: 85×77×100 Å